Protein 5WCO (pdb70)

B-factor: mean 65.18, std 18.97, range [30.91, 139.12]

Structure (mmCIF, N/CA/C/O backbone):
data_5WCO
#
_entry.id   5WCO
#
_cell.length_a   38.799
_cell.length_b   95.886
_cell.length_c   85.410
_cell.angle_alpha   90.000
_cell.angle_beta   93.030
_cell.angle_gamma   90.000
#
_symmetry.space_group_name_H-M   'P 1 21 1'
#
loop_
_entity.id
_entity.type
_entity.pdbx_description
1 polymer NS2
2 water water
#
loop_
_atom_site.group_PDB
_atom_site.id
_atom_site.type_symbol
_atom_site.label_atom_id
_atom_site.label_alt_id
_atom_site.label_comp_id
_atom_site.label_asym_id
_atom_site.label_entity_id
_atom_site.label_seq_id
_atom_site.pdbx_PDB_ins_code
_atom_site.Cartn_x
_atom_site.Cartn_y
_atom_site.Cartn_z
_atom_site.occupancy
_atom_site.B_iso_or_equiv
_atom_site.auth_seq_id
_atom_site.auth_comp_id
_atom_site.auth_asym_id
_atom_site.auth_atom_id
_atom_site.pdbx_PDB_model_num
ATOM 1 N N . MET A 1 21 ? 10.914 29.061 -19.740 1.00 72.42 1 MET A N 1
ATOM 2 C CA . MET A 1 21 ? 10.375 30.141 -20.573 1.00 72.86 1 MET A CA 1
ATOM 3 C C . MET A 1 21 ? 8.947 30.515 -20.186 1.00 74.33 1 MET A C 1
ATOM 4 O O . MET A 1 21 ? 8.187 29.684 -19.651 1.00 78.22 1 MET A O 1
ATOM 9 N N . ASN A 1 22 ? 8.595 31.764 -20.505 1.00 70.05 2 ASN A N 1
ATOM 10 C CA . ASN A 1 22 ? 7.391 32.456 -20.010 1.00 60.72 2 ASN A CA 1
ATOM 11 C C . ASN A 1 22 ? 7.113 32.685 -18.521 1.00 53.58 2 ASN A C 1
ATOM 12 O O . ASN A 1 22 ? 6.034 32.369 -18.018 1.00 60.89 2 ASN A O 1
ATOM 17 N N . GLU A 1 23 ? 8.090 33.262 -17.831 1.00 48.04 3 GLU A N 1
ATOM 18 C CA . GLU A 1 23 ? 8.020 33.382 -16.385 1.00 50.97 3 GLU A CA 1
ATOM 19 C C . GLU A 1 23 ? 6.682 33.668 -15.690 1.00 50.93 3 GLU A C 1
ATOM 20 O O . GLU A 1 23 ? 6.381 33.028 -14.695 1.00 46.81 3 GLU A O 1
ATOM 26 N N . SER A 1 24 ? 5.883 34.593 -16.224 1.00 46.82 4 SER A N 1
ATOM 27 C CA . SER A 1 24 ? 4.534 34.814 -15.722 1.00 45.48 4 SER A CA 1
ATOM 28 C C . SER A 1 24 ? 3.696 33.538 -15.639 1.00 50.22 4 SER A C 1
ATOM 29 O O . SER A 1 24 ? 3.138 33.227 -14.576 1.00 46.69 4 SER A O 1
ATOM 32 N N . GLN A 1 25 ? 3.587 32.792 -16.733 1.00 48.85 5 GLN A N 1
ATOM 33 C CA . GLN A 1 25 ? 2.786 31.584 -16.615 1.00 47.89 5 GLN A CA 1
ATOM 34 C C . GLN A 1 25 ? 3.471 30.629 -15.664 1.00 47.99 5 GLN A C 1
ATOM 35 O O . GLN A 1 25 ? 2.799 29.951 -14.898 1.00 54.46 5 GLN A O 1
ATOM 41 N N . TRP A 1 26 ? 4.799 30.608 -15.655 1.00 47.10 6 TRP A N 1
ATOM 42 C CA . TRP A 1 26 ? 5.475 29.667 -14.775 1.00 46.49 6 TRP A CA 1
ATOM 43 C C . TRP A 1 26 ? 5.085 29.958 -13.319 1.00 43.80 6 TRP A C 1
ATOM 44 O O . TRP A 1 26 ? 4.659 29.067 -12.570 1.00 42.24 6 TRP A O 1
ATOM 55 N N . ILE A 1 27 ? 5.241 31.228 -12.959 1.00 45.02 7 ILE A N 1
ATOM 56 C CA . ILE A 1 27 ? 4.903 31.773 -11.652 1.00 45.49 7 ILE A CA 1
ATOM 57 C C . ILE A 1 27 ? 3.475 31.440 -11.239 1.00 45.38 7 ILE A C 1
ATOM 58 O O . ILE A 1 27 ? 3.232 30.992 -10.108 1.00 41.97 7 ILE A O 1
ATOM 63 N N . GLN A 1 28 ? 2.546 31.628 -12.173 1.00 41.77 8 GLN A N 1
ATOM 64 C CA . GLN A 1 28 ? 1.129 31.428 -11.902 1.00 44.58 8 GLN A CA 1
ATOM 65 C C . GLN A 1 28 ? 0.749 29.949 -11.754 1.00 48.20 8 GLN A C 1
ATOM 66 O O . GLN A 1 28 ? -0.095 29.584 -10.913 1.00 42.47 8 GLN A O 1
ATOM 72 N N . LYS A 1 29 ? 1.412 29.103 -12.538 1.00 47.01 9 LYS A N 1
ATOM 73 C CA . LYS A 1 29 ? 1.195 27.655 -12.496 1.00 46.36 9 LYS A CA 1
ATOM 74 C C . LYS A 1 29 ? 1.736 27.065 -11.196 1.00 48.69 9 LYS A C 1
ATOM 75 O O . LYS A 1 29 ? 1.170 26.125 -10.650 1.00 53.04 9 LYS A O 1
ATOM 81 N N . HIS A 1 30 ? 2.819 27.638 -10.683 1.00 48.92 10 HIS A N 1
ATOM 82 C CA . HIS A 1 30 ? 3.547 27.020 -9.572 1.00 47.71 10 HIS A CA 1
ATOM 83 C C . HIS A 1 30 ? 3.383 27.716 -8.227 1.00 47.00 10 HIS A C 1
ATOM 84 O O . HIS A 1 30 ? 3.596 27.111 -7.173 1.00 47.11 10 HIS A O 1
ATOM 91 N N . LEU A 1 31 ? 3.008 28.990 -8.254 1.00 50.36 11 LEU A N 1
ATOM 92 C CA . LEU A 1 31 ? 2.773 29.716 -7.005 1.00 47.86 11 LEU A CA 1
ATOM 93 C C . LEU A 1 31 ? 1.317 30.164 -6.971 1.00 49.51 11 LEU A C 1
ATOM 94 O O . LEU A 1 31 ? 0.987 31.283 -7.408 1.00 50.04 11 LEU A O 1
ATOM 99 N N . PRO A 1 32 ? 0.437 29.266 -6.476 1.00 44.07 12 PRO A N 1
ATOM 100 C CA . PRO A 1 32 ? -1.031 29.425 -6.495 1.00 46.63 12 PRO A CA 1
ATOM 101 C C . PRO A 1 32 ? -1.494 30.816 -6.099 1.00 43.80 12 PRO A C 1
ATOM 102 O O . PRO A 1 32 ? -2.207 31.410 -6.884 1.00 47.92 12 PRO A O 1
ATOM 106 N N . CYS A 1 33 ? -1.072 31.367 -4.967 1.00 47.27 13 CYS A N 1
ATOM 107 C CA . CYS A 1 33 ? -1.483 32.748 -4.645 1.00 50.65 13 CYS A CA 1
ATOM 108 C C . CYS A 1 33 ? -1.314 33.762 -5.790 1.00 51.60 13 CYS A C 1
ATOM 109 O O . CYS A 1 33 ? -2.018 34.762 -5.831 1.00 59.84 13 CYS A O 1
ATOM 112 N N . MET A 1 34 ? -0.423 33.493 -6.739 1.00 50.25 14 MET A N 1
ATOM 113 C CA . MET A 1 34 ? -0.160 34.457 -7.818 1.00 50.26 14 MET A CA 1
ATOM 114 C C . MET A 1 34 ? -1.146 34.434 -8.995 1.00 42.65 14 MET A C 1
ATOM 115 O O . MET A 1 34 ? -1.146 35.327 -9.844 1.00 38.99 14 MET A O 1
ATOM 120 N N . ARG A 1 35 ? -1.998 33.418 -9.035 1.00 46.70 15 ARG A N 1
ATOM 121 C CA . ARG A 1 35 ? -3.003 33.304 -10.095 1.00 46.21 15 ARG A CA 1
ATOM 122 C C . ARG A 1 35 ? -4.039 34.450 -10.057 1.00 46.76 15 ARG A C 1
ATOM 123 O O . ARG A 1 35 ? -4.700 34.728 -11.055 1.00 46.36 15 ARG A O 1
ATOM 131 N N . GLU A 1 36 ? -4.148 35.113 -8.904 1.00 51.70 16 GLU A N 1
ATOM 132 C CA . GLU A 1 36 ? -5.116 36.192 -8.675 1.00 56.48 16 GLU A CA 1
ATOM 133 C C . GLU A 1 36 ? -4.596 37.512 -9.205 1.00 57.36 16 GLU A C 1
ATOM 134 O O . GLU A 1 36 ? -5.268 38.547 -9.131 1.00 58.78 16 GLU A O 1
ATOM 140 N N . ALA A 1 37 ? -3.389 37.462 -9.747 1.00 53.44 17 ALA A N 1
ATOM 141 C CA . ALA A 1 37 ? -2.736 38.655 -10.244 1.00 54.53 17 ALA A CA 1
ATOM 142 C C . ALA A 1 37 ? -2.974 38.770 -11.720 1.00 51.65 17 ALA A C 1
ATOM 143 O O . ALA A 1 37 ? -3.130 37.760 -12.411 1.00 50.48 17 ALA A O 1
ATOM 145 N N . ASN A 1 38 ? -2.989 40.009 -12.198 1.00 55.67 18 ASN A N 1
ATOM 146 C CA . ASN A 1 38 ? -2.892 40.282 -13.621 1.00 54.72 18 ASN A CA 1
ATOM 147 C C . ASN A 1 38 ? -1.540 39.735 -14.147 1.00 57.24 18 ASN A C 1
ATOM 148 O O . ASN A 1 38 ? -0.479 40.013 -13.573 1.00 57.53 18 ASN A O 1
ATOM 153 N N . PRO A 1 39 ? -1.564 38.963 -15.242 1.00 56.07 19 PRO A N 1
ATOM 154 C CA . PRO A 1 39 ? -0.390 38.191 -15.673 1.00 56.30 19 PRO A CA 1
ATOM 155 C C . PRO A 1 39 ? 0.841 39.019 -16.063 1.00 55.94 19 PRO A C 1
ATOM 156 O O . PRO A 1 39 ? 1.892 38.435 -16.327 1.00 56.54 19 PRO A O 1
ATOM 160 N N . LYS A 1 40 ? 0.730 40.339 -16.120 1.00 56.39 20 LYS A N 1
ATOM 161 C CA . LYS A 1 40 ? 1.888 41.131 -16.535 1.00 58.95 20 LYS A CA 1
ATOM 162 C C . LYS A 1 40 ? 2.922 41.215 -15.419 1.00 58.52 20 LYS A C 1
ATOM 163 O O . LYS A 1 40 ? 2.560 41.233 -14.221 1.00 53.41 20 LYS A O 1
ATOM 169 N N . PRO A 1 41 ? 4.215 41.241 -15.813 1.00 57.83 21 PRO A N 1
ATOM 170 C CA . PRO A 1 41 ? 5.383 41.222 -14.917 1.00 51.29 21 PRO A CA 1
ATOM 171 C C . PRO A 1 41 ? 5.307 42.199 -13.743 1.00 52.54 21 PRO A C 1
ATOM 172 O O . PRO A 1 41 ? 5.438 41.747 -12.587 1.00 52.75 21 PRO A O 1
ATOM 176 N N . ARG A 1 42 ? 5.083 43.486 -14.017 1.00 54.53 22 ARG A N 1
ATOM 177 C CA . ARG A 1 42 ? 4.959 44.488 -12.944 1.00 55.40 22 ARG A CA 1
ATOM 178 C C . ARG A 1 42 ? 3.714 44.269 -12.092 1.00 55.20 22 ARG A C 1
ATOM 179 O O . ARG A 1 42 ? 3.723 44.530 -10.879 1.00 57.87 22 ARG A O 1
ATOM 187 N N . GLU A 1 43 ? 2.636 43.802 -12.716 1.00 55.99 23 GLU A N 1
ATOM 188 C CA . GLU A 1 43 ? 1.387 43.602 -11.972 1.00 58.56 23 GLU A CA 1
ATOM 189 C C . GLU A 1 43 ? 1.546 42.495 -10.945 1.00 56.23 23 GLU A C 1
ATOM 190 O O . GLU A 1 43 ? 1.123 42.644 -9.789 1.00 54.20 23 GLU A O 1
ATOM 196 N N . LEU A 1 44 ? 2.187 41.404 -11.367 1.00 51.81 24 LEU A N 1
ATOM 197 C CA . LEU A 1 44 ? 2.578 40.350 -10.439 1.00 46.94 24 LEU A CA 1
ATOM 198 C C . LEU A 1 44 ? 3.373 40.914 -9.268 1.00 47.56 24 LEU A C 1
ATOM 199 O O . LEU A 1 44 ? 3.123 40.544 -8.129 1.00 45.60 24 LEU A O 1
ATOM 204 N N . ILE A 1 45 ? 4.329 41.804 -9.543 1.00 49.40 25 ILE A N 1
ATOM 205 C CA . ILE A 1 45 ? 5.137 42.375 -8.460 1.00 50.18 25 ILE A CA 1
ATOM 206 C C . ILE A 1 45 ? 4.291 43.256 -7.542 1.00 48.22 25 ILE A C 1
ATOM 207 O O . ILE A 1 45 ? 4.348 43.115 -6.316 1.00 47.28 25 ILE A O 1
ATOM 212 N N . ARG A 1 46 ? 3.508 44.165 -8.122 1.00 52.11 26 ARG A N 1
ATOM 213 C CA . ARG A 1 46 ? 2.618 44.996 -7.299 1.00 54.25 26 ARG A CA 1
ATOM 214 C C . ARG A 1 46 ? 1.637 44.148 -6.512 1.00 52.02 26 ARG A C 1
ATOM 215 O O . ARG A 1 46 ? 1.330 44.458 -5.357 1.00 53.99 26 ARG A O 1
ATOM 223 N N . HIS A 1 47 ? 1.171 43.060 -7.121 1.00 47.34 27 HIS A N 1
ATOM 224 C CA . HIS A 1 47 ? 0.250 42.182 -6.423 1.00 47.90 27 HIS A CA 1
ATOM 225 C C . HIS A 1 47 ? 0.860 41.499 -5.206 1.00 52.27 27 HIS A C 1
ATOM 226 O O . HIS A 1 47 ? 0.281 41.564 -4.129 1.00 53.59 27 HIS A O 1
ATOM 233 N N . ALA A 1 48 ? 2.009 40.839 -5.356 1.00 51.62 28 ALA A N 1
ATOM 234 C CA . ALA A 1 48 ? 2.593 40.118 -4.214 1.00 54.41 28 ALA A CA 1
ATOM 235 C C . ALA A 1 48 ? 3.032 41.051 -3.076 1.00 54.15 28 ALA A C 1
ATOM 236 O O . ALA A 1 48 ? 2.911 40.706 -1.890 1.00 54.16 28 ALA A O 1
ATOM 238 N N . LEU A 1 49 ? 3.543 42.225 -3.431 1.00 49.33 29 LEU A N 1
ATOM 239 C CA . LEU A 1 49 ? 3.918 43.200 -2.414 1.00 53.43 29 LEU A CA 1
ATOM 240 C C . LEU A 1 49 ? 2.674 43.615 -1.591 1.00 56.96 29 LEU A C 1
ATOM 241 O O . LEU A 1 49 ? 2.711 43.569 -0.361 1.00 56.99 29 LEU A O 1
ATOM 246 N N . LYS A 1 50 ? 1.587 43.999 -2.272 1.00 52.73 30 LYS A N 1
ATOM 247 C CA . LYS A 1 50 ? 0.292 44.289 -1.628 1.00 52.65 30 LYS A CA 1
ATOM 248 C C . LYS A 1 50 ? -0.166 43.185 -0.651 1.00 53.30 30 LYS A C 1
ATOM 249 O O . LYS A 1 50 ? -0.587 43.464 0.482 1.00 53.44 30 LYS A O 1
ATOM 255 N N . LYS A 1 51 ? -0.067 41.938 -1.105 1.00 53.22 31 LYS A N 1
ATOM 256 C CA . LYS A 1 51 ? -0.437 40.750 -0.329 1.00 54.32 31 LYS A CA 1
ATOM 257 C C . LYS A 1 51 ? 0.582 40.508 0.813 1.00 60.64 31 LYS A C 1
ATOM 258 O O . LYS A 1 51 ? 0.370 39.665 1.692 1.00 67.35 31 LYS A O 1
ATOM 264 N N . LYS A 1 52 ? 1.673 41.275 0.817 1.00 61.41 32 LYS A N 1
ATOM 265 C CA . LYS A 1 52 ? 2.666 41.208 1.896 1.00 59.65 32 LYS A CA 1
ATOM 266 C C . LYS A 1 52 ? 3.224 39.797 2.106 1.00 57.84 32 LYS A C 1
ATOM 267 O O . LYS A 1 52 ? 3.332 39.330 3.247 1.00 51.65 32 LYS A O 1
ATOM 273 N N . LYS A 1 53 ? 3.597 39.127 1.014 1.00 64.64 33 LYS A N 1
ATOM 274 C CA . LYS A 1 53 ? 4.256 37.823 1.126 1.00 60.97 33 LYS A CA 1
ATOM 275 C C . LYS A 1 53 ? 5.695 38.027 1.616 1.00 57.88 33 LYS A C 1
ATOM 276 O O . LYS A 1 53 ? 6.213 39.157 1.553 1.00 55.99 33 LYS A O 1
ATOM 282 N N . ARG A 1 54 ? 6.333 36.968 2.119 1.00 54.36 34 ARG A N 1
ATOM 283 C CA . ARG A 1 54 ? 7.724 37.091 2.566 1.00 52.95 34 ARG A CA 1
ATOM 284 C C . ARG A 1 54 ? 8.566 37.737 1.475 1.00 56.01 34 ARG A C 1
ATOM 285 O O . ARG A 1 54 ? 8.461 37.368 0.296 1.00 51.58 34 ARG A O 1
ATOM 293 N N . PRO A 1 55 ? 9.318 38.787 1.864 1.00 59.99 35 PRO A N 1
ATOM 294 C CA . PRO A 1 55 ? 10.185 39.600 1.016 1.00 55.71 35 PRO A CA 1
ATOM 295 C C . PRO A 1 55 ? 11.025 38.767 0.039 1.00 50.88 35 PRO A C 1
ATOM 296 O O . PRO A 1 55 ? 11.069 39.122 -1.152 1.00 49.88 35 PRO A O 1
ATOM 300 N N . GLU A 1 56 ? 11.667 37.707 0.531 1.00 41.75 36 GLU A N 1
ATOM 301 C CA . GLU A 1 56 ? 12.439 36.802 -0.318 1.00 50.69 36 GLU A CA 1
ATOM 302 C C . GLU A 1 56 ? 11.691 36.397 -1.592 1.00 53.14 36 GLU A C 1
ATOM 303 O O . GLU A 1 56 ? 12.249 36.511 -2.698 1.00 42.98 36 GLU A O 1
ATOM 309 N N . VAL A 1 57 ? 10.440 35.936 -1.432 1.00 46.13 37 VAL A N 1
ATOM 310 C CA . VAL A 1 57 ? 9.669 35.403 -2.563 1.00 44.38 37 VAL A CA 1
ATOM 311 C C . VAL A 1 57 ? 9.402 36.462 -3.640 1.00 46.93 37 VAL A C 1
ATOM 312 O O . VAL A 1 57 ? 9.596 36.206 -4.844 1.00 52.54 37 VAL A O 1
ATOM 316 N N . VAL A 1 58 ? 8.990 37.651 -3.224 1.00 46.28 38 VAL A N 1
ATOM 317 C CA . VAL A 1 58 ? 8.637 38.706 -4.173 1.00 46.06 38 VAL A CA 1
ATOM 318 C C . VAL A 1 58 ? 9.890 39.145 -4.935 1.00 47.79 38 VAL A C 1
ATOM 319 O O . VAL A 1 58 ? 9.866 39.346 -6.152 1.00 44.83 38 VAL A O 1
ATOM 323 N N . TYR A 1 59 ? 11.003 39.255 -4.226 1.00 48.73 39 TYR A N 1
ATOM 324 C CA . TYR A 1 59 ? 12.257 39.589 -4.891 1.00 46.16 39 TYR A CA 1
ATOM 325 C C . TYR A 1 59 ? 12.716 38.480 -5.858 1.00 43.81 39 TYR A C 1
ATOM 326 O O . TYR A 1 59 ? 13.221 38.786 -6.949 1.00 39.01 39 TYR A O 1
ATOM 335 N N . ALA A 1 60 ? 12.529 37.211 -5.467 1.00 44.78 40 ALA A N 1
ATOM 336 C CA . ALA A 1 60 ? 12.872 36.065 -6.316 1.00 36.72 40 ALA A CA 1
ATOM 337 C C . ALA A 1 60 ? 12.071 36.087 -7.609 1.00 43.25 40 ALA A C 1
ATOM 338 O O . ALA A 1 60 ? 12.620 35.861 -8.688 1.00 47.96 40 ALA A O 1
ATOM 340 N N . MET A 1 61 ? 10.784 36.396 -7.512 1.00 49.00 41 MET A N 1
ATOM 341 C CA . MET A 1 61 ? 9.965 36.565 -8.710 1.00 40.66 41 MET A CA 1
ATOM 342 C C . MET A 1 61 ? 10.498 37.701 -9.568 1.00 41.59 41 MET A C 1
ATOM 343 O O . MET A 1 61 ? 10.451 37.630 -10.790 1.00 41.48 41 MET A O 1
ATOM 348 N N . GLY A 1 62 ? 11.003 38.761 -8.930 1.00 44.84 42 GLY A N 1
ATOM 349 C CA . GLY A 1 62 ? 11.606 39.864 -9.673 1.00 45.16 42 GLY A CA 1
ATOM 350 C C . GLY A 1 62 ? 12.802 39.415 -10.520 1.00 45.13 42 GLY A C 1
ATOM 351 O O . GLY A 1 62 ? 12.902 39.730 -11.705 1.00 46.91 42 GLY A O 1
ATOM 352 N N . VAL A 1 63 ? 13.704 38.668 -9.897 1.00 43.26 43 VAL A N 1
ATOM 353 C CA . VAL A 1 63 ? 14.886 38.129 -10.552 1.00 45.63 43 VAL A CA 1
ATOM 354 C C . VAL A 1 63 ? 14.492 37.162 -11.671 1.00 47.64 43 VAL A C 1
ATOM 355 O O . VAL A 1 63 ? 15.045 37.183 -12.774 1.00 43.62 43 VAL A O 1
ATOM 359 N N . LEU A 1 64 ? 13.517 36.317 -11.384 1.00 43.35 44 LEU A N 1
ATOM 360 C CA . LEU A 1 64 ? 13.113 35.329 -12.359 1.00 42.98 44 LEU A CA 1
ATOM 361 C C . LEU A 1 64 ? 12.504 36.034 -13.579 1.00 48.28 44 LEU A C 1
ATOM 362 O O . LEU A 1 64 ? 12.719 35.629 -14.722 1.00 49.98 44 LEU A O 1
ATOM 367 N N . LEU A 1 65 ? 11.775 37.122 -13.338 1.00 47.63 45 LEU A N 1
ATOM 368 C CA . LEU A 1 65 ? 11.229 37.928 -14.429 1.00 44.92 45 LEU A CA 1
ATOM 369 C C . LEU A 1 65 ? 12.301 38.648 -15.265 1.00 54.72 45 LEU A C 1
ATOM 370 O O . LEU A 1 65 ? 12.346 38.479 -16.488 1.00 55.03 45 LEU A O 1
ATOM 375 N N . THR A 1 66 ? 13.155 39.444 -14.610 1.00 53.09 46 THR A N 1
ATOM 376 C CA . THR A 1 66 ? 14.306 40.082 -15.271 1.00 51.39 46 THR A CA 1
ATOM 377 C C . THR A 1 66 ? 15.100 39.103 -16.159 1.00 51.60 46 THR A C 1
ATOM 378 O O . THR A 1 66 ? 15.189 39.281 -17.375 1.00 52.11 46 THR A O 1
ATOM 382 N N . LEU A 1 67 ? 15.658 38.060 -15.549 1.00 48.50 47 LEU A N 1
ATOM 383 C CA . LEU A 1 67 ? 16.388 37.037 -16.291 1.00 47.35 47 LEU A CA 1
ATOM 384 C C . LEU A 1 67 ? 15.590 36.447 -17.456 1.00 52.15 47 LEU A C 1
ATOM 385 O O . LEU A 1 67 ? 16.166 35.785 -18.316 1.00 48.55 47 LEU A O 1
ATOM 390 N N . GLY A 1 68 ? 14.271 36.660 -17.471 1.00 47.40 48 GLY A N 1
ATOM 391 C CA . GLY A 1 68 ? 13.441 36.216 -18.576 1.00 42.22 48 GLY A CA 1
ATOM 392 C C . GLY A 1 68 ? 13.215 37.251 -19.672 1.00 52.12 48 GLY A C 1
ATOM 393 O O . GLY A 1 68 ? 12.593 36.949 -20.700 1.00 60.47 48 GLY A O 1
ATOM 394 N N . GLY A 1 69 ? 13.700 38.473 -19.474 1.00 44.70 49 GLY A N 1
ATOM 395 C CA . GLY A 1 69 ? 13.556 39.478 -20.503 1.00 50.42 49 GLY A CA 1
ATOM 396 C C . GLY A 1 69 ? 12.861 40.770 -20.119 1.00 63.14 49 GLY A C 1
ATOM 397 O O . GLY A 1 69 ? 12.603 41.609 -20.988 1.00 75.41 49 GLY A O 1
ATOM 398 N N . GLU A 1 70 ? 12.550 40.947 -18.838 1.00 55.66 50 GLU A N 1
ATOM 399 C CA . GLU A 1 70 ? 11.987 42.208 -18.373 1.00 58.87 50 GLU A CA 1
ATOM 400 C C . GLU A 1 70 ? 13.094 43.111 -17.841 1.00 64.18 50 GLU A C 1
ATOM 401 O O . GLU A 1 70 ? 13.990 42.638 -17.132 1.00 60.93 50 GLU A O 1
ATOM 407 N N . SER A 1 71 ? 13.010 44.408 -18.144 1.00 61.45 51 SER A N 1
ATOM 408 C CA . SER A 1 71 ? 14.184 45.273 -18.058 1.00 68.67 51 SER A CA 1
ATOM 409 C C . SER A 1 71 ? 14.265 46.350 -16.963 1.00 73.85 51 SER A C 1
ATOM 410 O O . SER A 1 71 ? 15.341 46.916 -16.745 1.00 85.82 51 SER A O 1
ATOM 413 N N . GLY A 1 72 ? 13.173 46.654 -16.276 1.00 61.34 52 GLY A N 1
ATOM 414 C CA . GLY A 1 72 ? 13.249 47.716 -15.289 1.00 61.65 52 GLY A CA 1
ATOM 415 C C . GLY A 1 72 ? 12.412 47.488 -14.049 1.00 71.30 52 GLY A C 1
ATOM 416 O O . GLY A 1 72 ? 11.830 48.428 -13.504 1.00 73.03 52 GLY A O 1
ATOM 417 N N . LEU A 1 73 ? 12.358 46.244 -13.584 1.00 63.55 53 LEU A N 1
ATOM 418 C CA . LEU A 1 73 ? 11.529 45.912 -12.433 1.00 58.18 53 LEU A CA 1
ATOM 419 C C . LEU A 1 73 ? 12.100 46.462 -11.117 1.00 63.14 53 LEU A C 1
ATOM 420 O O . LEU A 1 73 ? 11.458 46.383 -10.059 1.00 60.23 53 LEU A O 1
ATOM 425 N N . THR A 1 74 ? 13.300 47.029 -11.187 1.00 58.41 54 THR A N 1
ATOM 426 C CA . THR A 1 74 ? 13.992 47.496 -9.991 1.00 59.09 54 THR A CA 1
ATOM 427 C C . THR A 1 74 ? 13.206 48.555 -9.216 1.00 58.11 54 THR A C 1
ATOM 428 O O . THR A 1 74 ? 13.082 48.453 -7.993 1.00 58.25 54 THR A O 1
ATOM 432 N N . VAL A 1 75 ? 12.665 49.552 -9.928 1.00 65.21 55 VAL A N 1
ATOM 433 C CA . VAL A 1 75 ? 11.884 50.651 -9.306 1.00 65.51 55 VAL A CA 1
ATOM 434 C C . VAL A 1 75 ? 10.620 50.170 -8.599 1.00 57.80 55 VAL A C 1
ATOM 435 O O . VAL A 1 75 ? 10.085 50.867 -7.740 1.00 59.38 55 VAL A O 1
ATOM 439 N N . GLU A 1 76 ? 10.132 48.992 -8.978 1.00 59.15 56 GLU A N 1
ATOM 440 C CA . GLU A 1 76 ? 9.003 48.383 -8.279 1.00 60.85 56 GLU A CA 1
ATOM 441 C C . GLU A 1 76 ? 9.370 47.985 -6.844 1.00 53.50 56 GLU A C 1
ATOM 442 O O . GLU A 1 76 ? 8.514 47.892 -5.974 1.00 61.11 56 GLU A O 1
ATOM 448 N N . PHE A 1 77 ? 10.643 47.757 -6.579 1.00 52.56 57 PHE A N 1
ATOM 449 C CA . PHE A 1 77 ? 10.993 47.209 -5.278 1.00 56.38 57 PHE A CA 1
ATOM 450 C C . PHE A 1 77 ? 11.495 48.246 -4.290 1.00 61.92 57 PHE A C 1
ATOM 451 O O . PHE A 1 77 ? 12.246 49.164 -4.658 1.00 63.44 57 PHE A O 1
ATOM 459 N N . PRO A 1 78 ? 11.070 48.103 -3.024 1.00 63.62 58 PRO A N 1
ATOM 460 C CA . PRO A 1 78 ? 11.668 48.873 -1.926 1.00 62.03 58 PRO A CA 1
ATOM 461 C C . PRO A 1 78 ? 13.164 48.549 -1.813 1.00 64.49 58 PRO A C 1
ATOM 462 O O . PRO A 1 78 ? 13.542 47.380 -1.773 1.00 61.71 58 PRO A O 1
ATOM 466 N N . VAL A 1 79 ? 14.001 49.579 -1.802 1.00 68.80 59 VAL A N 1
ATOM 467 C CA . VAL A 1 79 ? 15.430 49.398 -1.631 1.00 70.51 59 VAL A CA 1
ATOM 468 C C . VAL A 1 79 ? 15.631 48.822 -0.237 1.00 69.82 59 VAL A C 1
ATOM 469 O O . VAL A 1 79 ? 15.097 49.377 0.730 1.00 72.16 59 VAL A O 1
ATOM 473 N N . PRO A 1 80 ? 16.372 47.692 -0.130 1.00 69.11 60 PRO A N 1
ATOM 474 C CA . PRO A 1 80 ? 16.611 47.060 1.178 1.00 65.70 60 PRO A CA 1
ATOM 475 C C . PRO A 1 80 ? 17.749 47.744 1.955 1.00 64.62 60 PRO A C 1
ATOM 476 O O . PRO A 1 80 ? 18.395 48.669 1.443 1.00 70.02 60 PRO A O 1
ATOM 480 N N . GLU A 1 81 ? 17.996 47.282 3.175 1.00 64.55 61 GLU A N 1
ATOM 481 C CA . GLU A 1 81 ? 19.030 47.865 4.035 1.00 74.38 61 GLU A CA 1
ATOM 482 C C . GLU A 1 81 ? 20.422 47.273 3.742 1.00 75.89 61 GLU A C 1
ATOM 483 O O . GLU A 1 81 ? 20.536 46.100 3.375 1.00 66.39 61 GLU A O 1
ATOM 489 N N . GLY A 1 82 ? 21.473 48.083 3.899 1.00 75.18 62 GLY A N 1
ATOM 490 C CA . GLY A 1 82 ? 22.833 47.576 3.807 1.00 73.77 62 GLY A CA 1
ATOM 491 C C . GLY A 1 82 ? 23.607 47.878 2.534 1.00 78.40 62 GLY A C 1
ATOM 492 O O . GLY A 1 82 ? 23.089 48.503 1.600 1.00 77.47 62 GLY A O 1
ATOM 493 N N . LYS A 1 83 ? 24.865 47.436 2.506 1.00 78.51 63 LYS A N 1
ATOM 494 C CA . LYS A 1 83 ? 25.726 47.614 1.337 1.00 82.54 63 LYS A CA 1
ATOM 495 C C . LYS A 1 83 ? 25.093 46.990 0.088 1.00 78.52 63 LYS A C 1
ATOM 496 O O . LYS A 1 83 ? 24.503 45.916 0.150 1.00 79.04 63 LYS A O 1
ATOM 502 N N . THR A 1 84 ? 25.211 47.680 -1.039 1.00 82.36 64 THR A N 1
ATOM 503 C CA . THR A 1 84 ? 24.707 47.188 -2.319 1.00 77.10 64 THR A CA 1
ATOM 504 C C . THR A 1 84 ? 25.795 46.397 -3.063 1.00 75.01 64 THR A C 1
ATOM 505 O O . THR A 1 84 ? 26.385 46.916 -4.014 1.00 78.39 64 THR A O 1
ATOM 509 N N . VAL A 1 85 ? 26.062 45.155 -2.635 1.00 73.83 65 VAL A N 1
ATOM 510 C CA . VAL A 1 85 ? 27.108 44.301 -3.272 1.00 83.92 65 VAL A CA 1
ATOM 511 C C . VAL A 1 85 ? 26.700 43.645 -4.612 1.00 71.62 65 VAL A C 1
ATOM 512 O O . VAL A 1 85 ? 25.529 43.415 -4.870 1.00 74.77 65 VAL A O 1
ATOM 516 N N . LYS A 1 86 ? 27.660 43.338 -5.471 1.00 74.80 66 LYS A N 1
ATOM 517 C CA . LYS A 1 86 ? 27.302 42.809 -6.787 1.00 74.76 66 LYS A CA 1
ATOM 518 C C . LYS A 1 86 ? 27.401 41.277 -6.892 1.00 66.98 66 LYS A C 1
ATOM 519 O O . LYS A 1 86 ? 28.213 40.644 -6.218 1.00 62.88 66 LYS A O 1
ATOM 525 N N . VAL A 1 87 ? 26.542 40.700 -7.731 1.00 66.23 67 VAL A N 1
ATOM 526 C CA . VAL A 1 87 ? 26.221 39.273 -7.689 1.00 61.66 67 VAL A CA 1
ATOM 527 C C . VAL A 1 87 ? 26.489 38.614 -9.043 1.00 60.73 67 VAL A C 1
ATOM 528 O O . VAL A 1 87 ? 25.691 38.724 -9.981 1.00 67.64 67 VAL A O 1
ATOM 532 N N . LYS A 1 88 ? 27.621 37.933 -9.146 1.00 57.20 68 LYS A N 1
ATOM 533 C CA . LYS A 1 88 ? 28.108 37.487 -10.449 1.00 61.17 68 LYS A CA 1
ATOM 534 C C . LYS A 1 88 ? 28.052 35.980 -10.569 1.00 54.93 68 LYS A C 1
ATOM 535 O O . LYS A 1 88 ? 27.777 35.433 -11.641 1.00 54.36 68 LYS A O 1
ATOM 541 N N . THR A 1 89 ? 28.317 35.315 -9.456 1.00 49.86 69 THR A N 1
ATOM 542 C CA . THR A 1 89 ? 28.306 33.863 -9.427 1.00 50.25 69 THR A CA 1
ATOM 543 C C . THR A 1 89 ? 27.150 33.248 -8.613 1.00 55.29 69 THR A C 1
ATOM 544 O O . THR A 1 89 ? 26.715 33.773 -7.561 1.00 45.82 69 THR A O 1
ATOM 548 N N . LEU A 1 90 ? 26.688 32.106 -9.110 1.00 52.06 70 LEU A N 1
ATOM 549 C CA . LEU A 1 90 ? 25.784 31.267 -8.367 1.00 47.41 70 LEU A CA 1
ATOM 550 C C . LEU A 1 90 ? 26.214 31.149 -6.903 1.00 47.19 70 LEU A C 1
ATOM 551 O O . LEU A 1 90 ? 25.359 31.070 -6.021 1.00 47.36 70 LEU A O 1
ATOM 556 N N . ASN A 1 91 ? 27.524 31.189 -6.645 1.00 49.26 71 ASN A N 1
ATOM 557 C CA . ASN A 1 91 ? 28.065 31.178 -5.273 1.00 50.21 71 ASN A CA 1
ATOM 558 C C . ASN A 1 91 ? 27.590 32.346 -4.426 1.00 48.56 71 ASN A C 1
ATOM 559 O O . ASN A 1 91 ? 26.953 32.136 -3.393 1.00 49.91 71 ASN A O 1
ATOM 564 N N . GLN A 1 92 ? 27.890 33.564 -4.875 1.00 49.01 72 GLN A N 1
ATOM 565 C CA . GLN A 1 92 ? 27.508 34.783 -4.169 1.00 46.83 72 GLN A CA 1
ATOM 566 C C . GLN A 1 92 ? 26.010 34.774 -3.897 1.00 49.98 72 GLN A C 1
ATOM 567 O O . GLN A 1 92 ? 25.564 34.993 -2.765 1.00 50.14 72 GLN A O 1
ATOM 573 N N . LEU A 1 93 ? 25.254 34.480 -4.950 1.00 47.08 73 LEU A N 1
ATOM 574 C CA . LEU A 1 93 ? 23.812 34.371 -4.885 1.00 47.32 73 LEU A CA 1
ATOM 575 C C . LEU A 1 93 ? 23.329 33.425 -3.790 1.00 47.69 73 LEU A C 1
ATOM 576 O O . LEU A 1 93 ? 22.491 33.811 -2.989 1.00 51.57 73 LEU A O 1
ATOM 581 N N . VAL A 1 94 ? 23.852 32.206 -3.750 1.00 45.18 74 VAL A N 1
ATOM 582 C CA . VAL A 1 94 ? 23.403 31.226 -2.771 1.00 41.94 74 VAL A CA 1
ATOM 583 C C . VAL A 1 94 ? 23.797 31.605 -1.333 1.00 47.41 74 VAL A C 1
ATOM 584 O O . VAL A 1 94 ? 23.046 31.344 -0.403 1.00 46.39 74 VAL A O 1
ATOM 588 N N . ASN A 1 95 ? 24.964 32.223 -1.145 1.00 47.72 75 ASN A N 1
ATOM 589 C CA . ASN A 1 95 ? 25.374 32.618 0.199 1.00 46.32 75 ASN A CA 1
ATOM 590 C C . ASN A 1 95 ? 24.667 33.892 0.635 1.00 49.38 75 ASN A C 1
ATOM 591 O O . ASN A 1 95 ? 24.335 34.049 1.801 1.00 56.88 75 ASN A O 1
ATOM 596 N N . GLY A 1 96 ? 24.431 34.799 -0.308 1.00 45.85 76 GLY A N 1
ATOM 597 C CA . GLY A 1 96 ? 23.726 36.018 -0.008 1.00 41.59 76 GLY A CA 1
ATOM 598 C C . GLY A 1 96 ? 22.296 35.741 0.426 1.00 50.86 76 GLY A C 1
ATOM 599 O O . GLY A 1 96 ? 21.727 36.484 1.212 1.00 55.88 76 GLY A O 1
ATOM 600 N N . MET A 1 97 ? 21.725 34.650 -0.069 1.00 46.53 77 MET A N 1
ATOM 601 C CA . MET A 1 97 ? 20.382 34.236 0.295 1.00 49.45 77 MET A CA 1
ATOM 602 C C . MET A 1 97 ? 20.297 33.561 1.679 1.00 52.02 77 MET A C 1
ATOM 603 O O . MET A 1 97 ? 19.230 33.117 2.084 1.00 47.35 77 MET A O 1
ATOM 608 N N . ILE A 1 98 ? 21.404 33.494 2.418 1.00 47.59 78 ILE A N 1
ATOM 609 C CA . ILE A 1 98 ? 21.314 32.993 3.789 1.00 50.21 78 ILE A CA 1
ATOM 610 C C . ILE A 1 98 ? 20.655 33.993 4.772 1.00 52.61 78 ILE A C 1
ATOM 611 O O . ILE A 1 98 ? 19.668 33.664 5.465 1.00 47.46 78 ILE A O 1
ATOM 616 N N . SER A 1 99 ? 21.199 35.203 4.824 1.00 48.32 79 SER A N 1
ATOM 617 C CA . SER A 1 99 ? 20.755 36.211 5.781 1.00 49.08 79 SER A CA 1
ATOM 618 C C . SER A 1 99 ? 20.460 37.533 5.106 1.00 52.65 79 SER A C 1
ATOM 619 O O . SER A 1 99 ? 19.968 38.467 5.747 1.00 55.87 79 SER A O 1
ATOM 622 N N . ARG A 1 100 ? 20.777 37.618 3.817 1.00 53.07 80 ARG A N 1
ATOM 623 C CA . ARG A 1 100 ? 20.613 38.862 3.078 1.00 52.49 80 ARG A CA 1
ATOM 624 C C . ARG A 1 100 ? 19.898 38.639 1.747 1.00 47.26 80 ARG A C 1
ATOM 625 O O . ARG A 1 100 ? 20.203 39.305 0.762 1.00 46.79 80 ARG A O 1
ATOM 633 N N . ALA A 1 101 ? 18.953 37.706 1.717 1.00 42.71 81 ALA A N 1
ATOM 634 C CA . ALA A 1 101 ? 18.318 37.335 0.463 1.00 43.86 81 ALA A CA 1
ATOM 635 C C . ALA A 1 101 ? 17.797 38.520 -0.371 1.00 46.66 81 ALA A C 1
ATOM 636 O O . ALA A 1 101 ? 18.131 38.653 -1.561 1.00 50.98 81 ALA A O 1
ATOM 638 N N . THR A 1 102 ? 17.014 39.390 0.257 1.00 46.10 82 THR A N 1
ATOM 639 C CA . THR A 1 102 ? 16.402 40.505 -0.457 1.00 47.77 82 THR A CA 1
ATOM 640 C C . THR A 1 102 ? 17.441 41.378 -1.118 1.00 45.20 82 THR A C 1
ATOM 641 O O . THR A 1 102 ? 17.308 41.712 -2.292 1.00 45.91 82 THR A O 1
ATOM 645 N N . MET A 1 103 ? 18.468 41.770 -0.366 1.00 43.76 83 MET A N 1
ATOM 646 C CA . MET A 1 103 ? 19.500 42.615 -0.954 1.00 49.85 83 MET A CA 1
ATOM 647 C C . MET A 1 103 ? 20.231 41.915 -2.108 1.00 49.77 83 MET A C 1
ATOM 648 O O . MET A 1 103 ? 20.453 42.508 -3.172 1.00 46.00 83 MET A O 1
ATOM 653 N N . THR A 1 104 ? 20.590 40.651 -1.921 1.00 42.81 84 THR A N 1
ATOM 654 C CA . THR A 1 104 ? 21.285 39.975 -3.002 1.00 48.81 84 THR A CA 1
ATOM 655 C C . THR A 1 104 ? 20.387 39.833 -4.240 1.00 51.18 84 THR A C 1
ATOM 656 O O . THR A 1 104 ? 20.864 39.988 -5.376 1.00 46.75 84 THR A O 1
ATOM 660 N N . LEU A 1 105 ? 19.096 39.560 -4.020 1.00 44.16 85 LEU A N 1
ATOM 661 C CA . LEU A 1 105 ? 18.177 39.343 -5.143 1.00 49.70 85 LEU A CA 1
ATOM 662 C C . LEU A 1 105 ? 17.959 40.649 -5.873 1.00 48.28 85 LEU A C 1
ATOM 663 O O . LEU A 1 105 ? 17.938 40.709 -7.112 1.00 50.71 85 LEU A O 1
ATOM 668 N N . TYR A 1 106 ? 17.819 41.706 -5.089 1.00 47.72 86 TYR A N 1
ATOM 669 C CA . TYR A 1 106 ? 17.643 43.036 -5.633 1.00 47.06 86 TYR A CA 1
ATOM 670 C C . TYR A 1 106 ? 18.868 43.416 -6.445 1.00 53.47 86 TYR A C 1
ATOM 671 O O . TYR A 1 106 ? 18.760 44.064 -7.489 1.00 54.93 86 TYR A O 1
ATOM 680 N N . CYS A 1 107 ? 20.044 43.026 -5.960 1.00 49.93 87 CYS A N 1
ATOM 681 C CA . CYS A 1 107 ? 21.266 43.338 -6.692 1.00 49.84 87 CYS A CA 1
ATOM 682 C C . CYS A 1 107 ? 21.391 42.564 -7.996 1.00 51.14 87 CYS A C 1
ATOM 683 O O . CYS A 1 107 ? 21.861 43.122 -8.999 1.00 54.91 87 CYS A O 1
ATOM 686 N N . VAL A 1 108 ? 20.922 41.313 -8.004 1.00 47.33 88 VAL A N 1
ATOM 687 C CA . VAL A 1 108 ? 20.791 40.577 -9.259 1.00 46.41 88 VAL A CA 1
ATOM 688 C C . VAL A 1 108 ? 19.942 41.335 -10.282 1.00 50.05 88 VAL A C 1
ATOM 689 O O . VAL A 1 108 ? 20.388 41.575 -11.385 1.00 49.61 88 VAL A O 1
ATOM 693 N N . MET A 1 109 ? 18.725 41.725 -9.917 1.00 54.06 89 MET A N 1
ATOM 694 C CA . MET A 1 109 ? 17.867 42.501 -10.826 1.00 53.94 89 MET A CA 1
ATOM 695 C C . MET A 1 109 ? 18.520 43.751 -11.386 1.00 53.84 89 MET A C 1
ATOM 696 O O . MET A 1 109 ? 18.422 44.043 -12.574 1.00 54.28 89 MET A O 1
ATOM 701 N N . LYS A 1 110 ? 19.166 44.483 -10.493 1.00 55.17 90 LYS A N 1
ATOM 702 C CA . LYS A 1 110 ? 19.713 45.799 -10.767 1.00 57.44 90 LYS A CA 1
ATOM 703 C C . LYS A 1 110 ? 20.909 45.729 -11.731 1.00 60.92 90 LYS A C 1
ATOM 704 O O . LYS A 1 110 ? 21.076 46.598 -12.587 1.00 54.31 90 LYS A O 1
ATOM 710 N N . ASP A 1 111 ? 21.717 44.679 -11.594 1.00 60.53 91 ASP A N 1
ATOM 711 C CA . ASP A 1 111 ? 22.862 44.434 -12.475 1.00 62.90 91 ASP A CA 1
ATOM 712 C C . ASP A 1 111 ? 22.963 42.939 -12.871 1.00 62.11 91 ASP A C 1
ATOM 713 O O . ASP A 1 111 ? 23.856 42.207 -12.409 1.00 60.58 91 ASP A O 1
ATOM 718 N N . PRO A 1 112 ? 22.048 42.491 -13.748 1.00 58.60 92 PRO A N 1
ATOM 719 C CA . PRO A 1 112 ? 21.817 41.070 -14.080 1.00 57.77 92 PRO A CA 1
ATOM 720 C C . PRO A 1 112 ? 22.996 40.394 -14.756 1.00 58.88 92 PRO A C 1
ATOM 721 O O . PRO A 1 112 ? 23.718 41.043 -15.511 1.00 59.36 92 PRO A O 1
ATOM 725 N N . PRO A 1 113 ? 23.167 39.088 -14.509 1.00 61.05 93 PRO A N 1
ATOM 726 C CA . PRO A 1 113 ? 24.253 38.333 -15.139 1.00 60.71 93 PRO A CA 1
ATOM 727 C C . PRO A 1 113 ? 23.837 37.938 -16.552 1.00 60.07 93 PRO A C 1
ATOM 728 O O . PRO A 1 113 ? 22.716 38.249 -16.972 1.00 61.18 93 PRO A O 1
ATOM 732 N N . SER A 1 114 ? 24.722 37.252 -17.268 1.00 60.55 94 SER A N 1
ATOM 733 C CA . SER A 1 114 ? 24.463 36.887 -18.653 1.00 58.01 94 SER A CA 1
ATOM 734 C C . SER A 1 114 ? 24.937 35.475 -18.932 1.00 57.78 94 SER A C 1
ATOM 735 O O . SER A 1 114 ? 25.618 34.862 -18.107 1.00 59.68 94 SER A O 1
ATOM 738 N N . GLY A 1 115 ? 24.555 34.959 -20.097 1.00 62.19 95 GLY A N 1
ATOM 739 C CA . GLY A 1 115 ? 25.036 33.674 -20.569 1.00 53.23 95 GLY A CA 1
ATOM 740 C C . GLY A 1 115 ? 24.734 32.520 -19.641 1.00 57.37 95 GLY A C 1
ATOM 741 O O . GLY A 1 115 ? 23.636 32.416 -19.102 1.00 64.41 95 GLY A O 1
ATOM 742 N N . SER A 1 116 ? 25.714 31.646 -19.452 1.00 58.69 96 SER A N 1
ATOM 743 C CA . SER A 1 116 ? 25.500 30.426 -18.693 1.00 58.20 96 SER A CA 1
ATOM 744 C C . SER A 1 116 ? 25.215 30.680 -17.197 1.00 59.00 96 SER A C 1
ATOM 745 O O . SER A 1 116 ? 24.524 29.889 -16.534 1.00 53.26 96 SER A O 1
ATOM 748 N N . MET A 1 117 ? 25.768 31.768 -16.667 1.00 55.88 97 MET A N 1
ATOM 749 C CA . MET A 1 117 ? 25.605 32.064 -15.260 1.00 53.86 97 MET A CA 1
ATOM 750 C C . MET A 1 117 ? 24.159 32.488 -15.012 1.00 57.12 97 MET A C 1
ATOM 751 O O . MET A 1 117 ? 23.550 32.098 -14.016 1.00 48.48 97 MET A O 1
ATOM 756 N N . ALA A 1 118 ? 23.624 33.271 -15.946 1.00 54.44 98 ALA A N 1
ATOM 757 C CA . ALA A 1 118 ? 22.231 33.687 -15.920 1.00 54.49 98 ALA A CA 1
ATOM 758 C C . ALA A 1 118 ? 21.309 32.473 -15.883 1.00 56.12 98 ALA A C 1
ATOM 759 O O . ALA A 1 118 ? 20.353 32.434 -15.100 1.00 56.28 98 ALA A O 1
ATOM 761 N N . THR A 1 119 ? 21.621 31.482 -16.712 1.00 53.10 99 THR A N 1
ATOM 762 C CA . THR A 1 119 ? 20.901 30.204 -16.742 1.00 55.65 99 THR A CA 1
ATOM 763 C C . THR A 1 119 ? 20.953 29.436 -15.402 1.00 53.78 99 THR A C 1
ATOM 764 O O . THR A 1 119 ? 19.958 28.866 -14.972 1.00 57.52 99 THR A O 1
ATOM 768 N N . LEU A 1 120 ? 22.112 29.428 -14.750 1.00 53.89 100 LEU A N 1
ATOM 769 C CA . LEU A 1 120 ? 22.305 28.701 -13.491 1.00 54.71 100 LEU A CA 1
ATOM 770 C C . LEU A 1 120 ? 21.556 29.389 -12.352 1.00 52.44 100 LEU A C 1
ATOM 771 O O . LEU A 1 120 ? 21.035 28.738 -11.430 1.00 47.97 100 LEU A O 1
ATOM 776 N N . MET A 1 121 ? 21.536 30.715 -12.423 1.00 48.09 101 MET A N 1
ATOM 777 C CA . MET A 1 121 ? 20.885 31.528 -11.428 1.00 50.78 101 MET A CA 1
ATOM 778 C C . MET A 1 121 ? 19.390 31.383 -11.626 1.00 50.07 101 MET A C 1
ATOM 779 O O . MET A 1 121 ? 18.647 31.255 -10.664 1.00 51.48 101 MET A O 1
ATOM 784 N N . ARG A 1 122 ? 18.969 31.364 -12.884 1.00 51.18 102 ARG A N 1
ATOM 785 C CA . ARG A 1 122 ? 17.569 31.197 -13.239 1.00 52.16 102 ARG A CA 1
ATOM 786 C C . ARG A 1 122 ? 17.017 29.879 -12.653 1.00 53.89 102 ARG A C 1
ATOM 787 O O . ARG A 1 122 ? 16.052 29.872 -11.862 1.00 47.82 102 ARG A O 1
ATOM 795 N N . ASP A 1 123 ? 17.654 28.773 -13.025 1.00 54.15 103 ASP A N 1
ATOM 796 C CA . ASP A 1 123 ? 17.270 27.466 -12.512 1.00 52.72 103 ASP A CA 1
ATOM 797 C C . ASP A 1 123 ? 17.371 27.395 -10.991 1.00 48.92 103 ASP A C 1
ATOM 798 O O . ASP A 1 123 ? 16.587 26.709 -10.353 1.00 46.66 103 ASP A O 1
ATOM 803 N N . HIS A 1 124 ? 18.324 28.108 -10.403 1.00 46.70 104 HIS A N 1
ATOM 804 C CA . HIS A 1 124 ? 18.387 28.133 -8.943 1.00 47.49 104 HIS A CA 1
ATOM 805 C C . HIS A 1 124 ? 17.144 28.771 -8.323 1.00 49.29 104 HIS A C 1
ATOM 806 O O . HIS A 1 124 ? 16.504 28.181 -7.446 1.00 46.82 104 HIS A O 1
ATOM 813 N N . ILE A 1 125 ? 16.822 29.980 -8.786 1.00 46.79 105 ILE A N 1
ATOM 814 C CA . ILE A 1 125 ? 15.710 30.762 -8.244 1.00 54.21 105 ILE A CA 1
ATOM 815 C C . ILE A 1 125 ? 14.378 30.050 -8.467 1.00 49.16 105 ILE A C 1
ATOM 816 O O . ILE A 1 125 ? 13.558 29.943 -7.555 1.00 46.68 105 ILE A O 1
ATOM 821 N N . ARG A 1 126 ? 14.190 29.557 -9.692 1.00 50.75 106 ARG A N 1
ATOM 822 C CA . ARG A 1 126 ? 12.997 28.793 -10.065 1.00 48.81 106 ARG A CA 1
ATOM 823 C C . ARG A 1 126 ? 12.835 27.599 -9.143 1.00 49.43 106 ARG A C 1
ATOM 824 O O . ARG A 1 126 ? 11.774 27.399 -8.545 1.00 49.16 106 ARG A O 1
ATOM 832 N N . ASN A 1 127 ? 13.912 26.837 -8.993 1.00 45.00 107 ASN A N 1
ATOM 833 C CA . ASN A 1 127 ? 13.905 25.687 -8.107 1.00 49.97 107 ASN A CA 1
ATOM 834 C C . ASN A 1 127 ? 13.644 26.096 -6.655 1.00 54.44 107 ASN A C 1
ATOM 835 O O . ASN A 1 127 ? 12.929 25.407 -5.906 1.00 53.40 107 ASN A O 1
ATOM 840 N N . TRP A 1 128 ? 14.194 27.242 -6.266 1.00 49.74 108 TRP A N 1
ATOM 841 C CA . TRP A 1 128 ? 14.002 27.743 -4.913 1.00 48.87 108 TRP A CA 1
ATOM 842 C C . TRP A 1 128 ? 12.532 28.104 -4.680 1.00 56.24 108 TRP A C 1
ATOM 843 O O . TRP A 1 128 ? 11.932 27.720 -3.668 1.00 48.79 108 TRP A O 1
ATOM 854 N N . LEU A 1 129 ? 11.967 28.847 -5.634 1.00 53.59 109 LEU A N 1
ATOM 855 C CA . LEU A 1 129 ? 10.553 29.204 -5.609 1.00 56.78 109 LEU A CA 1
ATOM 856 C C . LEU A 1 129 ? 9.661 27.964 -5.490 1.00 57.28 109 LEU A C 1
ATOM 857 O O . LEU A 1 129 ? 8.745 27.926 -4.671 1.00 61.50 109 LEU A O 1
ATOM 862 N N . LYS A 1 130 ? 9.967 26.943 -6.289 1.00 58.98 110 LYS A N 1
ATOM 863 C CA . LYS A 1 130 ? 9.125 25.753 -6.406 1.00 57.98 110 LYS A CA 1
ATOM 864 C C . LYS A 1 130 ? 9.193 24.806 -5.208 1.00 64.40 110 LYS A C 1
ATOM 865 O O . LYS A 1 130 ? 8.219 24.114 -4.919 1.00 68.38 110 LYS A O 1
ATOM 871 N N . GLU A 1 131 ? 10.318 24.769 -4.497 1.00 67.86 111 GLU A N 1
ATOM 872 C CA . GLU A 1 131 ? 10.483 23.721 -3.485 1.00 69.09 111 GLU A CA 1
ATOM 873 C C . GLU A 1 131 ? 11.036 24.105 -2.107 1.00 66.26 111 GLU A C 1
ATOM 874 O O . GLU A 1 131 ? 11.327 23.227 -1.305 1.00 77.20 111 GLU A O 1
ATOM 880 N N . GLU A 1 132 ? 11.147 25.400 -1.820 1.00 65.94 112 GLU A N 1
ATOM 881 C CA . GLU A 1 132 ? 11.742 25.861 -0.561 1.00 64.26 112 GLU A CA 1
ATOM 882 C C . GLU A 1 132 ? 11.195 27.200 -0.057 1.00 67.48 112 GLU A C 1
ATOM 883 O O . GLU A 1 132 ? 11.492 27.612 1.066 1.00 71.67 112 GLU A O 1
ATOM 889 N N . SER A 1 133 ? 10.403 27.882 -0.877 1.00 65.62 113 SER A N 1
ATOM 890 C CA . SER A 1 133 ? 9.915 29.212 -0.516 1.00 67.68 113 SER A CA 1
ATOM 891 C C . SER A 1 133 ? 8.616 29.124 0.283 1.00 72.62 113 SER A C 1
ATOM 892 O O . SER A 1 133 ? 8.177 30.115 0.880 1.00 70.75 113 SER A O 1
ATOM 895 N N . GLY A 1 134 ? 7.997 27.943 0.273 1.00 70.29 114 GLY A N 1
ATOM 896 C CA . GLY A 1 134 ? 6.739 27.722 0.971 1.00 70.10 114 GLY A CA 1
ATOM 897 C C . GLY A 1 134 ? 5.570 28.397 0.279 1.00 74.04 114 GLY A C 1
ATOM 898 O O . GLY A 1 134 ? 4.433 28.394 0.770 1.00 77.19 114 GLY A O 1
ATOM 899 N N . CYS A 1 135 ? 5.848 28.975 -0.881 1.00 72.19 115 CYS A N 1
ATOM 900 C CA . CYS A 1 135 ? 4.831 29.712 -1.609 1.00 69.80 115 CYS A CA 1
ATOM 901 C C . CYS A 1 135 ? 4.125 28.854 -2.663 1.00 72.38 115 CYS A C 1
ATOM 902 O O . CYS A 1 135 ? 3.162 29.304 -3.290 1.00 68.51 115 CYS A O 1
ATOM 905 N N . GLN A 1 136 ? 4.601 27.615 -2.824 1.00 72.27 116 GLN A N 1
ATOM 906 C CA . GLN A 1 136 ? 4.103 26.664 -3.826 1.00 68.73 116 GLN A CA 1
ATOM 907 C C . GLN A 1 136 ? 2.939 25.801 -3.341 1.00 77.38 116 GLN A C 1
ATOM 908 O O . GLN A 1 136 ? 2.218 25.210 -4.154 1.00 76.13 116 GLN A O 1
ATOM 914 N N . ASP A 1 137 ? 2.775 25.686 -2.025 1.00 82.97 117 ASP A N 1
ATOM 915 C CA . ASP A 1 137 ? 1.686 24.879 -1.482 1.00 85.95 117 ASP A CA 1
ATOM 916 C C . ASP A 1 137 ? 0.388 25.696 -1.514 1.00 81.31 117 ASP A C 1
ATOM 917 O O . ASP A 1 137 ? 0.401 26.902 -1.266 1.00 74.21 117 ASP A O 1
ATOM 922 N N . ALA A 1 138 ? -0.719 25.039 -1.851 1.00 81.44 118 ALA A N 1
ATOM 923 C CA . ALA A 1 138 ? -2.020 25.701 -1.936 1.00 80.91 118 ALA A CA 1
ATOM 924 C C . ALA A 1 138 ? -2.418 26.371 -0.608 1.00 89.67 118 ALA A C 1
ATOM 925 O O . ALA A 1 138 ? -1.762 26.165 0.426 1.00 84.13 118 ALA A O 1
ATOM 927 N N . ASP A 1 139 ? -3.491 27.167 -0.643 1.00 90.75 119 ASP A N 1
ATOM 928 C CA . ASP A 1 139 ? -3.994 27.845 0.558 1.00 87.66 119 ASP A CA 1
ATOM 929 C C . ASP A 1 139 ? -4.348 26.888 1.711 1.00 89.61 119 ASP A C 1
ATOM 930 O O . ASP A 1 139 ? -5.346 26.166 1.652 1.00 92.44 119 ASP A O 1
ATOM 935 N N . GLY A 1 140 ? -3.516 26.872 2.752 1.00 82.23 120 GLY A N 1
ATOM 936 C CA . GLY A 1 140 ? -3.865 26.182 3.980 1.00 81.06 120 GLY A CA 1
ATOM 937 C C . GLY A 1 140 ? -4.818 27.085 4.745 1.00 82.59 120 GLY A C 1
ATOM 938 O O . GLY A 1 140 ? -5.258 28.122 4.207 1.00 86.36 120 GLY A O 1
ATOM 939 N N . GLY A 1 141 ? -5.148 26.728 5.984 1.00 60.29 121 GLY A N 1
ATOM 940 C CA . GLY A 1 141 ? -5.968 27.625 6.787 1.00 61.59 121 GLY A CA 1
ATOM 941 C C . GLY A 1 141 ? -7.448 27.307 6.717 1.00 61.81 121 GLY A C 1
ATOM 942 O O . GLY A 1 141 ? -7.848 26.392 6.012 1.00 65.37 121 GLY A O 1
ATOM 943 N N . GLU A 1 142 ? -8.275 28.051 7.442 1.00 66.18 122 GLU A N 1
ATOM 944 C CA . GLU A 1 142 ? -9.699 27.703 7.526 1.00 62.42 122 GLU A CA 1
ATOM 945 C C . GLU A 1 142 ? -10.459 27.704 6.191 1.00 64.57 122 GLU A C 1
ATOM 946 O O . GLU A 1 142 ? -11.301 26.831 5.967 1.00 68.02 122 GLU A O 1
ATOM 952 N N . GLU A 1 143 ? -10.159 28.661 5.312 1.00 64.69 123 GLU A N 1
ATOM 953 C CA . GLU A 1 143 ? -10.782 28.718 3.981 1.00 67.56 123 GLU A CA 1
ATOM 954 C C . GLU A 1 143 ? -10.709 27.388 3.224 1.00 67.03 123 GLU A C 1
ATOM 955 O O . GLU A 1 143 ? -11.615 27.060 2.445 1.00 67.80 123 GLU A O 1
ATOM 961 N N . LYS A 1 144 ? -9.646 26.624 3.478 1.00 62.77 124 LYS A N 1
ATOM 962 C CA . LYS A 1 144 ? -9.453 25.320 2.846 1.00 67.57 124 LYS A CA 1
ATOM 963 C C . LYS A 1 144 ? -10.567 24.344 3.182 1.00 63.88 124 LYS A C 1
ATOM 964 O O . LYS A 1 144 ? -11.197 23.787 2.283 1.00 66.95 124 LYS A O 1
ATOM 970 N N . TRP A 1 145 ? -10.808 24.148 4.474 1.00 64.90 125 TRP A N 1
ATOM 971 C CA . TRP A 1 145 ? -11.789 23.171 4.938 1.00 66.51 125 TRP A CA 1
ATOM 972 C C . TRP A 1 145 ? -13.224 23.559 4.629 1.00 64.97 125 TRP A C 1
ATOM 973 O O . TRP A 1 145 ? -14.057 22.689 4.414 1.00 61.20 125 TRP A O 1
ATOM 984 N N . ALA A 1 146 ? -13.517 24.858 4.601 1.00 69.64 126 ALA A N 1
ATOM 985 C CA . ALA A 1 146 ? -14.863 25.298 4.236 1.00 67.25 126 ALA A CA 1
ATOM 986 C C . ALA A 1 146 ? -15.076 25.092 2.752 1.00 67.75 126 ALA A C 1
ATOM 987 O O . ALA A 1 146 ? -16.199 24.871 2.308 1.00 69.14 126 ALA A O 1
ATOM 989 N N . MET A 1 147 ? -13.988 25.156 1.990 1.00 68.36 127 MET A N 1
ATOM 990 C CA . MET A 1 147 ? -14.070 25.042 0.539 1.00 66.20 127 MET A CA 1
ATOM 991 C C . MET A 1 147 ? -14.343 23.607 0.124 1.00 71.35 127 MET A C 1
ATOM 992 O O . MET A 1 147 ? -15.187 23.333 -0.744 1.00 70.87 127 MET A O 1
ATOM 997 N N . VAL A 1 148 ? -13.618 22.694 0.760 1.00 71.66 128 VAL A N 1
ATOM 998 C CA . VAL A 1 148 ? -13.759 21.271 0.503 1.00 68.14 128 VAL A CA 1
ATOM 999 C C . VAL A 1 148 ? -15.083 20.768 1.082 1.00 71.64 128 VAL A C 1
ATOM 1000 O O . VAL A 1 148 ? -15.673 19.805 0.582 1.00 75.31 128 VAL A O 1
ATOM 1004 N N . TYR A 1 149 ? -15.559 21.454 2.117 1.00 65.34 129 TYR A N 1
ATOM 1005 C CA . TYR A 1 149 ? -16.888 21.217 2.670 1.00 72.27 129 TYR A CA 1
ATOM 1006 C C . TYR A 1 149 ? -18.039 21.562 1.711 1.00 76.00 129 TYR A C 1
ATOM 1007 O O . TYR A 1 149 ? -19.011 20.812 1.602 1.00 81.19 129 TYR A O 1
ATOM 1016 N N . GLY A 1 150 ? -17.941 22.698 1.031 1.00 71.49 130 GLY A N 1
ATOM 1017 C CA . GLY A 1 150 ? -18.952 23.095 0.066 1.00 69.72 130 GLY A CA 1
ATOM 1018 C C . GLY A 1 150 ? -18.914 22.275 -1.219 1.00 77.87 130 GLY A C 1
ATOM 1019 O O . GLY A 1 150 ? -19.428 22.696 -2.258 1.00 84.19 130 GLY A O 1
ATOM 1020 N N . MET A 1 151 ? -18.312 21.094 -1.151 1.00 77.47 131 MET A N 1
ATOM 1021 C CA . MET A 1 151 ? -18.193 20.234 -2.313 1.00 81.74 131 MET A CA 1
ATOM 1022 C C . MET A 1 151 ? -18.986 18.940 -2.138 1.00 89.23 131 MET A C 1
ATOM 1023 O O . MET A 1 151 ? -18.839 18.017 -2.930 1.00 89.00 131 MET A O 1
ATOM 1028 N N . ILE A 1 152 ? -19.821 18.862 -1.104 1.00 92.42 132 ILE A N 1
ATOM 1029 C CA . ILE A 1 152 ? -20.469 17.590 -0.773 1.00 95.89 132 ILE A CA 1
ATOM 1030 C C . ILE A 1 152 ? -22.025 17.609 -0.705 1.00 103.83 132 ILE A C 1
ATOM 1031 O O . ILE A 1 152 ? -22.660 16.553 -0.673 1.00 109.05 132 ILE A O 1
ATOM 1036 N N . SER A 1 153 ? -22.656 18.780 -0.704 1.00 99.71 133 SER A N 1
ATOM 1037 C CA . SER A 1 153 ? -24.125 18.804 -0.855 1.00 100.83 133 SER A CA 1
ATOM 1038 C C . SER A 1 153 ? -24.555 19.020 -2.304 1.00 104.14 133 SER A C 1
ATOM 1039 O O . SER A 1 153 ? -25.580 18.476 -2.722 1.00 106.20 133 SER A O 1
ATOM 1042 N N . PRO A 1 154 ? -23.797 19.844 -3.065 1.00 107.91 134 PRO A N 1
ATOM 1043 C CA . PRO A 1 154 ? -23.904 19.749 -4.525 1.00 110.14 134 PRO A CA 1
ATOM 1044 C C . PRO A 1 154 ? -23.833 18.288 -4.979 1.00 116.21 134 PRO A C 1
ATOM 1045 O O . PRO A 1 154 ? -24.673 17.862 -5.789 1.00 117.08 134 PRO A O 1
ATOM 1049 N N . ASP A 1 155 ? -22.853 17.542 -4.459 1.00 111.05 135 ASP A N 1
ATOM 1050 C CA . ASP A 1 155 ? -22.841 16.086 -4.589 1.00 111.63 135 ASP A CA 1
ATOM 1051 C C . ASP A 1 155 ? -24.018 15.543 -3.791 1.00 112.11 135 ASP A C 1
ATOM 1052 O O . ASP A 1 155 ? -24.160 15.850 -2.608 1.00 109.79 135 ASP A O 1
ATOM 1057 N N . MET A 1 156 ? -24.856 14.803 -4.490 1.00 115.77 136 MET A N 1
ATOM 1058 C CA . MET A 1 156 ? -25.985 14.193 -3.878 1.00 116.76 136 MET A CA 1
ATOM 1059 C C . MET A 1 156 ? -25.328 13.460 -2.727 1.00 118.23 136 MET A C 1
ATOM 1060 O O . MET A 1 156 ? -24.612 12.485 -2.913 1.00 118.77 136 MET A O 1
ATOM 1065 N N . ALA A 1 157 ? -25.502 13.978 -1.532 1.00 118.07 137 ALA A N 1
ATOM 1066 C CA . ALA A 1 157 ? -24.920 13.345 -0.375 1.00 114.27 137 ALA A CA 1
ATOM 1067 C C . ALA A 1 157 ? -26.053 12.663 0.363 1.00 118.32 137 ALA A C 1
ATOM 1068 O O . ALA A 1 157 ? -25.902 12.242 1.503 1.00 110.12 137 ALA A O 1
ATOM 1070 N N . GLU A 1 158 ? -27.188 12.521 -0.312 1.00 120.52 138 GLU A N 1
ATOM 1071 C CA . GLU A 1 158 ? -28.340 11.948 0.335 1.00 119.97 138 GLU A CA 1
ATOM 1072 C C . GLU A 1 158 ? -28.162 10.454 0.024 1.00 118.67 138 GLU A C 1
ATOM 1073 O O . GLU A 1 158 ? -28.584 9.609 0.809 1.00 116.97 138 GLU A O 1
ATOM 1079 N N . GLU A 1 159 ? -27.510 10.153 -1.105 1.00 114.65 139 GLU A N 1
ATOM 1080 C CA . GLU A 1 159 ? -27.181 8.819 -1.575 1.00 119.33 139 GLU A CA 1
ATOM 1081 C C . GLU A 1 159 ? -26.722 7.901 -0.462 1.00 122.54 139 GLU A C 1
ATOM 1082 O O . GLU A 1 159 ? -25.837 8.278 0.342 1.00 121.71 139 GLU A O 1
ATOM 1088 N N . LYS A 1 160 ? -27.354 6.717 -0.449 1.00 124.74 140 LYS A N 1
ATOM 1089 C CA . LYS A 1 160 ? -27.121 5.608 0.478 1.00 122.02 140 LYS A CA 1
ATOM 1090 C C . LYS A 1 160 ? -25.654 5.691 0.292 1.00 120.65 140 LYS A C 1
ATOM 1091 O O . LYS A 1 160 ? -25.115 5.376 -0.774 1.00 121.73 140 LYS A O 1
ATOM 1097 N N . THR A 1 161 ? -25.002 6.174 1.349 1.00 119.66 141 THR A N 1
ATOM 1098 C CA . THR A 1 161 ? -23.573 6.442 1.162 1.00 118.25 141 THR A CA 1
ATOM 1099 C C . THR A 1 161 ? -22.875 6.909 2.439 1.00 111.14 141 THR A C 1
ATOM 1100 O O . THR A 1 161 ? -23.494 7.464 3.347 1.00 104.04 141 THR A O 1
ATOM 1104 N N . MET A 1 162 ? -21.561 6.683 2.465 1.00 109.56 142 MET A N 1
ATOM 1105 C CA . MET A 1 162 ? -20.681 7.133 3.539 1.00 101.88 142 MET A CA 1
ATOM 1106 C C . MET A 1 162 ? -19.959 8.426 3.151 1.00 98.92 142 MET A C 1
ATOM 1107 O O . MET A 1 162 ? -19.213 9.006 3.946 1.00 91.65 142 MET A O 1
ATOM 1112 N N . LEU A 1 163 ? -20.180 8.859 1.913 1.00 97.75 143 LEU A N 1
ATOM 1113 C CA . LEU A 1 163 ? -19.676 10.134 1.415 1.00 87.28 143 LEU A CA 1
ATOM 1114 C C . LEU A 1 163 ? -20.352 11.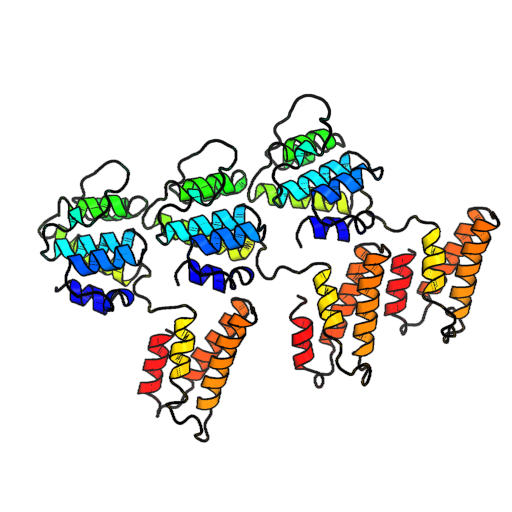271 2.172 1.00 87.46 143 LEU A C 1
ATOM 1115 O O . LEU A 1 163 ? -19.815 12.369 2.292 1.00 84.85 143 LEU A O 1
ATOM 1120 N N . LYS A 1 164 ? -21.545 10.997 2.682 1.00 89.30 144 LYS A N 1
ATOM 1121 C CA . LYS A 1 164 ? -22.237 11.937 3.548 1.00 84.95 144 LYS A CA 1
ATOM 1122 C C . LYS A 1 164 ? -21.523 12.041 4.903 1.00 81.69 144 LYS A C 1
ATOM 1123 O O . LYS A 1 164 ? -21.568 13.079 5.564 1.00 81.24 144 LYS A O 1
ATOM 1129 N N . GLU A 1 165 ? -20.847 10.973 5.311 1.00 78.50 145 GLU A N 1
ATOM 1130 C CA . GLU A 1 165 ? -20.104 10.996 6.570 1.00 77.97 145 GLU A CA 1
ATOM 1131 C C . GLU A 1 165 ? -18.812 11.843 6.454 1.00 75.90 145 GLU A C 1
ATOM 1132 O O . GLU A 1 165 ? -18.327 12.389 7.452 1.00 71.12 145 GLU A O 1
ATOM 1138 N N . LEU A 1 166 ? -18.281 11.970 5.237 1.00 73.76 146 LEU A N 1
ATOM 1139 C CA . LEU A 1 166 ? -17.197 12.920 4.957 1.00 69.45 146 LEU A CA 1
ATOM 1140 C C . LEU A 1 166 ? -17.623 14.343 5.291 1.00 67.68 146 LEU A C 1
ATOM 1141 O O . LEU A 1 166 ? -16.969 15.022 6.080 1.00 69.09 146 LEU A O 1
ATOM 1146 N N . LYS A 1 167 ? -18.723 14.785 4.686 1.00 71.01 147 LYS A N 1
ATOM 1147 C CA . LYS A 1 167 ? -19.317 16.085 5.001 1.00 71.96 147 LYS A CA 1
ATOM 1148 C C . LYS A 1 167 ? -19.542 16.299 6.510 1.00 64.51 147 LYS A C 1
ATOM 1149 O O . LYS A 1 167 ? -19.286 17.387 7.013 1.00 61.94 147 LYS A O 1
ATOM 1155 N N . THR A 1 168 ? -19.985 15.264 7.230 1.00 66.79 148 THR A N 1
ATOM 1156 C CA . THR A 1 168 ? -20.149 15.347 8.696 1.00 68.67 148 THR A CA 1
ATOM 1157 C C . THR A 1 168 ? -18.811 15.456 9.443 1.00 65.04 148 THR A C 1
ATOM 1158 O O . THR A 1 168 ? -18.725 16.095 10.503 1.00 62.54 148 THR A O 1
ATOM 1162 N N . MET A 1 169 ? -17.776 14.817 8.897 1.00 66.21 149 MET A N 1
ATOM 1163 C CA . MET A 1 169 ? -16.411 14.992 9.394 1.00 60.48 149 MET A CA 1
ATOM 1164 C C . MET A 1 169 ? -15.948 16.418 9.157 1.00 59.74 149 MET A C 1
ATOM 1165 O O . MET A 1 169 ? -15.596 17.139 10.092 1.00 58.25 149 MET A O 1
ATOM 1170 N N . LEU A 1 170 ? -15.965 16.814 7.890 1.00 59.26 150 LEU A N 1
ATOM 1171 C CA . LEU A 1 170 ? -15.655 18.179 7.502 1.00 59.56 150 LEU A CA 1
ATOM 1172 C C . LEU A 1 170 ? -16.455 19.206 8.308 1.00 61.47 150 LEU A C 1
ATOM 1173 O O . LEU A 1 170 ? -15.915 20.215 8.739 1.00 62.50 150 LEU A O 1
ATOM 1178 N N . HIS A 1 171 ? -17.732 18.948 8.552 1.00 64.10 151 HIS A N 1
ATOM 1179 C CA . HIS A 1 171 ? -18.502 19.893 9.352 1.00 60.79 151 HIS A CA 1
ATOM 1180 C C . HIS A 1 171 ? -17.960 19.970 10.788 1.00 61.10 151 HIS A C 1
ATOM 1181 O O . HIS A 1 171 ? -17.900 21.059 11.373 1.00 62.01 151 HIS A O 1
ATOM 1188 N N . SER A 1 172 ? -17.578 18.825 11.357 1.00 59.02 152 SER A N 1
ATOM 1189 C CA . SER A 1 172 ? -17.079 18.786 12.739 1.00 61.71 152 SER A CA 1
ATOM 1190 C C . SER A 1 172 ? -15.711 19.481 12.854 1.00 62.08 152 SER A C 1
ATOM 1191 O O . SER A 1 172 ? -15.412 20.138 13.857 1.00 55.78 152 SER A O 1
ATOM 1193 N N . ARG A 1 173 ? -14.902 19.336 11.804 1.00 60.91 153 ARG A N 1
ATOM 1194 C CA . ARG A 1 173 ? -13.613 20.014 11.682 1.00 56.81 153 ARG A CA 1
ATOM 1195 C C . ARG A 1 173 ? -13.761 21.538 11.737 1.00 62.35 153 ARG A C 1
ATOM 1196 O O . ARG A 1 173 ? -13.031 22.216 12.471 1.00 59.20 153 ARG A O 1
ATOM 1204 N N . MET A 1 174 ? -14.711 22.078 10.973 1.00 57.22 154 MET A N 1
ATOM 1205 C CA . MET A 1 174 ? -14.928 23.517 10.976 1.00 54.70 154 MET A CA 1
ATOM 1206 C C . MET A 1 174 ? -15.503 23.906 12.322 1.00 58.15 154 MET A C 1
ATOM 1207 O O . MET A 1 174 ? -15.151 24.933 12.903 1.00 61.70 154 MET A O 1
ATOM 1212 N N . GLN A 1 175 ? -16.383 23.056 12.824 1.00 56.54 155 GLN A N 1
ATOM 1213 C CA . GLN A 1 175 ? -17.009 23.284 14.114 1.00 59.95 155 GLN A CA 1
ATOM 1214 C C . GLN A 1 175 ? -15.962 23.278 15.240 1.00 60.18 155 GLN A C 1
ATOM 1215 O O . GLN A 1 175 ? -15.971 24.158 16.117 1.00 58.71 155 GLN A O 1
ATOM 1221 N N . MET A 1 176 ? -15.050 22.300 15.202 1.00 58.24 156 MET A N 1
ATOM 1222 C CA . MET A 1 176 ? -14.065 22.117 16.275 1.00 54.76 156 MET A CA 1
ATOM 1223 C C . MET A 1 176 ? -13.159 23.325 16.455 1.00 51.70 156 MET A C 1
ATOM 1224 O O . MET A 1 176 ? -12.818 23.698 17.575 1.00 50.67 156 MET A O 1
ATOM 1229 N N . TYR A 1 177 ? -12.783 23.932 15.336 1.00 53.24 157 TYR A N 1
ATOM 1230 C CA . TYR A 1 177 ? -11.929 25.102 15.318 1.00 49.91 157 TYR A CA 1
ATOM 1231 C C . TYR A 1 177 ? -12.586 26.271 16.059 1.00 58.28 157 TYR A C 1
ATOM 1232 O O . TYR A 1 177 ? -11.956 26.917 16.915 1.00 56.11 157 TYR A O 1
ATOM 1241 N N . ALA A 1 178 ? -13.853 26.539 15.733 1.00 58.70 158 ALA A N 1
ATOM 1242 C CA . ALA A 1 178 ? -14.633 27.571 16.423 1.00 52.55 158 ALA A CA 1
ATOM 1243 C C . ALA A 1 178 ? -14.805 27.294 17.915 1.00 53.61 158 ALA A C 1
ATOM 1244 O O . ALA A 1 178 ? -14.794 28.222 18.725 1.00 59.91 158 ALA A O 1
ATOM 1246 N N . LEU A 1 179 ? -14.983 26.025 18.277 1.00 53.19 159 LEU A N 1
ATOM 1247 C CA . LEU A 1 179 ? -15.291 25.661 19.667 1.00 54.49 159 LEU A CA 1
ATOM 1248 C C . LEU A 1 179 ? -14.030 25.541 20.514 1.00 59.35 159 LEU A C 1
ATOM 1249 O O . LEU A 1 179 ? -14.109 25.211 21.705 1.00 59.11 159 LEU A O 1
ATOM 1254 N N . GLY A 1 180 ? -12.870 25.777 19.887 1.00 54.33 160 GLY A N 1
ATOM 1255 C CA . GLY A 1 180 ? -11.630 25.983 20.617 1.00 50.07 160 GLY A CA 1
ATOM 1256 C C . GLY A 1 180 ? -10.662 24.812 20.729 1.00 51.37 160 GLY A C 1
ATOM 1257 O O . GLY A 1 180 ? -9.654 24.927 21.425 1.00 50.67 160 GLY A O 1
ATOM 1258 N N . ALA A 1 181 ? -10.954 23.703 20.050 1.00 49.59 161 ALA A N 1
ATOM 1259 C CA . ALA A 1 181 ? -10.102 22.508 20.085 1.00 47.49 161 ALA A CA 1
ATOM 1260 C C . ALA A 1 181 ? -8.648 22.788 19.707 1.00 55.51 161 ALA A C 1
ATOM 1261 O O . ALA A 1 181 ? -8.350 23.624 18.840 1.00 52.42 161 ALA A O 1
ATOM 1263 N N . SER A 1 182 ? -7.749 22.060 20.356 1.00 50.93 162 SER A N 1
ATOM 1264 C CA . SER A 1 182 ? -6.342 22.194 20.091 1.00 46.72 162 SER A CA 1
ATOM 1265 C C . SER A 1 182 ? -5.989 21.791 18.668 1.00 49.31 162 SER A C 1
ATOM 1266 O O . SER A 1 182 ? -6.686 21.017 18.009 1.00 51.45 162 SER A O 1
ATOM 1269 N N . SER A 1 183 ? -4.894 22.367 18.211 1.00 48.85 163 SER A N 1
ATOM 1270 C CA . SER A 1 183 ? -4.238 22.032 16.969 1.00 47.86 163 SER A CA 1
ATOM 1271 C C . SER A 1 183 ? -3.998 20.510 16.840 1.00 53.18 163 SER A C 1
ATOM 1272 O O . SER A 1 183 ? -4.201 19.934 15.765 1.00 51.81 163 SER A O 1
ATOM 1275 N N . LYS A 1 184 ? -3.577 19.859 17.929 1.00 50.18 164 LYS A N 1
ATOM 1276 C CA . LYS A 1 184 ? -3.385 18.406 17.907 1.00 53.12 164 LYS A CA 1
ATOM 1277 C C . LYS A 1 184 ? -4.709 17.681 17.598 1.00 55.82 164 LYS A C 1
ATOM 1278 O O . LYS A 1 184 ? -4.772 16.851 16.680 1.00 54.75 164 LYS A O 1
ATOM 1284 N N . ALA A 1 185 ? -5.760 18.006 18.353 1.00 51.38 165 ALA A N 1
ATOM 1285 C CA . ALA A 1 185 ? -7.082 17.447 18.104 1.00 51.34 165 ALA A CA 1
ATOM 1286 C C . ALA A 1 185 ? -7.538 17.711 16.658 1.00 54.32 165 ALA A C 1
ATOM 1287 O O . ALA A 1 185 ? -7.919 16.772 15.943 1.00 52.39 165 ALA A O 1
ATOM 1289 N N . LEU A 1 186 ? -7.482 18.978 16.233 1.00 55.03 166 LEU A N 1
ATOM 1290 C CA . LEU A 1 186 ? -7.767 19.346 14.835 1.00 55.70 166 LEU A CA 1
ATOM 1291 C C . LEU A 1 186 ? -6.990 18.467 13.856 1.00 54.98 166 LEU A C 1
ATOM 1292 O O . LEU A 1 186 ? -7.559 17.956 12.888 1.00 57.57 166 LEU A O 1
ATOM 1297 N N . GLU A 1 187 ? -5.695 18.282 14.118 1.00 54.77 167 GLU A N 1
ATOM 1298 C CA . GLU A 1 187 ? -4.838 17.496 13.234 1.00 52.90 167 GLU A CA 1
ATOM 1299 C C . GLU A 1 187 ? -5.215 16.019 13.112 1.00 55.57 167 GLU A C 1
ATOM 1300 O O . GLU A 1 187 ? -5.214 15.482 12.000 1.00 53.82 167 GLU A O 1
ATOM 1306 N N . ASN A 1 188 ? -5.547 15.371 14.230 1.00 52.61 168 ASN A N 1
ATOM 1307 C CA . ASN A 1 188 ? -6.102 14.015 14.186 1.00 55.85 168 ASN A CA 1
ATOM 1308 C C . ASN A 1 188 ? -7.236 13.920 13.151 1.00 58.99 168 ASN A C 1
ATOM 1309 O O . ASN A 1 188 ? -7.152 13.147 12.173 1.00 52.60 168 ASN A O 1
ATOM 1314 N N . LEU A 1 189 ? -8.269 14.737 13.361 1.00 52.82 169 LEU A N 1
ATOM 1315 C CA . LEU A 1 189 ? -9.409 14.800 12.455 1.00 51.46 169 LEU A CA 1
ATOM 1316 C C . LEU A 1 189 ? -8.992 14.973 10.989 1.00 56.06 169 LEU A C 1
ATOM 1317 O O . LEU A 1 189 ? -9.515 14.260 10.109 1.00 56.28 169 LEU A O 1
ATOM 1322 N N . GLU A 1 190 ? -8.043 15.883 10.727 1.00 56.09 170 GLU A N 1
ATOM 1323 C CA . GLU A 1 190 ? -7.497 16.084 9.370 1.00 51.98 170 GLU A CA 1
ATOM 1324 C C . GLU A 1 190 ? -6.827 14.835 8.803 1.00 52.54 170 GLU A C 1
ATOM 1325 O O . GLU A 1 190 ? -6.967 14.526 7.614 1.00 53.98 170 GLU A O 1
ATOM 1331 N N . LYS A 1 191 ? -6.091 14.117 9.641 1.00 52.83 171 LYS A N 1
ATOM 1332 C CA . LYS A 1 191 ? -5.538 12.831 9.224 1.00 50.59 171 LYS A CA 1
ATOM 1333 C C . LYS A 1 191 ? -6.669 11.830 8.861 1.00 53.15 171 LYS A C 1
ATOM 1334 O O . LYS A 1 191 ? -6.687 11.261 7.762 1.00 50.39 171 LYS A O 1
ATOM 1340 N N . ALA A 1 192 ? -7.616 11.643 9.782 1.00 51.21 172 ALA A N 1
ATOM 1341 C CA . ALA A 1 192 ? -8.815 10.849 9.519 1.00 51.10 172 ALA A CA 1
ATOM 1342 C C . ALA A 1 192 ? -9.524 11.212 8.200 1.00 57.38 172 ALA A C 1
ATOM 1343 O O . ALA A 1 192 ? -9.867 10.316 7.417 1.00 54.11 172 ALA A O 1
ATOM 1345 N N . ILE A 1 193 ? -9.739 12.511 7.955 1.00 53.18 173 ILE A N 1
ATOM 1346 C CA . ILE A 1 193 ? -10.419 12.957 6.731 1.00 51.49 173 ILE A CA 1
ATOM 1347 C C . ILE A 1 193 ? -9.657 12.504 5.486 1.00 57.55 173 ILE A C 1
ATOM 1348 O O . ILE A 1 193 ? -10.236 11.924 4.551 1.00 60.44 173 ILE A O 1
ATOM 1353 N N . VAL A 1 194 ? -8.355 12.778 5.466 1.00 55.30 174 VAL A N 1
ATOM 1354 C CA . VAL A 1 194 ? -7.518 12.361 4.346 1.00 59.07 174 VAL A CA 1
ATOM 1355 C C . VAL A 1 194 ? -7.540 10.824 4.232 1.00 61.74 174 VAL A C 1
ATOM 1356 O O . VAL A 1 194 ? -7.476 10.249 3.133 1.00 60.98 174 VAL A O 1
ATOM 1360 N N . ALA A 1 195 ? -7.649 10.163 5.379 1.00 53.41 175 ALA A N 1
ATOM 1361 C CA . ALA A 1 195 ? -7.728 8.719 5.379 1.00 55.45 175 ALA A CA 1
ATOM 1362 C C . ALA A 1 195 ? -9.017 8.307 4.669 1.00 57.03 175 ALA A C 1
ATOM 1363 O O . ALA A 1 195 ? -9.000 7.499 3.745 1.00 62.64 175 ALA A O 1
ATOM 1365 N N . ALA A 1 196 ? -10.130 8.894 5.088 1.00 57.66 176 ALA A N 1
ATOM 1366 C CA . ALA A 1 196 ? -11.441 8.497 4.583 1.00 63.37 176 ALA A CA 1
ATOM 1367 C C . ALA A 1 196 ? -11.584 8.747 3.085 1.00 67.16 176 ALA A C 1
ATOM 1368 O O . ALA A 1 196 ? -12.253 7.973 2.393 1.00 70.60 176 ALA A O 1
ATOM 1370 N N . VAL A 1 197 ? -10.939 9.806 2.587 1.00 64.80 177 VAL A N 1
ATOM 1371 C CA . VAL A 1 197 ? -10.964 10.121 1.155 1.00 65.86 177 VAL A CA 1
ATOM 1372 C C . VAL A 1 197 ? -10.220 9.066 0.326 1.00 74.28 177 VAL A C 1
ATOM 1373 O O . VAL A 1 197 ? -10.687 8.648 -0.759 1.00 73.70 177 VAL A O 1
ATOM 1377 N N . HIS A 1 198 ? -9.064 8.637 0.829 1.00 70.23 178 HIS A N 1
ATOM 1378 C CA . HIS A 1 198 ? -8.325 7.556 0.176 1.00 72.30 178 HIS A CA 1
ATOM 1379 C C . HIS A 1 198 ? -9.153 6.276 0.136 1.00 67.23 178 HIS A C 1
ATOM 1380 O O . HIS A 1 198 ? -9.169 5.576 -0.870 1.00 74.85 178 HIS A O 1
ATOM 1387 N N . ARG A 1 199 ? -9.855 5.990 1.227 1.00 64.16 179 ARG A N 1
ATOM 1388 C CA . ARG A 1 199 ? -10.644 4.765 1.336 1.00 73.10 179 ARG A CA 1
ATOM 1389 C C . ARG A 1 199 ? -12.035 4.869 0.644 1.00 73.48 179 ARG A C 1
ATOM 1390 O O . ARG A 1 199 ? -12.962 4.101 0.918 1.00 71.03 179 ARG A O 1
ATOM 1398 N N . LEU A 1 200 ? -12.156 5.822 -0.272 1.00 73.93 180 LEU A N 1
ATOM 1399 C CA . LEU A 1 200 ? -13.341 5.945 -1.110 1.00 71.16 180 LEU A CA 1
ATOM 1400 C C . LEU A 1 200 ? -13.184 5.022 -2.322 1.00 70.09 180 LEU A C 1
ATOM 1401 O O . LEU A 1 200 ? -12.067 4.798 -2.792 1.00 74.41 180 LEU A O 1
ATOM 1406 N N . PRO A 1 201 ? -14.300 4.468 -2.823 1.00 70.64 181 PRO A N 1
ATOM 1407 C CA . PRO A 1 201 ? -14.246 3.448 -3.883 1.00 73.42 181 PRO A CA 1
ATOM 1408 C C . PRO A 1 201 ? -13.648 3.924 -5.218 1.00 80.67 181 PRO A C 1
ATOM 1409 O O . PRO A 1 201 ? -13.560 5.133 -5.478 1.00 79.02 181 PRO A O 1
ATOM 1413 N N . ALA A 1 202 ? -13.253 2.961 -6.054 1.00 79.92 182 ALA A N 1
ATOM 1414 C CA . ALA A 1 202 ? -12.598 3.242 -7.338 1.00 79.74 182 ALA A CA 1
ATOM 1415 C C . ALA A 1 202 ? -13.498 3.917 -8.373 1.00 79.97 182 ALA A C 1
ATOM 1416 O O . ALA A 1 202 ? -13.012 4.385 -9.405 1.00 80.36 182 ALA A O 1
ATOM 1418 N N . SER A 1 203 ? -14.804 3.957 -8.110 1.00 79.11 183 SER A N 1
ATOM 1419 C CA . SER A 1 203 ? -15.722 4.709 -8.968 1.00 79.18 183 SER A CA 1
ATOM 1420 C C . SER A 1 203 ? -15.669 6.214 -8.651 1.00 87.70 183 SER A C 1
ATOM 1421 O O . SER A 1 203 ? -16.334 7.019 -9.317 1.00 93.79 183 SER A O 1
ATOM 1424 N N . CYS A 1 204 ? -14.884 6.577 -7.628 1.00 84.61 184 CYS A N 1
ATOM 1425 C CA . CYS A 1 204 ? -14.636 7.973 -7.261 1.00 79.72 184 CYS A CA 1
ATOM 1426 C C . CYS A 1 204 ? -13.204 8.383 -7.630 1.00 81.82 184 CYS A C 1
ATOM 1427 O O . CYS A 1 204 ? -12.634 9.300 -7.032 1.00 78.72 184 CYS A O 1
ATOM 1430 N N . SER A 1 205 ? -12.637 7.689 -8.616 1.00 80.40 185 SER A N 1
ATOM 1431 C CA . SER A 1 205 ? -11.273 7.936 -9.098 1.00 82.10 185 SER A CA 1
ATOM 1432 C C . SER A 1 205 ? -10.879 9.407 -9.308 1.00 82.24 185 SER A C 1
ATOM 1433 O O . SER A 1 205 ? -9.896 9.875 -8.721 1.00 82.24 185 SER A O 1
ATOM 1436 N N . THR A 1 206 ? -11.623 10.128 -10.148 1.00 82.12 186 THR A N 1
ATOM 1437 C CA . THR A 1 206 ? -11.313 11.543 -10.386 1.00 83.57 186 THR A CA 1
ATOM 1438 C C . THR A 1 206 ? -11.550 12.357 -9.113 1.00 78.21 186 THR A C 1
ATOM 1439 O O . THR A 1 206 ? -10.685 13.135 -8.695 1.00 74.20 186 THR A O 1
ATOM 1443 N N . GLU A 1 207 ? -12.725 12.162 -8.510 1.00 72.82 187 GLU A N 1
ATOM 1444 C CA . GLU A 1 207 ? -13.116 12.851 -7.279 1.00 73.38 187 GLU A CA 1
ATOM 1445 C C . GLU A 1 207 ? -12.077 12.687 -6.166 1.00 77.82 187 GLU A C 1
ATOM 1446 O O . GLU A 1 207 ? -11.886 13.589 -5.353 1.00 71.08 187 GLU A O 1
ATOM 1452 N N . LYS A 1 208 ? -11.414 11.531 -6.131 1.00 80.22 188 LYS A N 1
ATOM 1453 C CA . LYS A 1 208 ? -10.372 11.283 -5.137 1.00 76.46 188 LYS A CA 1
ATOM 1454 C C . LYS A 1 208 ? -9.188 12.225 -5.315 1.00 71.45 188 LYS A C 1
ATOM 1455 O O . LYS A 1 208 ? -8.904 13.026 -4.428 1.00 70.09 188 LYS A O 1
ATOM 1461 N N . MET A 1 209 ? -8.525 12.140 -6.469 1.00 76.55 189 MET A N 1
ATOM 1462 C CA . MET A 1 209 ? -7.316 12.926 -6.750 1.00 71.52 189 MET A CA 1
ATOM 1463 C C . MET A 1 209 ? -7.542 14.452 -6.844 1.00 72.04 189 MET A C 1
ATOM 1464 O O . MET A 1 209 ? -6.574 15.231 -6.807 1.00 73.03 189 MET A O 1
ATOM 1469 N N . VAL A 1 210 ? -8.807 14.871 -6.958 1.00 69.78 190 VAL A N 1
ATOM 1470 C CA . VAL A 1 210 ? -9.182 16.280 -6.807 1.00 62.63 190 VAL A CA 1
ATOM 1471 C C . VAL A 1 210 ? -9.148 16.666 -5.328 1.00 68.75 190 VAL A C 1
ATOM 1472 O O . VAL A 1 210 ? -8.484 17.629 -4.931 1.00 70.22 190 VAL A O 1
ATOM 1476 N N . LEU A 1 211 ? -9.864 15.905 -4.511 1.00 69.62 191 LEU A N 1
ATOM 1477 C CA . LEU A 1 211 ? -9.895 16.139 -3.070 1.00 76.21 191 LEU A CA 1
ATOM 1478 C C . LEU A 1 211 ? -8.505 16.065 -2.458 1.00 70.04 191 LEU A C 1
ATOM 1479 O O . LEU A 1 211 ? -8.140 16.895 -1.623 1.00 70.17 191 LEU A O 1
ATOM 1484 N N . LEU A 1 212 ? -7.750 15.056 -2.882 1.00 69.28 192 LEU A N 1
ATOM 1485 C CA . LEU A 1 212 ? -6.369 14.864 -2.447 1.00 75.09 192 LEU A CA 1
ATOM 1486 C C . LEU A 1 212 ? -5.431 15.936 -3.011 1.00 70.84 192 LEU A C 1
ATOM 1487 O O . LEU A 1 212 ? -4.319 16.106 -2.532 1.00 77.40 192 LEU A O 1
ATOM 1492 N N . GLY A 1 213 ? -5.884 16.663 -4.024 1.00 69.46 193 GLY A N 1
ATOM 1493 C CA . GLY A 1 213 ? -5.120 17.780 -4.543 1.00 71.22 193 GLY A CA 1
ATOM 1494 C C . GLY A 1 213 ? -5.261 19.060 -3.720 1.00 73.56 193 GLY A C 1
ATOM 1495 O O . GLY A 1 213 ? -4.385 19.945 -3.783 1.00 71.59 193 GLY A O 1
ATOM 1496 N N . TYR A 1 214 ? -6.360 19.161 -2.961 1.00 69.34 194 TYR A N 1
ATOM 1497 C CA . TYR A 1 214 ? -6.652 20.335 -2.129 1.00 68.54 194 TYR A CA 1
ATOM 1498 C C . TYR A 1 214 ? -6.208 20.177 -0.683 1.00 75.61 194 TYR A C 1
ATOM 1499 O O . TYR A 1 214 ? -6.140 21.154 0.061 1.00 79.32 194 TYR A O 1
ATOM 1508 N N . LEU A 1 215 ? -5.933 18.945 -0.275 1.00 81.64 195 LEU A N 1
ATOM 1509 C CA . LEU A 1 215 ? -5.545 18.668 1.107 1.00 83.45 195 LEU A CA 1
ATOM 1510 C C . LEU A 1 215 ? -4.118 18.121 1.205 1.00 89.10 195 LEU A C 1
ATOM 1511 O O . LEU A 1 215 ? -3.612 17.910 2.310 1.00 93.68 195 LEU A O 1
ATOM 1516 N N . LYS A 1 216 ? -3.479 17.913 0.049 1.00 87.65 196 LYS A N 1
ATOM 1517 C CA . LYS A 1 216 ? -2.199 17.198 -0.048 1.00 89.57 196 LYS A CA 1
ATOM 1518 C C . LYS A 1 216 ? -2.280 15.805 0.579 1.00 91.25 196 LYS A C 1
ATOM 1519 O O . LYS A 1 216 ? -2.740 14.849 -0.052 1.00 92.45 196 LYS A O 1
ATOM 1525 N N . MET B 1 21 ? 0.467 27.877 4.925 1.00 75.46 1 MET B N 1
ATOM 1526 C CA . MET B 1 21 ? 0.344 28.144 6.356 1.00 66.95 1 MET B CA 1
ATOM 1527 C C . MET B 1 21 ? 1.038 29.445 6.737 1.00 56.02 1 MET B C 1
ATOM 1528 O O . MET B 1 21 ? 2.167 29.424 7.246 1.00 63.12 1 MET B O 1
ATOM 1533 N N . ASN B 1 22 ? 0.380 30.581 6.498 1.00 49.30 2 ASN B N 1
ATOM 1534 C CA . ASN B 1 22 ? 0.967 31.866 6.914 1.00 50.83 2 ASN B CA 1
ATOM 1535 C C . ASN B 1 22 ? 1.006 32.043 8.452 1.00 47.20 2 ASN B C 1
ATOM 1536 O O . ASN B 1 22 ? 0.377 31.273 9.193 1.00 51.46 2 ASN B O 1
ATOM 1541 N N . GLU B 1 23 ? 1.742 33.034 8.940 1.00 43.38 3 GLU B N 1
ATOM 1542 C CA . GLU B 1 23 ? 2.018 33.101 10.373 1.00 41.73 3 GLU B CA 1
ATOM 1543 C C . GLU B 1 23 ? 0.803 33.452 11.224 1.00 43.50 3 GLU B C 1
ATOM 1544 O O . GLU B 1 23 ? 0.645 32.940 12.339 1.00 39.19 3 GLU B O 1
ATOM 1550 N N . SER B 1 24 ? -0.054 34.310 10.672 1.00 49.12 4 SER B N 1
ATOM 1551 C CA . SER B 1 24 ? -1.362 34.633 11.245 1.00 40.39 4 SER B CA 1
ATOM 1552 C C . SER B 1 24 ? -2.213 33.390 11.432 1.00 41.95 4 SER B C 1
ATOM 1553 O O . SER B 1 24 ? -2.785 33.163 12.518 1.00 47.34 4 SER B O 1
ATOM 1556 N N . GLN B 1 25 ? -2.302 32.580 10.379 1.00 41.33 5 GLN B N 1
ATOM 1557 C CA . GLN B 1 25 ? -3.132 31.380 10.427 1.00 40.92 5 GLN B CA 1
ATOM 1558 C C . GLN B 1 25 ? -2.513 30.393 11.387 1.00 42.56 5 GLN B C 1
ATOM 1559 O O . GLN B 1 25 ? -3.211 29.803 12.206 1.00 46.26 5 GLN B O 1
ATOM 1565 N N . TRP B 1 26 ? -1.201 30.222 11.281 1.00 37.77 6 TRP B N 1
ATOM 1566 C CA . TRP B 1 26 ? -0.471 29.322 12.172 1.00 45.80 6 TRP B CA 1
ATOM 1567 C C . TRP B 1 26 ? -0.766 29.630 13.634 1.00 43.96 6 TRP B C 1
ATOM 1568 O O . TRP B 1 26 ? -1.041 28.727 14.446 1.00 42.14 6 TRP B O 1
ATOM 1579 N N . ILE B 1 27 ? -0.691 30.917 13.959 1.00 41.74 7 ILE B N 1
ATOM 1580 C CA . ILE B 1 27 ? -0.858 31.379 15.332 1.00 44.89 7 ILE B CA 1
ATOM 1581 C C . ILE B 1 27 ? -2.252 31.041 15.849 1.00 47.77 7 ILE B C 1
ATOM 1582 O O . ILE B 1 27 ? -2.412 30.429 16.919 1.00 46.60 7 ILE B O 1
ATOM 1587 N N . GLN B 1 28 ? -3.255 31.436 15.069 1.00 48.59 8 GLN B N 1
ATOM 1588 C CA . GLN B 1 28 ? -4.656 31.251 15.438 1.00 48.21 8 GLN B CA 1
ATOM 1589 C C . GLN B 1 28 ? -5.027 29.765 15.534 1.00 48.77 8 GLN B C 1
ATOM 1590 O O . GLN B 1 28 ? -5.862 29.371 16.362 1.00 47.44 8 GLN B O 1
ATOM 1596 N N . LYS B 1 29 ? -4.396 28.940 14.694 1.00 46.41 9 LYS B N 1
ATOM 1597 C CA . LYS B 1 29 ? -4.560 27.491 14.815 1.00 49.69 9 LYS B CA 1
ATOM 1598 C C . LYS B 1 29 ? -3.856 26.896 16.057 1.00 50.74 9 LYS B C 1
ATOM 1599 O O . LYS B 1 29 ? -4.462 26.117 16.794 1.00 50.89 9 LYS B O 1
ATOM 1605 N N . HIS B 1 30 ? -2.600 27.278 16.299 1.00 47.99 10 HIS B N 1
ATOM 1606 C CA . HIS B 1 30 ? -1.800 26.667 17.385 1.00 52.01 10 HIS B CA 1
ATOM 1607 C C . HIS B 1 30 ? -1.952 27.328 18.755 1.00 52.49 10 HIS B C 1
ATOM 1608 O O . HIS B 1 30 ? -1.684 26.711 19.774 1.00 53.12 10 HIS B O 1
ATOM 1615 N N . LEU B 1 31 ? -2.383 28.583 18.769 1.00 49.53 11 LEU B N 1
ATOM 1616 C CA . LEU B 1 31 ? -2.622 29.304 20.006 1.00 52.72 11 LEU B CA 1
ATOM 1617 C C . LEU B 1 31 ? -4.130 29.657 20.102 1.00 58.62 11 LEU B C 1
ATOM 1618 O O . LEU B 1 31 ? -4.527 30.799 19.827 1.00 55.92 11 LEU B O 1
ATOM 1623 N N . PRO B 1 32 ? -4.978 28.673 20.474 1.00 55.20 12 PRO B N 1
ATOM 1624 C CA . PRO B 1 32 ? -6.444 28.827 20.473 1.00 57.44 12 PRO B CA 1
ATOM 1625 C C . PRO B 1 32 ? -6.998 30.120 21.123 1.00 51.71 12 PRO B C 1
ATOM 1626 O O . PRO B 1 32 ? -8.012 30.630 20.690 1.00 49.84 12 PRO B O 1
ATOM 1630 N N . CYS B 1 33 ? -6.315 30.660 22.119 1.00 54.93 13 CYS B N 1
ATOM 1631 C CA . CYS B 1 33 ? -6.708 31.939 22.718 1.00 58.20 13 CYS B CA 1
ATOM 1632 C C . CYS B 1 33 ? -6.669 33.108 21.722 1.00 60.78 13 CYS B C 1
ATOM 1633 O O . CYS B 1 33 ? -7.361 34.109 21.890 1.00 64.98 13 CYS B O 1
ATOM 1636 N N . MET B 1 34 ? -5.851 32.965 20.688 1.00 51.65 14 MET B N 1
ATOM 1637 C CA . MET B 1 34 ? -5.716 33.966 19.660 1.00 48.23 14 MET B CA 1
ATOM 1638 C C . MET B 1 34 ? -6.744 33.767 18.578 1.00 51.77 14 MET B C 1
ATOM 1639 O O . MET B 1 34 ? -6.817 34.551 17.619 1.00 47.04 14 MET B O 1
ATOM 1644 N N . ARG B 1 35 ? -7.527 32.705 18.709 1.00 49.82 15 ARG B N 1
ATOM 1645 C CA . ARG B 1 35 ? -8.444 32.369 17.638 1.00 47.96 15 ARG B CA 1
ATOM 1646 C C . ARG B 1 35 ? -9.582 33.372 17.445 1.00 44.24 15 ARG B C 1
ATOM 1647 O O . ARG B 1 35 ? -10.135 33.456 16.365 1.00 44.15 15 ARG B O 1
ATOM 1655 N N . GLU B 1 36 ? -9.901 34.161 18.464 1.00 46.52 16 GLU B N 1
ATOM 1656 C CA . GLU B 1 36 ? -11.011 35.113 18.346 1.00 54.68 16 GLU B CA 1
ATOM 1657 C C . GLU B 1 36 ? -10.605 36.507 17.834 1.00 57.97 16 GLU B C 1
ATOM 1658 O O . GLU B 1 36 ? -11.472 37.386 17.638 1.00 49.23 16 GLU B O 1
ATOM 1664 N N . ALA B 1 37 ? -9.303 36.716 17.623 1.00 49.77 17 ALA B N 1
ATOM 1665 C CA . ALA B 1 37 ? -8.830 38.013 17.152 1.00 41.62 17 ALA B CA 1
ATOM 1666 C C . ALA B 1 37 ? -8.995 38.148 15.636 1.00 46.88 17 ALA B C 1
ATOM 1667 O O . ALA B 1 37 ? -9.015 37.143 14.910 1.00 49.82 17 ALA B O 1
ATOM 1669 N N . ASN B 1 38 ? -9.145 39.386 15.162 1.00 47.59 18 ASN B N 1
ATOM 1670 C CA . ASN B 1 38 ? -8.967 39.691 13.741 1.00 45.79 18 ASN B CA 1
ATOM 1671 C C . ASN B 1 38 ? -7.574 39.199 13.328 1.00 53.63 18 ASN B C 1
ATOM 1672 O O . ASN B 1 38 ? -6.603 39.370 14.081 1.00 53.81 18 ASN B O 1
ATOM 1677 N N . PRO B 1 39 ? -7.466 38.574 12.144 1.00 51.52 19 PRO B N 1
ATOM 1678 C CA . PRO B 1 39 ? -6.213 37.897 11.765 1.00 51.44 19 PRO B CA 1
ATOM 1679 C C . PRO B 1 39 ? -5.106 38.823 11.257 1.00 52.87 19 PRO B C 1
ATOM 1680 O O . PRO B 1 39 ? -3.985 38.349 11.006 1.00 51.53 19 PRO B O 1
ATOM 1684 N N . LYS B 1 40 ? -5.417 40.110 11.094 1.00 54.01 20 LYS B N 1
ATOM 1685 C CA . LYS B 1 40 ? -4.389 41.116 10.794 1.00 46.97 20 LYS B CA 1
ATOM 1686 C C . LYS B 1 40 ? -3.295 41.090 11.859 1.00 48.54 20 LYS B C 1
ATOM 1687 O O . LYS B 1 40 ? -3.575 41.195 13.070 1.00 50.27 20 LYS B O 1
ATOM 1693 N N . PRO B 1 41 ? -2.042 40.935 11.406 1.00 53.60 21 PRO B N 1
ATOM 1694 C CA . PRO B 1 41 ? -0.875 40.828 12.293 1.00 49.31 21 PRO B CA 1
ATOM 1695 C C . PRO B 1 41 ? -0.932 41.848 13.437 1.00 44.89 21 PRO B C 1
ATOM 1696 O O . PRO B 1 41 ? -0.765 41.463 14.590 1.00 47.72 21 PRO B O 1
ATOM 1700 N N . ARG B 1 42 ? -1.195 43.111 13.114 1.00 43.86 22 ARG B N 1
ATOM 1701 C CA . ARG B 1 42 ? -1.359 44.170 14.107 1.00 45.88 22 ARG B CA 1
ATOM 1702 C C . ARG B 1 42 ? -2.440 43.827 15.113 1.00 51.06 22 ARG B C 1
ATOM 1703 O O . ARG B 1 42 ? -2.272 44.034 16.322 1.00 49.37 22 ARG B O 1
ATOM 1711 N N . GLU B 1 43 ? -3.563 43.319 14.604 1.00 50.57 23 GLU B N 1
ATOM 1712 C CA . GLU B 1 43 ? -4.691 42.987 15.462 1.00 50.46 23 GLU B CA 1
ATOM 1713 C C . GLU B 1 43 ? -4.309 41.914 16.442 1.00 52.28 23 GLU B C 1
ATOM 1714 O O . GLU B 1 43 ? -4.596 42.033 17.643 1.00 47.40 23 GLU B O 1
ATOM 1720 N N . LEU B 1 44 ? -3.644 40.875 15.922 1.00 52.56 24 LEU B N 1
ATOM 1721 C CA . LEU B 1 44 ? -3.174 39.759 16.753 1.00 50.31 24 LEU B CA 1
ATOM 1722 C C . LEU B 1 44 ? -2.330 40.253 17.912 1.00 47.55 24 LEU B C 1
ATOM 1723 O O . LEU B 1 44 ? -2.613 39.910 19.064 1.00 45.39 24 LEU B O 1
ATOM 1728 N N . ILE B 1 45 ? -1.321 41.070 17.588 1.00 43.45 25 ILE B N 1
ATOM 1729 C CA . ILE B 1 45 ? -0.446 41.681 18.581 1.00 45.84 25 ILE B CA 1
ATOM 1730 C C . ILE B 1 45 ? -1.283 42.343 19.653 1.00 44.35 25 ILE B C 1
ATOM 1731 O O . ILE B 1 45 ? -1.238 41.929 20.808 1.00 45.00 25 ILE B O 1
ATOM 1736 N N . ARG B 1 46 ? -2.071 43.340 19.251 1.00 47.95 26 ARG B N 1
ATOM 1737 C CA . ARG B 1 46 ? -2.980 44.055 20.151 1.00 46.54 26 ARG B CA 1
ATOM 1738 C C . ARG B 1 46 ? -3.917 43.165 21.002 1.00 50.12 26 ARG B C 1
ATOM 1739 O O . ARG B 1 46 ? -4.027 43.366 22.223 1.00 46.93 26 ARG B O 1
ATOM 1747 N N . HIS B 1 47 ? -4.578 42.193 20.371 1.00 42.76 27 HIS B N 1
ATOM 1748 C CA . HIS B 1 47 ? -5.368 41.228 21.122 1.00 40.74 27 HIS B CA 1
ATOM 1749 C C . HIS B 1 47 ? -4.510 40.588 22.199 1.00 48.89 27 HIS B C 1
ATOM 1750 O O . HIS B 1 47 ? -4.875 40.598 23.369 1.00 54.01 27 HIS B O 1
ATOM 1757 N N . ALA B 1 48 ? -3.349 40.066 21.807 1.00 51.50 28 ALA B N 1
ATOM 1758 C CA . ALA B 1 48 ? -2.456 39.384 22.738 1.00 46.56 28 ALA B CA 1
ATOM 1759 C C . ALA B 1 48 ? -1.975 40.311 23.855 1.00 48.63 28 ALA B C 1
ATOM 1760 O O . ALA B 1 48 ? -1.818 39.892 25.007 1.00 49.81 28 ALA B O 1
ATOM 1762 N N . LEU B 1 49 ? -1.742 41.574 23.521 1.00 48.32 29 LEU B N 1
ATOM 1763 C CA . LEU B 1 49 ? -1.301 42.524 24.532 1.00 52.23 29 LEU B CA 1
ATOM 1764 C C . LEU B 1 49 ? -2.480 42.834 25.472 1.00 56.46 29 LEU B C 1
ATOM 1765 O O . LEU B 1 49 ? -2.319 42.925 26.699 1.00 53.41 29 LEU B O 1
ATOM 1770 N N . LYS B 1 50 ? -3.674 42.950 24.897 1.00 52.51 30 LYS B N 1
ATOM 1771 C CA . LYS B 1 50 ? -4.878 43.166 25.696 1.00 57.60 30 LYS B CA 1
ATOM 1772 C C . LYS B 1 50 ? -5.073 42.041 26.722 1.00 59.56 30 LYS B C 1
ATOM 1773 O O . LYS B 1 50 ? -5.302 42.299 27.909 1.00 61.17 30 LYS B O 1
ATOM 1779 N N . LYS B 1 51 ? -4.933 40.796 26.273 1.00 56.76 31 LYS B N 1
ATOM 1780 C CA . LYS B 1 51 ? -5.096 39.646 27.159 1.00 52.24 31 LYS B CA 1
ATOM 1781 C C . LYS B 1 51 ? -3.921 39.378 28.118 1.00 51.91 31 LYS B C 1
ATOM 1782 O O . LYS B 1 51 ? -3.901 38.361 28.821 1.00 53.18 31 LYS B O 1
ATOM 1788 N N . LYS B 1 52 ? -2.944 40.281 28.155 1.00 54.77 32 LYS B N 1
ATOM 1789 C CA . LYS B 1 52 ? -1.821 40.154 29.096 1.00 57.44 32 LYS B CA 1
ATOM 1790 C C . LYS B 1 52 ? -1.072 38.806 29.018 1.00 51.57 32 LYS B C 1
ATOM 1791 O O . LYS B 1 52 ? -0.664 38.234 30.038 1.00 46.50 32 LYS B O 1
ATOM 1797 N N . LYS B 1 53 ? -0.885 38.297 27.808 1.00 51.85 33 LYS B N 1
ATOM 1798 C CA . LYS B 1 53 ? -0.013 37.148 27.639 1.00 53.46 33 LYS B CA 1
ATOM 1799 C C . LYS B 1 53 ? 1.403 37.614 27.975 1.00 50.67 33 LYS B C 1
ATOM 1800 O O . LYS B 1 53 ? 1.693 38.825 27.852 1.00 47.89 33 LYS B O 1
ATOM 1806 N N . ARG B 1 54 ? 2.271 36.688 28.401 1.00 44.89 34 ARG B N 1
ATOM 1807 C CA . ARG B 1 54 ? 3.667 37.046 28.702 1.00 52.03 34 ARG B CA 1
ATOM 1808 C C . ARG B 1 54 ? 4.333 37.814 27.538 1.00 47.90 34 ARG B C 1
ATOM 1809 O O . ARG B 1 54 ? 4.069 37.535 26.363 1.00 42.21 34 ARG B O 1
ATOM 1817 N N . PRO B 1 55 ? 5.180 38.796 27.866 1.00 49.63 35 PRO B N 1
ATOM 1818 C CA . PRO B 1 55 ? 5.944 39.522 26.844 1.00 49.76 35 PRO B CA 1
ATOM 1819 C C . PRO B 1 55 ? 6.659 38.616 25.822 1.00 42.83 35 PRO B C 1
ATOM 1820 O O . PRO B 1 55 ? 6.524 38.856 24.617 1.00 41.42 35 PRO B O 1
ATOM 1824 N N . GLU B 1 56 ? 7.363 37.587 26.281 1.00 39.54 36 GLU B N 1
ATOM 1825 C CA . GLU B 1 56 ? 8.100 36.719 25.359 1.00 47.94 36 GLU B CA 1
ATOM 1826 C C . GLU B 1 56 ? 7.214 36.049 24.314 1.00 45.06 36 GLU B C 1
ATOM 1827 O O . GLU B 1 56 ? 7.631 35.903 23.174 1.00 42.56 36 GLU B O 1
ATOM 1833 N N . VAL B 1 57 ? 6.002 35.661 24.705 1.00 46.81 37 VAL B N 1
ATOM 1834 C CA . VAL B 1 57 ? 5.013 35.103 23.779 1.00 44.49 37 VAL B CA 1
ATOM 1835 C C . VAL B 1 57 ? 4.630 36.123 22.690 1.00 40.67 37 VAL B C 1
ATOM 1836 O O . VAL B 1 57 ? 4.607 35.797 21.495 1.00 46.13 37 VAL B O 1
ATOM 1840 N N . VAL B 1 58 ? 4.321 37.352 23.091 1.00 37.35 38 VAL B N 1
ATOM 1841 C CA . VAL B 1 58 ? 3.859 38.370 22.126 1.00 45.10 38 VAL B CA 1
ATOM 1842 C C . VAL B 1 58 ? 4.970 38.779 21.146 1.00 40.38 38 VAL B C 1
ATOM 1843 O O . VAL B 1 58 ? 4.748 38.830 19.936 1.00 37.28 38 VAL B O 1
ATOM 1847 N N . TYR B 1 59 ? 6.147 39.103 21.683 1.00 37.25 39 TYR B N 1
ATOM 1848 C CA . TYR B 1 59 ? 7.310 39.409 20.850 1.00 40.34 39 TYR B CA 1
ATOM 1849 C C . TYR B 1 59 ? 7.600 38.231 19.904 1.00 40.46 39 TYR B C 1
ATOM 1850 O O . TYR B 1 59 ? 7.830 38.450 18.698 1.00 35.85 39 TYR B O 1
ATOM 1859 N N . ALA B 1 60 ? 7.539 36.999 20.440 1.00 37.67 40 ALA B N 1
ATOM 1860 C CA . ALA B 1 60 ? 7.617 35.792 19.627 1.00 36.57 40 ALA B CA 1
ATOM 1861 C C . ALA B 1 60 ? 6.677 35.913 18.444 1.00 42.66 40 ALA B C 1
ATOM 1862 O O . ALA B 1 60 ? 7.109 35.855 17.282 1.00 44.93 40 ALA B O 1
ATOM 1864 N N . MET B 1 61 ? 5.399 36.115 18.733 1.00 39.34 41 MET B N 1
ATOM 1865 C CA . MET B 1 61 ? 4.417 36.274 17.666 1.00 40.94 41 MET B CA 1
ATOM 1866 C C . MET B 1 61 ? 4.784 37.403 16.709 1.00 38.02 41 MET B C 1
ATOM 1867 O O . MET B 1 61 ? 4.675 37.237 15.484 1.00 38.01 41 MET B O 1
ATOM 1872 N N . GLY B 1 62 ? 5.235 38.532 17.259 1.00 34.84 42 GLY B N 1
ATOM 1873 C CA . GLY B 1 62 ? 5.616 39.678 16.436 1.00 39.07 42 GLY B CA 1
ATOM 1874 C C . GLY B 1 62 ? 6.774 39.329 15.496 1.00 43.01 42 GLY B C 1
ATOM 1875 O O . GLY B 1 62 ? 6.823 39.730 14.329 1.00 38.55 42 GLY B O 1
ATOM 1876 N N . VAL B 1 63 ? 7.713 38.546 16.001 1.00 39.06 43 VAL B N 1
ATOM 1877 C CA . VAL B 1 63 ? 8.798 38.093 15.163 1.00 38.43 43 VAL B CA 1
ATOM 1878 C C . VAL B 1 63 ? 8.324 37.215 14.004 1.00 41.32 43 VAL B C 1
ATOM 1879 O O . VAL B 1 63 ? 8.749 37.413 12.863 1.00 42.00 43 VAL B O 1
ATOM 1883 N N . LEU B 1 64 ? 7.457 36.240 14.281 1.00 41.28 44 LEU B N 1
ATOM 1884 C CA . LEU B 1 64 ? 6.960 35.377 13.210 1.00 37.91 44 LEU B CA 1
ATOM 1885 C C . LEU B 1 64 ? 6.258 36.213 12.154 1.00 40.17 44 LEU B C 1
ATOM 1886 O O . LEU B 1 64 ? 6.460 36.010 10.955 1.00 42.96 44 LEU B O 1
ATOM 1891 N N . LEU B 1 65 ? 5.431 37.156 12.598 1.00 38.20 45 LEU B N 1
ATOM 1892 C CA . LEU B 1 65 ? 4.683 38.001 11.675 1.00 36.48 45 LEU B CA 1
ATOM 18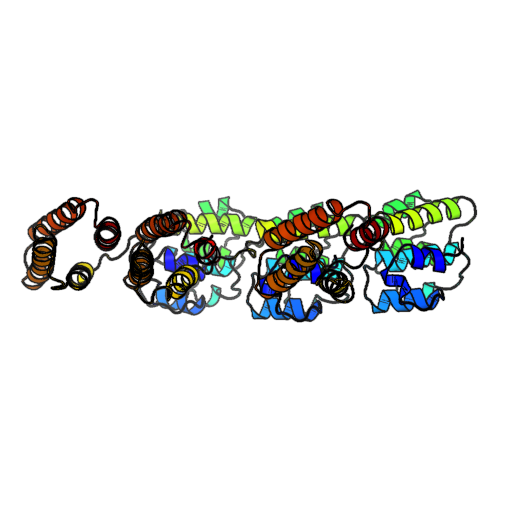93 C C . LEU B 1 65 ? 5.638 38.829 10.806 1.00 42.36 45 LEU B C 1
ATOM 1894 O O . LEU B 1 65 ? 5.400 39.021 9.609 1.00 41.02 45 LEU B O 1
ATOM 1899 N N . THR B 1 66 ? 6.742 39.284 11.399 1.00 40.39 46 THR B N 1
ATOM 1900 C CA . THR B 1 66 ? 7.798 39.956 10.640 1.00 41.98 46 THR B CA 1
ATOM 1901 C C . THR B 1 66 ? 8.459 39.010 9.601 1.00 43.40 46 THR B C 1
ATOM 1902 O O . THR B 1 66 ? 8.385 39.271 8.398 1.00 40.57 46 THR B O 1
ATOM 1906 N N . LEU B 1 67 ? 9.056 37.904 10.048 1.00 39.07 47 LEU B N 1
ATOM 1907 C CA . LEU B 1 67 ? 9.640 36.933 9.110 1.00 40.38 47 LEU B CA 1
ATOM 1908 C C . LEU B 1 67 ? 8.660 36.537 7.974 1.00 40.47 47 LEU B C 1
ATOM 1909 O O . LEU B 1 67 ? 9.051 36.389 6.825 1.00 48.19 47 LEU B O 1
ATOM 1914 N N . GLY B 1 68 ? 7.377 36.438 8.282 1.00 41.87 48 GLY B N 1
ATOM 1915 C CA . GLY B 1 68 ? 6.387 36.152 7.262 1.00 42.16 48 GLY B CA 1
ATOM 1916 C C . GLY B 1 68 ? 6.058 37.283 6.285 1.00 49.97 48 GLY B C 1
ATOM 1917 O O . GLY B 1 68 ? 5.333 37.052 5.308 1.00 57.84 48 GLY B O 1
ATOM 1918 N N . GLY B 1 69 ? 6.552 38.500 6.522 1.00 40.74 49 GLY B N 1
ATOM 1919 C CA . GLY B 1 69 ? 6.326 39.569 5.563 1.00 47.27 49 GLY B CA 1
ATOM 1920 C C . GLY B 1 69 ? 5.691 40.878 6.036 1.00 53.83 49 GLY B C 1
ATOM 1921 O O . GLY B 1 69 ? 5.408 41.769 5.233 1.00 55.37 49 GLY B O 1
ATOM 1922 N N . GLU B 1 70 ? 5.460 41.021 7.332 1.00 54.04 50 GLU B N 1
ATOM 1923 C CA . GLU B 1 70 ? 4.905 42.275 7.820 1.00 55.45 50 GLU B CA 1
ATOM 1924 C C . GLU B 1 70 ? 5.978 43.325 8.081 1.00 52.03 50 GLU B C 1
ATOM 1925 O O . GLU B 1 70 ? 7.043 43.012 8.603 1.00 54.92 50 GLU B O 1
ATOM 1931 N N . SER B 1 71 ? 5.666 44.574 7.755 1.00 54.27 51 SER B N 1
ATOM 1932 C CA . SER B 1 71 ? 6.669 45.634 7.678 1.00 60.56 51 SER B CA 1
ATOM 1933 C C . SER B 1 71 ? 7.180 46.200 9.010 1.00 67.90 51 SER B C 1
ATOM 1934 O O . SER B 1 71 ? 8.355 46.018 9.351 1.00 73.65 51 SER B O 1
ATOM 1937 N N . GLY B 1 72 ? 6.337 46.915 9.748 1.00 62.01 52 GLY B N 1
ATOM 1938 C CA . GLY B 1 72 ? 6.860 47.690 10.866 1.00 62.16 52 GLY B CA 1
ATOM 1939 C C . GLY B 1 72 ? 5.862 47.232 11.911 1.00 59.78 52 GLY B C 1
ATOM 1940 O O . GLY B 1 72 ? 4.703 47.648 11.890 1.00 74.54 52 GLY B O 1
ATOM 1941 N N . LEU B 1 73 ? 6.319 46.394 12.837 1.00 54.14 53 LEU B N 1
ATOM 1942 C CA . LEU B 1 73 ? 5.446 45.815 13.856 1.00 50.36 53 LEU B CA 1
ATOM 1943 C C . LEU B 1 73 ? 6.069 46.364 15.126 1.00 48.26 53 LEU B C 1
ATOM 1944 O O . LEU B 1 73 ? 5.408 46.400 16.155 1.00 49.48 53 LEU B O 1
ATOM 1949 N N . THR B 1 74 ? 7.328 46.779 15.083 1.00 45.35 54 THR B N 1
ATOM 1950 C CA . THR B 1 74 ? 7.938 47.273 16.314 1.00 48.58 54 THR B CA 1
ATOM 1951 C C . THR B 1 74 ? 7.108 48.358 17.016 1.00 45.78 54 THR B C 1
ATOM 1952 O O . THR B 1 74 ? 6.993 48.332 18.247 1.00 45.56 54 THR B O 1
ATOM 1956 N N . VAL B 1 75 ? 6.503 49.270 16.243 1.00 43.85 55 VAL B N 1
ATOM 1957 C CA . VAL B 1 75 ? 5.672 50.340 16.831 1.00 50.61 55 VAL B CA 1
ATOM 1958 C C . VAL B 1 75 ? 4.538 49.791 17.681 1.00 47.95 55 VAL B C 1
ATOM 1959 O O . VAL B 1 75 ? 4.005 50.499 18.536 1.00 56.44 55 VAL B O 1
ATOM 1963 N N . GLU B 1 76 ? 4.155 48.543 17.439 1.00 47.86 56 GLU B N 1
ATOM 1964 C CA . GLU B 1 76 ? 3.139 47.881 18.265 1.00 47.08 56 GLU B CA 1
ATOM 1965 C C . GLU B 1 76 ? 3.655 47.436 19.623 1.00 43.74 56 GLU B C 1
ATOM 1966 O O . GLU B 1 76 ? 2.883 47.035 20.472 1.00 47.28 56 GLU B O 1
ATOM 1972 N N . PHE B 1 77 ? 4.963 47.468 19.825 1.00 53.18 57 PHE B N 1
ATOM 1973 C CA . PHE B 1 77 ? 5.536 46.902 21.043 1.00 47.54 57 PHE B CA 1
ATOM 1974 C C . PHE B 1 77 ? 6.295 47.971 21.770 1.00 46.90 57 PHE B C 1
ATOM 1975 O O . PHE B 1 77 ? 6.925 48.835 21.133 1.00 47.14 57 PHE B O 1
ATOM 1983 N N . PRO B 1 78 ? 6.271 47.884 23.106 1.00 46.69 58 PRO B N 1
ATOM 1984 C CA . PRO B 1 78 ? 7.112 48.673 24.009 1.00 44.91 58 PRO B CA 1
ATOM 1985 C C . PRO B 1 78 ? 8.571 48.366 23.726 1.00 48.32 58 PRO B C 1
ATOM 1986 O O . PRO B 1 78 ? 8.886 47.358 23.087 1.00 50.51 58 PRO B O 1
ATOM 1990 N N . VAL B 1 79 ? 9.461 49.217 24.205 1.00 48.87 59 VAL B N 1
ATOM 1991 C CA . VAL B 1 79 ? 10.871 48.940 24.079 1.00 50.11 59 VAL B CA 1
ATOM 1992 C C . VAL B 1 79 ? 11.324 48.169 25.299 1.00 55.35 59 VAL B C 1
ATOM 1993 O O . VAL B 1 79 ? 11.178 48.652 26.427 1.00 51.51 59 VAL B O 1
ATOM 1997 N N . PRO B 1 80 ? 11.866 46.954 25.082 1.00 55.05 60 PRO B N 1
ATOM 1998 C CA . PRO B 1 80 ? 12.428 46.181 26.191 1.00 53.91 60 PRO B CA 1
ATOM 1999 C C . PRO B 1 80 ? 13.550 46.956 26.878 1.00 53.46 60 PRO B C 1
ATOM 2000 O O . PRO B 1 80 ? 14.068 47.921 26.301 1.00 54.95 60 PRO B O 1
ATOM 2004 N N . GLU B 1 81 ? 13.928 46.522 28.080 1.00 58.09 61 GLU B N 1
ATOM 2005 C CA . GLU B 1 81 ? 15.105 47.056 28.771 1.00 60.81 61 GLU B CA 1
ATOM 2006 C C . GLU B 1 81 ? 16.401 46.590 28.102 1.00 59.63 61 GLU B C 1
ATOM 2007 O O . GLU B 1 81 ? 16.419 45.536 27.469 1.00 60.19 61 GLU B O 1
ATOM 2013 N N . GLY B 1 82 ? 17.473 47.370 28.239 1.00 56.67 62 GLY B N 1
ATOM 2014 C CA . GLY B 1 82 ? 18.781 46.954 27.756 1.00 63.43 62 GLY B CA 1
ATOM 2015 C C . GLY B 1 82 ? 19.263 47.592 26.465 1.00 68.76 62 GLY B C 1
ATOM 2016 O O . GLY B 1 82 ? 18.622 48.505 25.929 1.00 69.44 62 GLY B O 1
ATOM 2017 N N . LYS B 1 83 ? 20.404 47.113 25.967 1.00 68.93 63 LYS B N 1
ATOM 2018 C CA . LYS B 1 83 ? 20.955 47.603 24.701 1.00 74.65 63 LYS B CA 1
ATOM 2019 C C . LYS B 1 83 ? 20.380 46.829 23.518 1.00 70.60 63 LYS B C 1
ATOM 2020 O O . LYS B 1 83 ? 20.074 45.637 23.632 1.00 65.48 63 LYS B O 1
ATOM 2026 N N . THR B 1 84 ? 20.238 47.513 22.385 1.00 68.35 64 THR B N 1
ATOM 2027 C CA . THR B 1 84 ? 19.773 46.871 21.165 1.00 63.86 64 THR B CA 1
ATOM 2028 C C . THR B 1 84 ? 20.953 46.289 20.409 1.00 62.81 64 THR B C 1
ATOM 2029 O O . THR B 1 84 ? 22.012 46.903 20.316 1.00 69.17 64 THR B O 1
ATOM 2033 N N . VAL B 1 85 ? 20.765 45.098 19.864 1.00 57.46 65 VAL B N 1
ATOM 2034 C CA . VAL B 1 85 ? 21.831 44.416 19.159 1.00 57.94 65 VAL B CA 1
ATOM 2035 C C . VAL B 1 85 ? 21.338 43.977 17.776 1.00 58.98 65 VAL B C 1
ATOM 2036 O O . VAL B 1 85 ? 20.184 44.202 17.398 1.00 55.83 65 VAL B O 1
ATOM 2040 N N . LYS B 1 86 ? 22.225 43.376 17.005 1.00 59.26 66 LYS B N 1
ATOM 2041 C CA . LYS B 1 86 ? 21.828 42.846 15.722 1.00 56.29 66 LYS B CA 1
ATOM 2042 C C . LYS B 1 86 ? 21.713 41.339 15.883 1.00 55.12 66 LYS B C 1
ATOM 2043 O O . LYS B 1 86 ? 22.621 40.689 16.407 1.00 54.35 66 LYS B O 1
ATOM 2049 N N . VAL B 1 87 ? 20.567 40.796 15.482 1.00 54.45 67 VAL B N 1
ATOM 2050 C CA . VAL B 1 87 ? 20.289 39.376 15.645 1.00 51.14 67 VAL B CA 1
ATOM 2051 C C . VAL B 1 87 ? 20.020 38.842 14.241 1.00 53.79 67 VAL B C 1
ATOM 2052 O O . VAL B 1 87 ? 18.891 38.874 13.746 1.00 47.99 67 VAL B O 1
ATOM 2056 N N . LYS B 1 88 ? 21.077 38.377 13.579 1.00 51.81 68 LYS B N 1
ATOM 2057 C CA . LYS B 1 88 ? 20.975 38.052 12.160 1.00 46.45 68 LYS B CA 1
ATOM 2058 C C . LYS B 1 88 ? 21.087 36.560 11.943 1.00 49.07 68 LYS B C 1
ATOM 2059 O O . LYS B 1 88 ? 21.029 36.080 10.805 1.00 52.38 68 LYS B O 1
ATOM 2065 N N . THR B 1 89 ? 21.229 35.830 13.047 1.00 44.87 69 THR B N 1
ATOM 2066 C CA . THR B 1 89 ? 21.632 34.435 12.976 1.00 48.97 69 THR B CA 1
ATOM 2067 C C . THR B 1 89 ? 20.990 33.535 14.050 1.00 49.01 69 THR B C 1
ATOM 2068 O O . THR B 1 89 ? 20.691 33.990 15.168 1.00 51.45 69 THR B O 1
ATOM 2072 N N . LEU B 1 90 ? 20.771 32.264 13.714 1.00 44.05 70 LEU B N 1
ATOM 2073 C CA . LEU B 1 90 ? 20.210 31.314 14.678 1.00 45.35 70 LEU B CA 1
ATOM 2074 C C . LEU B 1 90 ? 21.106 31.144 15.933 1.00 46.26 70 LEU B C 1
ATOM 2075 O O . LEU B 1 90 ? 20.597 30.937 17.040 1.00 46.59 70 LEU B O 1
ATOM 2080 N N . ASN B 1 91 ? 22.425 31.272 15.789 1.00 46.07 71 ASN B N 1
ATOM 2081 C CA . ASN B 1 91 ? 23.292 31.292 16.986 1.00 45.79 71 ASN B CA 1
ATOM 2082 C C . ASN B 1 91 ? 23.029 32.491 17.903 1.00 41.21 71 ASN B C 1
ATOM 2083 O O . ASN B 1 91 ? 23.092 32.375 19.126 1.00 42.72 71 ASN B O 1
ATOM 2088 N N . GLN B 1 92 ? 22.748 33.640 17.305 1.00 41.01 72 GLN B N 1
ATOM 2089 C CA . GLN B 1 92 ? 22.515 34.863 18.052 1.00 44.11 72 GLN B CA 1
ATOM 2090 C C . GLN B 1 92 ? 21.111 34.878 18.693 1.00 45.36 72 GLN B C 1
ATOM 2091 O O . GLN B 1 92 ? 20.937 35.335 19.822 1.00 46.60 72 GLN B O 1
ATOM 2097 N N . LEU B 1 93 ? 20.119 34.350 17.983 1.00 43.82 73 LEU B N 1
ATOM 2098 C CA . LEU B 1 93 ? 18.775 34.179 18.551 1.00 46.38 73 LEU B CA 1
ATOM 2099 C C . LEU B 1 93 ? 18.763 33.236 19.768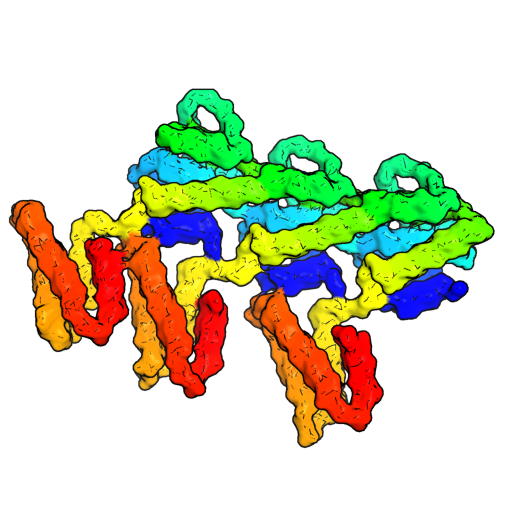 1.00 50.57 73 LEU B C 1
ATOM 2100 O O . LEU B 1 93 ? 18.192 3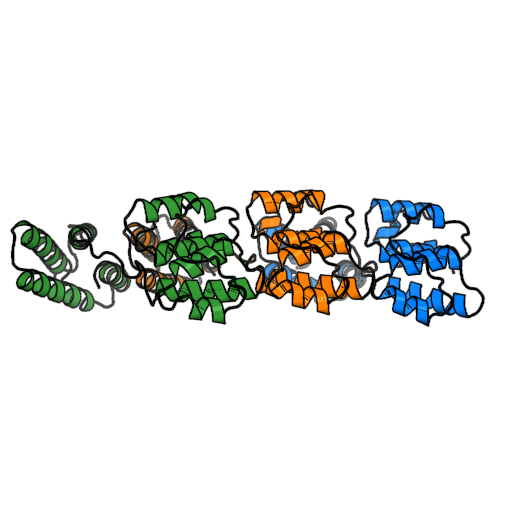3.577 20.826 1.00 49.39 73 LEU B O 1
ATOM 2105 N N . VAL B 1 94 ? 19.395 32.066 19.613 1.00 46.08 74 VAL B N 1
ATOM 2106 C CA . VAL B 1 94 ? 19.401 31.027 20.648 1.00 41.66 74 VAL B CA 1
ATOM 2107 C C . VAL B 1 94 ? 20.064 31.550 21.918 1.00 44.14 74 VAL B C 1
ATOM 2108 O O . VAL B 1 94 ? 19.601 31.281 23.026 1.00 43.02 74 VAL B O 1
ATOM 2112 N N . ASN B 1 95 ? 21.124 32.339 21.754 1.00 46.98 75 ASN B N 1
ATOM 2113 C CA . ASN B 1 95 ? 21.835 32.887 22.903 1.00 47.52 75 ASN B CA 1
ATOM 2114 C C . ASN B 1 95 ? 21.083 34.005 23.575 1.00 49.13 75 ASN B C 1
ATOM 2115 O O . ASN B 1 95 ? 20.972 34.024 24.814 1.00 46.36 75 ASN B O 1
ATOM 2120 N N . GLY B 1 96 ? 20.582 34.936 22.767 1.00 38.71 76 GLY B N 1
ATOM 2121 C CA . GLY B 1 96 ? 19.761 35.990 23.305 1.00 42.99 76 GLY B CA 1
ATOM 2122 C C . GLY B 1 96 ? 18.537 35.430 24.025 1.00 45.49 76 GLY B C 1
ATOM 2123 O O . GLY B 1 96 ? 18.029 36.038 24.966 1.00 39.18 76 GLY B O 1
ATOM 2124 N N . MET B 1 97 ? 18.070 34.256 23.610 1.00 42.16 77 MET B N 1
ATOM 2125 C CA . MET B 1 97 ? 16.838 33.744 24.203 1.00 46.94 77 MET B CA 1
ATOM 2126 C C . MET B 1 97 ? 16.971 33.135 25.590 1.00 43.93 77 MET B C 1
ATOM 2127 O O . MET B 1 97 ? 15.975 32.693 26.188 1.00 44.01 77 MET B O 1
ATOM 2132 N N . ILE B 1 98 ? 18.189 33.176 26.122 1.00 43.53 78 ILE B N 1
ATOM 2133 C CA . ILE B 1 98 ? 18.452 32.619 27.442 1.00 45.79 78 ILE B CA 1
ATOM 2134 C C . ILE B 1 98 ? 18.125 33.619 28.543 1.00 47.26 78 ILE B C 1
ATOM 2135 O O . ILE B 1 98 ? 17.421 33.269 29.510 1.00 44.36 78 ILE B O 1
ATOM 2140 N N . SER B 1 99 ? 18.624 34.851 28.377 1.00 42.80 79 SER B N 1
ATOM 2141 C CA . SER B 1 99 ? 18.515 35.898 29.407 1.00 44.60 79 SER B CA 1
ATOM 2142 C C . SER B 1 99 ? 17.995 37.244 28.924 1.00 44.98 79 SER B C 1
ATOM 2143 O O . SER B 1 99 ? 17.547 38.050 29.731 1.00 46.23 79 SER B O 1
ATOM 2146 N N . ARG B 1 100 ? 18.059 37.490 27.620 1.00 43.28 80 ARG B N 1
ATOM 2147 C CA . ARG B 1 100 ? 17.529 38.722 27.055 1.00 45.54 80 ARG B CA 1
ATOM 2148 C C . ARG B 1 100 ? 16.485 38.407 25.979 1.00 43.81 80 ARG B C 1
ATOM 2149 O O . ARG B 1 100 ? 16.495 39.009 24.882 1.00 42.17 80 ARG B O 1
ATOM 2157 N N . ALA B 1 101 ? 15.592 37.459 26.267 1.00 40.98 81 ALA B N 1
ATOM 2158 C CA . ALA B 1 101 ? 14.710 36.972 25.202 1.00 41.42 81 ALA B CA 1
ATOM 2159 C C . ALA B 1 101 ? 13.892 38.084 24.520 1.00 43.81 81 ALA B C 1
ATOM 2160 O O . ALA B 1 101 ? 13.922 38.211 23.286 1.00 46.15 81 ALA B O 1
ATOM 2162 N N . THR B 1 102 ? 13.218 38.923 25.298 1.00 42.39 82 THR B N 1
ATOM 2163 C CA . THR B 1 102 ? 12.371 39.941 24.678 1.00 39.24 82 THR B CA 1
ATOM 2164 C C . THR B 1 102 ? 13.148 40.988 23.902 1.00 40.61 82 THR B C 1
ATOM 2165 O O . THR B 1 102 ? 12.692 41.408 22.834 1.00 44.45 82 THR B O 1
ATOM 2169 N N . MET B 1 103 ? 14.295 41.443 24.416 1.00 39.26 83 MET B N 1
ATOM 2170 C CA . MET B 1 103 ? 15.091 42.405 23.627 1.00 45.15 83 MET B CA 1
ATOM 2171 C C . MET B 1 103 ? 15.554 41.768 22.325 1.00 39.72 83 MET B C 1
ATOM 2172 O O . MET B 1 103 ? 15.483 42.384 21.250 1.00 38.44 83 MET B O 1
ATOM 2177 N N . THR B 1 104 ? 15.995 40.515 22.433 1.00 41.68 84 THR B N 1
ATOM 2178 C CA . THR B 1 104 ? 16.452 39.754 21.273 1.00 40.15 84 THR B CA 1
ATOM 2179 C C . THR B 1 104 ? 15.350 39.628 20.245 1.00 40.49 84 THR B C 1
ATOM 2180 O O . THR B 1 104 ? 15.560 39.946 19.072 1.00 42.35 84 THR B O 1
ATOM 2184 N N . LEU B 1 105 ? 14.177 39.182 20.694 1.00 38.85 85 LEU B N 1
ATOM 2185 C CA . LEU B 1 105 ? 13.003 39.094 19.838 1.00 34.87 85 LEU B CA 1
ATOM 2186 C C . LEU B 1 105 ? 12.694 40.458 19.262 1.00 32.30 85 LEU B C 1
ATOM 2187 O O . LEU B 1 105 ? 12.399 40.576 18.093 1.00 35.97 85 LEU B O 1
ATOM 2192 N N . TYR B 1 106 ? 12.792 41.506 20.066 1.00 37.86 86 TYR B N 1
ATOM 2193 C CA . TYR B 1 106 ? 12.490 42.845 19.566 1.00 39.39 86 TYR B CA 1
ATOM 2194 C C . TYR B 1 106 ? 13.460 43.256 18.438 1.00 43.95 86 TYR B C 1
ATOM 2195 O O . TYR B 1 106 ? 13.046 43.779 17.392 1.00 38.28 86 TYR B O 1
ATOM 2204 N N . CYS B 1 107 ? 14.749 42.987 18.651 1.00 45.26 87 CYS B N 1
ATOM 2205 C CA . CYS B 1 107 ? 15.790 43.274 17.653 1.00 45.29 87 CYS B CA 1
ATOM 2206 C C . CYS B 1 107 ? 15.712 42.462 16.347 1.00 42.27 87 CYS B C 1
ATOM 2207 O O . CYS B 1 107 ? 16.105 42.949 15.282 1.00 44.45 87 CYS B O 1
ATOM 2210 N N . VAL B 1 108 ? 15.197 41.239 16.392 1.00 41.81 88 VAL B N 1
ATOM 2211 C CA . VAL B 1 108 ? 14.918 40.558 15.121 1.00 43.91 88 VAL B CA 1
ATOM 2212 C C . VAL B 1 108 ? 13.816 41.335 14.392 1.00 42.91 88 VAL B C 1
ATOM 2213 O O . VAL B 1 108 ? 13.925 41.608 13.201 1.00 44.73 88 VAL B O 1
ATOM 2217 N N . MET B 1 109 ? 12.764 41.705 15.120 1.00 38.51 89 MET B N 1
ATOM 2218 C CA . MET B 1 109 ? 11.691 42.531 14.554 1.00 43.70 89 MET B CA 1
ATOM 2219 C C . MET B 1 109 ? 12.194 43.834 13.923 1.00 44.77 89 MET B C 1
ATOM 2220 O O . MET B 1 109 ? 11.742 44.211 12.857 1.00 45.13 89 MET B O 1
ATOM 2225 N N . LYS B 1 110 ? 13.136 44.509 14.570 1.00 42.98 90 LYS B N 1
ATOM 2226 C CA . LYS B 1 110 ? 13.573 45.792 14.071 1.00 47.17 90 LYS B CA 1
ATOM 2227 C C . LYS B 1 110 ? 14.488 45.631 12.846 1.00 54.25 90 LYS B C 1
ATOM 2228 O O . LYS B 1 110 ? 14.473 46.466 11.937 1.00 60.45 90 LYS B O 1
ATOM 2234 N N . ASP B 1 111 ? 15.249 44.544 12.787 1.00 50.74 91 ASP B N 1
ATOM 2235 C CA . ASP B 1 111 ? 16.211 44.369 11.695 1.00 49.14 91 ASP B CA 1
ATOM 2236 C C . ASP B 1 111 ? 16.415 42.902 11.269 1.00 48.40 91 ASP B C 1
ATOM 2237 O O . ASP B 1 111 ? 17.478 42.302 11.522 1.00 45.98 91 ASP B O 1
ATOM 2242 N N . PRO B 1 112 ? 15.395 42.312 10.621 1.00 47.07 92 PRO B N 1
ATOM 2243 C CA . PRO B 1 112 ? 15.481 40.854 10.412 1.00 49.31 92 PRO B CA 1
ATOM 2244 C C . PRO B 1 112 ? 16.421 40.464 9.268 1.00 50.58 92 PRO B C 1
ATOM 2245 O O . PRO B 1 112 ? 16.642 41.266 8.365 1.00 52.75 92 PRO B O 1
ATOM 2249 N N . PRO B 1 113 ? 16.965 39.234 9.308 1.00 53.15 93 PRO B N 1
ATOM 2250 C CA . PRO B 1 113 ? 17.651 38.654 8.142 1.00 51.88 93 PRO B CA 1
ATOM 2251 C C . PRO B 1 113 ? 16.662 38.232 7.044 1.00 48.72 93 PRO B C 1
ATOM 2252 O O . PRO B 1 113 ? 15.465 38.109 7.325 1.00 47.40 93 PRO B O 1
ATOM 2256 N N . SER B 1 114 ? 17.143 38.005 5.823 1.00 48.17 94 SER B N 1
ATOM 2257 C CA . SER B 1 114 ? 16.295 37.427 4.779 1.00 48.22 94 SER B CA 1
ATOM 2258 C C . SER B 1 114 ? 16.903 36.152 4.233 1.00 54.19 94 SER B C 1
ATOM 2259 O O . SER B 1 114 ? 18.114 36.082 3.989 1.00 52.95 94 SER B O 1
ATOM 2262 N N . GLY B 1 115 ? 16.057 35.150 4.011 1.00 54.67 95 GLY B N 1
ATOM 2263 C CA . GLY B 1 115 ? 16.493 33.925 3.366 1.00 43.16 95 GLY B CA 1
ATOM 2264 C C . GLY B 1 115 ? 16.531 32.730 4.297 1.00 49.86 95 GLY B C 1
ATOM 2265 O O . GLY B 1 115 ? 15.803 32.655 5.287 1.00 48.15 95 GLY B O 1
ATOM 2266 N N . SER B 1 116 ? 17.404 31.788 3.969 1.00 54.29 96 SER B N 1
ATOM 2267 C CA . SER B 1 116 ? 17.590 30.565 4.738 1.00 51.23 96 SER B CA 1
ATOM 2268 C C . SER B 1 116 ? 17.622 30.752 6.276 1.00 50.83 96 SER B C 1
ATOM 2269 O O . SER B 1 116 ? 16.955 30.011 7.002 1.00 45.09 96 SER B O 1
ATOM 2272 N N . MET B 1 117 ? 18.409 31.716 6.768 1.00 45.58 97 MET B N 1
ATOM 2273 C CA . MET B 1 117 ? 18.488 31.958 8.217 1.00 51.35 97 MET B CA 1
ATOM 2274 C C . MET B 1 117 ? 17.158 32.404 8.848 1.00 48.75 97 MET B C 1
ATOM 2275 O O . MET B 1 117 ? 16.892 32.104 10.016 1.00 46.90 97 MET B O 1
ATOM 2280 N N . ALA B 1 118 ? 16.346 33.139 8.084 1.00 49.21 98 ALA B N 1
ATOM 2281 C CA . ALA B 1 118 ? 14.999 33.522 8.529 1.00 50.56 98 ALA B CA 1
ATOM 2282 C C . ALA B 1 118 ? 14.118 32.293 8.773 1.00 43.75 98 ALA B C 1
ATOM 2283 O O . ALA B 1 118 ? 13.512 32.164 9.826 1.00 46.38 98 ALA B O 1
ATOM 2285 N N . THR B 1 119 ? 14.058 31.396 7.798 1.00 44.10 99 THR B N 1
ATOM 2286 C CA . THR B 1 119 ? 13.373 30.113 7.971 1.00 47.40 99 THR B CA 1
ATOM 2287 C C . THR B 1 119 ? 13.750 29.382 9.270 1.00 44.22 99 THR B C 1
ATOM 2288 O O . THR B 1 119 ? 12.870 28.922 9.984 1.00 45.79 99 THR B O 1
ATOM 2292 N N . LEU B 1 120 ? 15.046 29.303 9.575 1.00 42.10 100 LEU B N 1
ATOM 2293 C CA . LEU B 1 120 ? 15.540 28.603 10.758 1.00 41.24 100 LEU B CA 1
ATOM 2294 C C . LEU B 1 120 ? 15.127 29.294 12.048 1.00 45.24 100 LEU B C 1
ATOM 2295 O O . LEU B 1 120 ? 14.935 28.635 13.077 1.00 45.66 100 LEU B O 1
ATOM 2300 N N . MET B 1 121 ? 15.028 30.620 12.017 1.00 44.72 101 MET B N 1
ATOM 2301 C CA . MET B 1 121 ? 14.527 31.343 13.180 1.00 42.56 101 MET B CA 1
ATOM 2302 C C . MET B 1 121 ? 13.031 31.106 13.307 1.00 39.40 101 MET B C 1
ATOM 2303 O O . MET B 1 121 ? 12.533 30.790 14.388 1.00 38.35 101 MET B O 1
ATOM 2308 N N . ARG B 1 122 ? 12.338 31.236 12.182 1.00 37.85 102 ARG B N 1
ATOM 2309 C CA . ARG B 1 122 ? 10.891 31.047 12.110 1.00 40.47 102 ARG B CA 1
ATOM 2310 C C . ARG B 1 122 ? 10.527 29.719 12.752 1.00 44.81 102 ARG B C 1
ATOM 2311 O O . ARG B 1 122 ? 9.721 29.652 13.706 1.00 45.07 102 ARG B O 1
ATOM 2319 N N . ASP B 1 123 ? 11.141 28.663 12.225 1.00 50.17 103 ASP B N 1
ATOM 2320 C CA . ASP B 1 123 ? 10.980 27.308 12.768 1.00 49.13 103 ASP B CA 1
ATOM 2321 C C . ASP B 1 123 ? 11.316 27.258 14.243 1.00 44.19 103 ASP B C 1
ATOM 2322 O O . ASP B 1 123 ? 10.532 26.734 15.031 1.00 44.40 103 ASP B O 1
ATOM 2327 N N . HIS B 1 124 ? 12.453 27.841 14.618 1.00 40.97 104 HIS B N 1
ATOM 2328 C CA . HIS B 1 124 ? 12.849 27.819 16.018 1.00 41.72 104 HIS B CA 1
ATOM 2329 C C . HIS B 1 124 ? 11.800 28.460 16.926 1.00 43.89 104 HIS B C 1
ATOM 2330 O O . HIS B 1 124 ? 11.378 27.846 17.900 1.00 42.12 104 HIS B O 1
ATOM 2337 N N . ILE B 1 125 ? 11.382 29.684 16.591 1.00 46.13 105 ILE B N 1
ATOM 2338 C CA . ILE B 1 125 ? 10.318 30.379 17.314 1.00 41.40 105 ILE B CA 1
ATOM 2339 C C . ILE B 1 125 ? 9.009 29.555 17.330 1.00 46.09 105 ILE B C 1
ATOM 2340 O O . ILE B 1 125 ? 8.404 29.367 18.395 1.00 45.14 105 ILE B O 1
ATOM 2345 N N . ARG B 1 126 ? 8.579 29.058 16.167 1.00 41.00 106 ARG B N 1
ATOM 2346 C CA . ARG B 1 126 ? 7.349 28.252 16.100 1.00 44.39 106 ARG B CA 1
ATOM 2347 C C . ARG B 1 126 ? 7.383 27.093 17.079 1.00 49.83 106 ARG B C 1
ATOM 2348 O O . ARG B 1 126 ? 6.412 26.843 17.822 1.00 44.28 106 ARG B O 1
ATOM 2356 N N . ASN B 1 127 ? 8.525 26.404 17.072 1.00 48.07 107 ASN B N 1
ATOM 2357 C CA . ASN B 1 127 ? 8.748 25.274 17.955 1.00 45.87 107 ASN B CA 1
ATOM 2358 C C . ASN B 1 127 ? 8.732 25.694 19.396 1.00 49.51 107 ASN B C 1
ATOM 2359 O O . ASN B 1 127 ? 8.234 24.965 20.246 1.00 56.92 107 ASN B O 1
ATOM 2364 N N . TRP B 1 128 ? 9.258 26.884 19.671 1.00 51.33 108 TRP B N 1
ATOM 2365 C CA . TRP B 1 128 ? 9.294 27.415 21.029 1.00 50.73 108 TRP B CA 1
ATOM 2366 C C . TRP B 1 128 ? 7.882 27.774 21.523 1.00 52.31 108 TRP B C 1
ATOM 2367 O O . TRP B 1 128 ? 7.549 27.556 22.684 1.00 53.87 108 TRP B O 1
ATOM 2378 N N . LEU B 1 129 ? 7.054 28.323 20.643 1.00 46.69 109 LEU B N 1
ATOM 2379 C CA . LEU B 1 129 ? 5.720 28.751 21.055 1.00 56.22 109 LEU B CA 1
ATOM 2380 C C . LEU B 1 129 ? 4.826 27.578 21.475 1.00 58.53 109 LEU B C 1
ATOM 2381 O O . LEU B 1 129 ? 4.149 27.664 22.496 1.00 58.55 109 LEU B O 1
ATOM 2386 N N . LYS B 1 130 ? 4.834 26.489 20.700 1.00 58.68 110 LYS B N 1
ATOM 2387 C CA . LYS B 1 130 ? 4.125 25.261 21.088 1.00 63.59 110 LYS B CA 1
ATOM 2388 C C . LYS B 1 130 ? 4.645 24.674 22.424 1.00 72.96 110 LYS B C 1
ATOM 2389 O O . LYS B 1 130 ? 3.862 24.333 23.325 1.00 68.35 110 LYS B O 1
ATOM 2395 N N . GLU B 1 131 ? 5.968 24.585 22.548 1.00 72.70 111 GLU B N 1
ATOM 2396 C CA . GLU B 1 131 ? 6.597 23.979 23.724 1.00 78.84 111 GLU B CA 1
ATOM 2397 C C . GLU B 1 131 ? 6.893 24.737 25.039 1.00 83.18 111 GLU B C 1
ATOM 2398 O O . GLU B 1 131 ? 6.291 24.444 26.078 1.00 86.56 111 GLU B O 1
ATOM 2404 N N . GLU B 1 132 ? 7.800 25.714 24.983 1.00 81.72 112 GLU B N 1
ATOM 2405 C CA . GLU B 1 132 ? 8.400 26.342 26.182 1.00 83.19 112 GLU B CA 1
ATOM 2406 C C . GLU B 1 132 ? 7.570 27.605 26.557 1.00 81.17 112 GLU B C 1
ATOM 2407 O O . GLU B 1 132 ? 7.835 28.256 27.567 1.00 86.74 112 GLU B O 1
ATOM 2413 N N . SER B 1 133 ? 6.552 27.939 25.770 1.00 75.07 113 SER B N 1
ATOM 2414 C CA . SER B 1 133 ? 5.768 29.141 26.043 1.00 73.02 113 SER B CA 1
ATOM 2415 C C . SER B 1 133 ? 4.693 28.872 27.097 1.00 83.08 113 SER B C 1
ATOM 2416 O O . SER B 1 133 ? 4.256 29.791 27.812 1.00 79.27 113 SER B O 1
ATOM 2419 N N . GLY B 1 134 ? 4.256 27.616 27.167 1.00 77.90 114 GLY B N 1
ATOM 2420 C CA . GLY B 1 134 ? 3.211 27.215 28.085 1.00 77.37 114 GLY B CA 1
ATOM 2421 C C . GLY B 1 134 ? 1.891 27.900 27.789 1.00 86.77 114 GLY B C 1
ATOM 2422 O O . GLY B 1 134 ? 1.006 27.952 28.642 1.00 87.70 114 GLY B O 1
ATOM 2423 N N . CYS B 1 135 ? 1.756 28.428 26.575 1.00 92.23 115 CYS B N 1
ATOM 2424 C CA . CYS B 1 135 ? 0.567 29.193 26.201 1.00 94.12 115 CYS B CA 1
ATOM 2425 C C . CYS B 1 135 ? -0.574 28.276 25.761 1.00 95.94 115 CYS B C 1
ATOM 2426 O O . CYS B 1 135 ? -1.742 28.685 25.772 1.00 99.29 115 CYS B O 1
ATOM 2429 N N . GLN B 1 136 ? -0.231 27.042 25.382 1.00 96.27 116 GLN B N 1
ATOM 2430 C CA . GLN B 1 136 ? -1.222 26.069 24.904 1.00 98.68 116 GLN B CA 1
ATOM 2431 C C . GLN B 1 136 ? -1.938 25.340 26.038 1.00 107.92 116 GLN B C 1
ATOM 2432 O O . GLN B 1 136 ? -1.402 25.204 27.144 1.00 104.83 116 GLN B O 1
ATOM 2438 N N . ASP B 1 137 ? -3.130 24.857 25.725 1.00 113.54 117 ASP B N 1
ATOM 2439 C CA . ASP B 1 137 ? -3.932 24.159 26.698 1.00 116.45 117 ASP B CA 1
ATOM 2440 C C . ASP B 1 137 ? -3.695 24.701 28.095 1.00 119.99 117 ASP B C 1
ATOM 2441 O O . ASP B 1 137 ? -3.413 23.934 29.010 1.00 122.83 117 ASP B O 1
ATOM 2446 N N . ALA B 1 138 ? -3.767 26.020 28.255 1.00 117.44 118 ALA B N 1
ATOM 2447 C CA . ALA B 1 138 ? -3.621 26.616 29.580 1.00 113.23 118 ALA B CA 1
ATOM 2448 C C . ALA B 1 138 ? -4.688 26.067 30.521 1.00 110.50 118 ALA B C 1
ATOM 2449 O O . ALA B 1 138 ? -5.855 25.923 30.147 1.00 106.49 118 ALA B O 1
ATOM 2451 N N . ASP B 1 139 ? -4.314 25.773 31.755 1.00 108.63 119 ASP B N 1
ATOM 2452 C CA . ASP B 1 139 ? -5.314 25.144 32.615 1.00 109.84 119 ASP B CA 1
ATOM 2453 C C . ASP B 1 139 ? -5.802 26.380 33.376 1.00 99.00 119 ASP B C 1
ATOM 2454 O O . ASP B 1 139 ? -5.000 27.182 33.862 1.00 95.80 119 ASP B O 1
ATOM 2459 N N . GLY B 1 140 ? -7.118 26.537 33.469 1.00 92.18 120 GLY B N 1
ATOM 2460 C CA . GLY B 1 140 ? -7.692 27.694 34.128 1.00 85.68 120 GLY B CA 1
ATOM 2461 C C . GLY B 1 140 ? -7.447 27.752 35.630 1.00 86.93 120 GLY B C 1
ATOM 2462 O O . GLY B 1 140 ? -8.020 28.613 36.309 1.00 81.04 120 GLY B O 1
ATOM 2463 N N . GLY B 1 141 ? -6.594 26.860 36.148 1.00 88.64 121 GLY B N 1
ATOM 2464 C CA . GLY B 1 141 ? -6.331 26.784 37.576 1.00 77.85 121 GLY B CA 1
ATOM 2465 C C . GLY B 1 141 ? -7.616 26.514 38.342 1.00 73.25 121 GLY B C 1
ATOM 2466 O O . GLY B 1 141 ? -8.229 25.461 38.181 1.00 75.20 121 GLY B O 1
ATOM 2467 N N . GLU B 1 142 ? -8.035 27.472 39.162 1.00 65.97 122 GLU B N 1
ATOM 2468 C CA . GLU B 1 142 ? -9.247 27.324 39.967 1.00 68.77 122 GLU B CA 1
ATOM 2469 C C . GLU B 1 142 ? -10.524 27.241 39.112 1.00 71.45 122 GLU B C 1
ATOM 2470 O O . GLU B 1 142 ? -11.407 26.413 39.366 1.00 66.77 122 GLU B O 1
ATOM 2476 N N . GLU B 1 143 ? -10.613 28.096 38.095 1.00 70.22 123 GLU B N 1
ATOM 2477 C CA . GLU B 1 143 ? -11.764 28.109 37.189 1.00 70.38 123 GLU B CA 1
ATOM 2478 C C . GLU B 1 143 ? -11.962 26.782 36.446 1.00 70.60 123 GLU B C 1
ATOM 2479 O O . GLU B 1 143 ? -13.067 26.478 35.978 1.00 66.46 123 GLU B O 1
ATOM 2485 N N . LYS B 1 144 ? -10.886 26.003 36.341 1.00 73.12 124 LYS B N 1
ATOM 2486 C CA . LYS B 1 144 ? -10.932 24.664 35.751 1.00 70.78 124 LYS B CA 1
ATOM 2487 C C . LYS B 1 144 ? -11.897 23.721 36.488 1.00 71.79 124 LYS B C 1
ATOM 2488 O O . LYS B 1 144 ? -12.735 23.072 35.863 1.00 71.14 124 LYS B O 1
ATOM 2494 N N . TRP B 1 145 ? -11.784 23.665 37.814 1.00 70.58 125 TRP B N 1
ATOM 2495 C CA . TRP B 1 145 ? -12.601 22.766 38.639 1.00 67.93 125 TRP B CA 1
ATOM 2496 C C . TRP B 1 145 ? -14.018 23.289 38.784 1.00 69.88 125 TRP B C 1
ATOM 2497 O O . TRP B 1 145 ? -14.939 22.527 39.090 1.00 70.54 125 TRP B O 1
ATOM 2508 N N . ALA B 1 146 ? -14.171 24.597 38.580 1.00 67.95 126 ALA B N 1
ATOM 2509 C CA . ALA B 1 146 ? -15.462 25.264 38.637 1.00 64.40 126 ALA B CA 1
ATOM 2510 C C . ALA B 1 146 ? -16.305 24.950 37.405 1.00 69.24 126 ALA B C 1
ATOM 2511 O O . ALA B 1 146 ? -17.533 24.841 37.494 1.00 69.80 126 ALA B O 1
ATOM 2513 N N . MET B 1 147 ? -15.644 24.799 36.259 1.00 67.51 127 MET B N 1
ATOM 2514 C CA . MET B 1 147 ? -16.340 24.463 35.017 1.00 69.13 127 MET B CA 1
ATOM 2515 C C . MET B 1 147 ? -16.783 23.011 34.973 1.00 72.13 127 MET B C 1
ATOM 2516 O O . MET B 1 147 ? -17.880 22.708 34.500 1.00 75.61 127 MET B O 1
ATOM 2521 N N . VAL B 1 148 ? -15.941 22.110 35.469 1.00 67.53 128 VAL B N 1
ATOM 2522 C CA . VAL B 1 148 ? -16.299 20.698 35.463 1.00 72.65 128 VAL B CA 1
ATOM 2523 C C . VAL B 1 148 ? -17.451 20.455 36.439 1.00 69.38 128 VAL B C 1
ATOM 2524 O O . VAL B 1 148 ? -18.393 19.728 36.119 1.00 72.56 128 VAL B O 1
ATOM 2528 N N . TYR B 1 149 ? -17.391 21.091 37.608 1.00 66.65 129 TYR B N 1
ATOM 2529 C CA . TYR B 1 149 ? -18.533 21.113 38.525 1.00 67.86 129 TYR B CA 1
ATOM 2530 C C . TYR B 1 149 ? -19.751 21.765 37.858 1.00 75.30 129 TYR B C 1
ATOM 2531 O O . TYR B 1 149 ? -20.846 21.199 37.857 1.00 75.56 129 TYR B O 1
ATOM 2540 N N . GLY B 1 150 ? -19.555 22.960 37.306 1.00 70.03 130 GLY B N 1
ATOM 2541 C CA . GLY B 1 150 ? -20.595 23.628 36.552 1.00 67.05 130 GLY B CA 1
ATOM 2542 C C . GLY B 1 150 ? -21.176 22.781 35.426 1.00 76.45 130 GLY B C 1
ATOM 2543 O O . GLY B 1 150 ? -22.364 22.881 35.115 1.00 82.15 130 GLY B O 1
ATOM 2544 N N . MET B 1 151 ? -20.359 21.938 34.803 1.00 75.46 131 MET B N 1
ATOM 2545 C CA . MET B 1 151 ? -20.859 21.167 33.671 1.00 74.00 131 MET B CA 1
ATOM 2546 C C . MET B 1 151 ? -21.758 20.014 34.092 1.00 80.36 131 MET B C 1
ATOM 2547 O O . MET B 1 151 ? -22.445 19.424 33.259 1.00 85.14 131 MET B O 1
ATOM 2552 N N . ILE B 1 152 ? -21.764 19.693 35.382 1.00 85.78 132 ILE B N 1
ATOM 2553 C CA . ILE B 1 152 ? -22.705 18.695 35.877 1.00 85.12 132 ILE B CA 1
ATOM 2554 C C . ILE B 1 152 ? -23.956 19.375 36.401 1.00 84.41 132 ILE B C 1
ATOM 2555 O O . ILE B 1 152 ? -24.101 19.650 37.590 1.00 81.12 132 ILE B O 1
ATOM 2560 N N . SER B 1 153 ? -24.810 19.716 35.451 1.00 92.13 133 SER B N 1
ATOM 2561 C CA . SER B 1 153 ? -26.245 19.797 35.656 1.00 100.01 133 SER B CA 1
ATOM 2562 C C . SER B 1 153 ? -26.927 18.481 35.251 1.00 108.64 133 SER B C 1
ATOM 2563 O O . SER B 1 153 ? -28.026 18.214 35.754 1.00 115.76 133 SER B O 1
ATOM 2566 N N . PRO B 1 154 ? -26.310 17.678 34.322 1.00 109.76 134 PRO B N 1
ATOM 2567 C CA . PRO B 1 154 ? -26.795 16.318 34.064 1.00 111.94 134 PRO B CA 1
ATOM 2568 C C . PRO B 1 154 ? -27.490 15.664 35.244 1.00 114.59 134 PRO B C 1
ATOM 2569 O O . PRO B 1 154 ? -27.104 15.832 36.405 1.00 114.23 134 PRO B O 1
ATOM 2573 N N . ASP B 1 155 ? -28.552 14.947 34.907 1.00 117.21 135 ASP B N 1
ATOM 2574 C CA . ASP B 1 155 ? -29.396 14.276 35.879 1.00 125.67 135 ASP B CA 1
ATOM 2575 C C . ASP B 1 155 ? -30.186 15.159 36.849 1.00 127.90 135 ASP B C 1
ATOM 2576 O O . ASP B 1 155 ? -31.121 14.667 37.484 1.00 132.94 135 ASP B O 1
ATOM 2581 N N . MET B 1 156 ? -29.849 16.449 36.940 1.00 121.20 136 MET B N 1
ATOM 2582 C CA . MET B 1 156 ? -30.383 17.291 38.011 1.00 127.29 136 MET B CA 1
ATOM 2583 C C . MET B 1 156 ? -30.552 16.423 39.264 1.00 130.03 136 MET B C 1
ATOM 2584 O O . MET B 1 156 ? -31.591 16.462 39.935 1.00 130.77 136 MET B O 1
ATOM 2589 N N . ALA B 1 157 ? -29.522 15.620 39.540 1.00 128.46 137 ALA B N 1
ATOM 2590 C CA . ALA B 1 157 ? -29.558 14.557 40.545 1.00 122.37 137 ALA B CA 1
ATOM 2591 C C . ALA B 1 157 ? -30.633 13.486 40.282 1.00 129.05 137 ALA B C 1
ATOM 2592 O O . ALA B 1 157 ? -31.349 13.085 41.202 1.00 130.98 137 ALA B O 1
ATOM 2594 N N . GLU B 1 158 ? -30.745 13.021 39.035 1.00 127.04 138 GLU B N 1
ATOM 2595 C CA . GLU B 1 158 ? -31.641 11.901 38.719 1.00 127.76 138 GLU B CA 1
ATOM 2596 C C . GLU B 1 158 ? -30.904 10.557 38.782 1.00 127.77 138 GLU B C 1
ATOM 2597 O O . GLU B 1 158 ? -31.443 9.579 39.304 1.00 131.45 138 GLU B O 1
ATOM 2603 N N . GLU B 1 159 ? -29.675 10.508 38.268 1.00 122.78 139 GLU B N 1
ATOM 2604 C CA . GLU B 1 159 ? -28.833 9.322 38.433 1.00 124.12 139 GLU B CA 1
ATOM 2605 C C . GLU B 1 159 ? -27.560 9.692 39.190 1.00 117.89 139 GLU B C 1
ATOM 2606 O O . GLU B 1 159 ? -26.984 10.756 38.963 1.00 115.77 139 GLU B O 1
ATOM 2612 N N . LYS B 1 160 ? -27.127 8.827 40.101 1.00 110.48 140 LYS B N 1
ATOM 2613 C CA . LYS B 1 160 ? -25.812 8.999 40.712 1.00 104.63 140 LYS B CA 1
ATOM 2614 C C . LYS B 1 160 ? -24.970 7.734 40.608 1.00 107.09 140 LYS B C 1
ATOM 2615 O O . LYS B 1 160 ? -24.631 7.118 41.620 1.00 108.06 140 LYS B O 1
ATOM 2621 N N . THR B 1 161 ? -24.656 7.337 39.376 1.00 109.14 141 THR B N 1
ATOM 2622 C CA . THR B 1 161 ? -23.538 6.430 39.140 1.00 108.19 141 THR B CA 1
ATOM 2623 C C . THR B 1 161 ? -22.316 7.339 39.141 1.00 103.73 141 THR B C 1
ATOM 2624 O O . THR B 1 161 ? -21.706 7.602 38.096 1.00 102.04 141 THR B O 1
ATOM 2628 N N . MET B 1 162 ? -22.005 7.834 40.338 1.00 104.18 142 MET B N 1
ATOM 2629 C CA . MET B 1 162 ? -20.998 8.865 40.583 1.00 99.71 142 MET B CA 1
ATOM 2630 C C . MET B 1 162 ? -21.378 10.238 40.042 1.00 95.08 142 MET B C 1
ATOM 2631 O O . MET B 1 162 ? -20.662 11.191 40.293 1.00 90.98 142 MET B O 1
ATOM 2636 N N . LEU B 1 163 ? -22.491 10.346 39.318 1.00 96.51 143 LEU B N 1
ATOM 2637 C CA . LEU B 1 163 ? -22.818 11.594 38.616 1.00 91.93 143 LEU B CA 1
ATOM 2638 C C . LEU B 1 163 ? -23.190 12.789 39.510 1.00 89.97 143 LEU B C 1
ATOM 2639 O O . LEU B 1 163 ? -22.864 13.931 39.180 1.00 90.33 143 LEU B O 1
ATOM 2644 N N . LYS B 1 164 ? -23.860 12.538 40.631 1.00 91.17 144 LYS B N 1
ATOM 2645 C CA . LYS B 1 164 ? -24.077 13.592 41.625 1.00 94.66 144 LYS B CA 1
ATOM 2646 C C . LYS B 1 164 ? -23.023 13.426 42.726 1.00 90.36 144 LYS B C 1
ATOM 2647 O O . LYS B 1 164 ? -22.786 14.325 43.545 1.00 86.88 144 LYS B O 1
ATOM 2653 N N . GLU B 1 165 ? -22.387 12.258 42.716 1.00 91.74 145 GLU B N 1
ATOM 2654 C CA . GLU B 1 165 ? -21.239 11.964 43.564 1.00 91.04 145 GLU B CA 1
ATOM 2655 C C . GLU B 1 165 ? -20.020 12.743 43.065 1.00 82.63 145 GLU B C 1
ATOM 2656 O O . GLU B 1 165 ? -19.295 13.340 43.864 1.00 80.84 145 GLU B O 1
ATOM 2662 N N . LEU B 1 166 ? -19.816 12.748 41.746 1.00 78.94 146 LEU B N 1
ATOM 2663 C CA . LEU B 1 166 ? -18.784 13.569 41.109 1.00 75.81 146 LEU B CA 1
ATOM 2664 C C . LEU B 1 166 ? -19.008 15.041 41.428 1.00 76.60 146 LEU B C 1
ATOM 2665 O O . LEU B 1 166 ? -18.050 15.779 41.677 1.00 71.00 146 LEU B O 1
ATOM 2670 N N . LYS B 1 167 ? -20.273 15.465 41.420 1.00 79.17 147 LYS B N 1
ATOM 2671 C CA . LYS B 1 167 ? -20.590 16.871 41.652 1.00 74.23 147 LYS B CA 1
ATOM 2672 C C . LYS B 1 167 ? -20.297 17.297 43.086 1.00 70.85 147 LYS B C 1
ATOM 2673 O O . LYS B 1 167 ? -19.793 18.402 43.322 1.00 70.63 147 LYS B O 1
ATOM 2679 N N . THR B 1 168 ? -20.603 16.422 44.039 1.00 71.10 148 THR B N 1
ATOM 2680 C CA . THR B 1 168 ? -20.256 16.687 45.433 1.00 73.86 148 THR B CA 1
ATOM 2681 C C . THR B 1 168 ? -18.743 16.648 45.641 1.00 67.44 148 THR B C 1
ATOM 2682 O O . THR B 1 168 ? -18.192 17.506 46.340 1.00 66.32 148 THR B O 1
ATOM 2686 N N . MET B 1 169 ? -18.082 15.656 45.042 1.00 69.54 149 MET B N 1
ATOM 2687 C CA . MET B 1 169 ? -16.621 15.588 45.060 1.00 66.54 149 MET B CA 1
ATOM 2688 C C . MET B 1 169 ? -16.066 16.928 44.571 1.00 64.52 149 MET B C 1
ATOM 2689 O O . MET B 1 169 ? -15.251 17.564 45.244 1.00 61.84 149 MET B O 1
ATOM 2694 N N . LEU B 1 170 ? -16.564 17.374 43.421 1.00 66.23 150 LEU B N 1
ATOM 2695 C CA . LEU B 1 170 ? -16.170 18.660 42.849 1.00 65.22 150 LEU B CA 1
ATOM 2696 C C . LEU B 1 170 ? -16.573 19.812 43.757 1.00 63.77 150 LEU B C 1
ATOM 2697 O O . LEU B 1 170 ? -15.777 20.727 44.011 1.00 60.56 150 LEU B O 1
ATOM 2702 N N . HIS B 1 171 ? -17.794 19.755 44.278 1.00 62.41 151 HIS B N 1
ATOM 2703 C CA . HIS B 1 171 ? -18.204 20.754 45.246 1.00 61.46 151 HIS B CA 1
ATOM 2704 C C . HIS B 1 171 ? -17.233 20.764 46.430 1.00 63.71 151 HIS B C 1
ATOM 2705 O O . HIS B 1 171 ? -16.767 21.834 46.851 1.00 61.91 151 HIS B O 1
ATOM 2712 N N . SER B 1 172 ? -16.903 19.574 46.936 1.00 63.27 152 SER B N 1
ATOM 2713 C CA . SER B 1 172 ? -15.924 19.444 48.015 1.00 60.55 152 SER B CA 1
ATOM 2714 C C . SER B 1 172 ? -14.615 20.156 47.660 1.00 64.35 152 SER B C 1
ATOM 2715 O O . SER B 1 172 ? -14.101 20.976 48.440 1.00 59.99 152 SER B O 1
ATOM 2717 N N . ARG B 1 173 ? -14.109 19.859 46.462 1.00 62.04 153 ARG B N 1
ATOM 2718 C CA . ARG B 1 173 ? -12.913 20.505 45.927 1.00 61.79 153 ARG B CA 1
ATOM 2719 C C . ARG B 1 173 ? -12.952 22.043 46.002 1.00 60.07 153 ARG B C 1
ATOM 2720 O O . ARG B 1 173 ? -12.115 22.655 46.679 1.00 56.69 153 ARG B O 1
ATOM 2728 N N . MET B 1 174 ? -13.929 22.655 45.333 1.00 57.39 154 MET B N 1
ATOM 2729 C CA . MET B 1 174 ? -14.043 24.116 45.307 1.00 57.49 154 MET B CA 1
ATOM 2730 C C . MET B 1 174 ? -14.130 24.742 46.690 1.00 54.26 154 MET B C 1
ATOM 2731 O O . MET B 1 174 ? -13.416 25.694 46.988 1.00 60.22 154 MET B O 1
ATOM 2736 N N . GLN B 1 175 ? -15.008 24.197 47.525 1.00 55.58 155 GLN B N 1
ATOM 2737 C CA . GLN B 1 175 ? -15.201 24.660 48.902 1.00 60.24 155 GLN B CA 1
ATOM 2738 C C . GLN B 1 175 ? -13.915 24.575 49.735 1.00 62.68 155 GLN B C 1
ATOM 2739 O O . GLN B 1 175 ? -13.590 25.515 50.489 1.00 57.91 155 GLN B O 1
ATOM 2745 N N . MET B 1 176 ? -13.206 23.444 49.597 1.00 60.46 156 MET B N 1
ATOM 2746 C CA . MET B 1 176 ? -11.924 23.205 50.263 1.00 59.24 156 MET B CA 1
ATOM 2747 C C . MET B 1 176 ? -10.902 24.304 49.987 1.00 59.80 156 MET B C 1
ATOM 2748 O O . MET B 1 176 ? -10.258 24.819 50.913 1.00 56.95 156 MET B O 1
ATOM 2753 N N . TYR B 1 177 ? -10.738 24.649 48.712 1.00 56.43 157 TYR B N 1
ATOM 2754 C CA . TYR B 1 177 ? -9.866 25.760 48.342 1.00 58.33 157 TYR B CA 1
ATOM 2755 C C . TYR B 1 177 ? -10.286 27.045 49.085 1.00 57.01 157 TYR B C 1
ATOM 2756 O O . TYR B 1 177 ? -9.445 27.725 49.669 1.00 57.19 157 TYR B O 1
ATOM 2765 N N . ALA B 1 178 ? -11.580 27.364 49.058 1.00 54.18 158 ALA B N 1
ATOM 2766 C CA . ALA B 1 178 ? -12.111 28.570 49.714 1.00 56.70 158 ALA B CA 1
ATOM 2767 C C . ALA B 1 178 ? -11.924 28.628 51.241 1.00 58.24 158 ALA B C 1
ATOM 2768 O O . ALA B 1 178 ? -11.657 29.696 51.798 1.00 58.17 158 ALA B O 1
ATOM 2770 N N . LEU B 1 179 ? -12.093 27.491 51.916 1.00 61.95 159 LEU B N 1
ATOM 2771 C CA . LEU B 1 179 ? -11.903 27.415 53.371 1.00 59.95 159 LEU B CA 1
ATOM 2772 C C . LEU B 1 179 ? -10.448 27.176 53.756 1.00 62.59 159 LEU B C 1
ATOM 2773 O O . LEU B 1 179 ? -10.126 26.939 54.926 1.00 67.82 159 LEU B O 1
ATOM 2778 N N . GLY B 1 180 ? -9.573 27.219 52.759 1.00 60.74 160 GLY B N 1
ATOM 2779 C CA . GLY B 1 180 ? -8.145 27.265 53.003 1.00 56.07 160 GLY B CA 1
ATOM 2780 C C . GLY B 1 180 ? -7.453 25.944 53.230 1.00 56.09 160 GLY B C 1
ATOM 2781 O O . GLY B 1 180 ? -6.472 25.910 53.952 1.00 61.16 160 GLY B O 1
ATOM 2782 N N . ALA B 1 181 ? -7.924 24.867 52.606 1.00 60.70 161 ALA B N 1
ATOM 2783 C CA . ALA B 1 181 ? -7.201 23.592 52.690 1.00 62.44 161 ALA B CA 1
ATOM 2784 C C . ALA B 1 181 ? -5.805 23.751 52.087 1.00 57.03 161 ALA B C 1
ATOM 2785 O O . ALA B 1 181 ? -5.555 24.703 51.361 1.00 59.60 161 ALA B O 1
ATOM 2787 N N . SER B 1 182 ? -4.893 22.838 52.402 1.00 55.61 162 SER B N 1
ATOM 2788 C CA . SER B 1 182 ? -3.547 22.903 51.839 1.00 60.89 162 SER B CA 1
ATOM 2789 C C . SER B 1 182 ? -3.565 22.447 50.390 1.00 59.89 162 SER B C 1
ATOM 2790 O O . SER B 1 182 ? -4.455 21.689 49.981 1.00 58.58 162 SER B O 1
ATOM 2793 N N . SER B 1 183 ? -2.587 22.920 49.617 1.00 61.54 163 SER B N 1
ATOM 2794 C CA . SER B 1 183 ? -2.433 22.504 48.224 1.00 64.50 163 SER B CA 1
ATOM 2795 C C . SER B 1 183 ? -2.353 20.976 48.048 1.00 64.05 163 SER B C 1
ATOM 2796 O O . SER B 1 183 ? -2.909 20.435 47.086 1.00 64.21 163 SER B O 1
ATOM 2799 N N . LYS B 1 184 ? -1.673 20.288 48.965 1.00 61.97 164 LYS B N 1
ATOM 2800 C CA . LYS B 1 184 ? -1.551 18.832 48.877 1.00 63.89 164 LYS B CA 1
ATOM 2801 C C . LYS B 1 184 ? -2.902 18.150 49.066 1.00 62.74 164 LYS B C 1
ATOM 2802 O O . LYS B 1 184 ? -3.246 17.215 48.335 1.00 59.67 164 LYS B O 1
ATOM 2808 N N . ALA B 1 185 ? -3.669 18.634 50.040 1.00 63.99 165 ALA B N 1
ATOM 2809 C CA . ALA B 1 185 ? -5.052 18.188 50.227 1.00 65.78 165 ALA B CA 1
ATOM 2810 C C . ALA B 1 185 ? -5.831 18.274 48.913 1.00 61.33 165 ALA B C 1
ATOM 2811 O O . ALA B 1 185 ? -6.446 17.294 48.473 1.00 57.01 165 ALA B O 1
ATOM 2813 N N . LEU B 1 186 ? -5.780 19.457 48.295 1.00 62.97 166 LEU B N 1
ATOM 2814 C CA . LEU B 1 186 ? -6.515 19.734 47.068 1.00 60.19 166 LEU B CA 1
ATOM 2815 C C . LEU B 1 186 ? -6.170 18.709 46.012 1.00 57.74 166 LEU B C 1
ATOM 2816 O O . LEU B 1 186 ? -7.059 18.043 45.477 1.00 58.10 166 LEU B O 1
ATOM 2821 N N . GLU B 1 187 ? -4.871 18.577 45.750 1.00 55.07 167 GLU B N 1
ATOM 2822 C CA . GLU B 1 187 ? -4.353 17.698 44.708 1.00 61.98 167 GLU B CA 1
ATOM 2823 C C . GLU B 1 187 ? -4.781 16.226 44.867 1.00 63.11 167 GLU B C 1
ATOM 2824 O O . GLU B 1 187 ? -5.076 15.548 43.872 1.00 62.44 167 GLU B O 1
ATOM 2830 N N . ASN B 1 188 ? -4.820 15.742 46.109 1.00 59.29 168 ASN B N 1
ATOM 2831 C CA . ASN B 1 188 ? -5.357 14.411 46.411 1.00 61.62 168 ASN B CA 1
ATOM 2832 C C . ASN B 1 188 ? -6.797 14.263 45.931 1.00 63.57 168 ASN B C 1
ATOM 2833 O O . ASN B 1 188 ? -7.134 13.319 45.190 1.00 58.12 168 ASN B O 1
ATOM 2838 N N . LEU B 1 189 ? -7.644 15.199 46.366 1.00 56.07 169 LEU B N 1
ATOM 2839 C CA . LEU B 1 189 ? -9.018 15.223 45.890 1.00 59.95 169 LEU B CA 1
ATOM 2840 C C . LEU B 1 189 ? -9.038 15.321 44.359 1.00 59.52 169 LEU B C 1
ATOM 2841 O O . LEU B 1 189 ? -9.754 14.563 43.693 1.00 57.62 169 LEU B O 1
ATOM 2846 N N . GLU B 1 190 ? -8.224 16.226 43.811 1.00 59.48 170 GLU B N 1
ATOM 2847 C CA . GLU B 1 190 ? -8.086 16.374 42.363 1.00 58.88 170 GLU B CA 1
ATOM 2848 C C . GLU B 1 190 ? -7.778 15.053 41.655 1.00 57.78 170 GLU B C 1
ATOM 2849 O O . GLU B 1 190 ? -8.344 14.781 40.605 1.00 55.72 170 GLU B O 1
ATOM 2855 N N . LYS B 1 191 ? -6.892 14.240 42.234 1.00 60.59 171 LYS B N 1
ATOM 2856 C CA . LYS B 1 191 ? -6.560 12.915 41.682 1.00 60.91 171 LYS B CA 1
ATOM 2857 C C . LYS B 1 191 ? -7.764 11.980 41.735 1.00 54.20 171 LYS B C 1
ATOM 2858 O O . LYS B 1 191 ? -8.033 11.240 40.796 1.00 55.16 171 LYS B O 1
ATOM 2864 N N . ALA B 1 192 ? -8.482 12.021 42.852 1.00 59.19 172 ALA B N 1
ATOM 2865 C CA . ALA B 1 192 ? -9.690 11.230 43.021 1.00 56.49 172 ALA B CA 1
ATOM 2866 C C . ALA B 1 192 ? -10.711 11.611 41.966 1.00 56.78 172 ALA B C 1
ATOM 2867 O O . ALA B 1 192 ? -11.242 10.752 41.253 1.00 57.90 172 ALA B O 1
ATOM 2869 N N . ILE B 1 193 ? -10.965 12.912 41.868 1.00 57.14 173 ILE B N 1
ATOM 2870 C CA . ILE B 1 193 ? -11.926 13.449 40.912 1.00 61.37 173 ILE B CA 1
ATOM 2871 C C . ILE B 1 193 ? -11.641 12.993 39.470 1.00 66.29 173 ILE B C 1
ATOM 2872 O O . ILE B 1 193 ? -12.527 12.440 38.807 1.00 67.70 173 ILE B O 1
ATOM 2877 N N . VAL B 1 194 ? -10.410 13.211 38.998 1.00 60.89 174 VAL B N 1
ATOM 2878 C CA . VAL B 1 194 ? -10.033 12.827 37.638 1.00 62.22 174 VAL B CA 1
ATOM 2879 C C . VAL B 1 194 ? -10.261 11.339 37.412 1.00 65.06 174 VAL B C 1
ATOM 2880 O O . VAL B 1 194 ? -10.723 10.912 36.349 1.00 66.93 174 VAL B O 1
ATOM 2884 N N . ALA B 1 195 ? -9.943 10.556 38.437 1.00 62.67 175 ALA B N 1
ATOM 2885 C CA . ALA B 1 195 ? -9.986 9.113 38.333 1.00 58.93 175 ALA B CA 1
ATOM 2886 C C . ALA B 1 195 ? -11.422 8.576 38.308 1.00 62.92 175 ALA B C 1
ATOM 2887 O O . ALA B 1 195 ? -11.705 7.582 37.639 1.00 63.94 175 ALA B O 1
ATOM 2889 N N . ALA B 1 196 ? -12.331 9.242 39.017 1.00 57.07 176 ALA B N 1
ATOM 2890 C CA . ALA B 1 196 ? -13.745 8.852 38.989 1.00 66.79 176 ALA B CA 1
ATOM 2891 C C . ALA B 1 196 ? -14.449 9.170 37.655 1.00 74.27 176 ALA B C 1
ATOM 2892 O O . ALA B 1 196 ? -15.487 8.583 37.338 1.00 79.94 176 ALA B O 1
ATOM 2894 N N . VAL B 1 197 ? -13.890 10.106 36.891 1.00 70.15 177 VAL B N 1
ATOM 2895 C CA . VAL B 1 197 ? -14.420 10.451 35.575 1.00 75.29 177 VAL B CA 1
ATOM 2896 C C . VAL B 1 197 ? -14.109 9.334 34.573 1.00 78.59 177 VAL B C 1
ATOM 2897 O O . VAL B 1 197 ? -14.951 8.973 33.751 1.00 79.29 177 VAL B O 1
ATOM 2901 N N . HIS B 1 198 ? -12.903 8.780 34.659 1.00 75.98 178 HIS B N 1
ATOM 2902 C CA . HIS B 1 198 ? -12.489 7.700 33.765 1.00 75.33 178 HIS B CA 1
ATOM 2903 C C . HIS B 1 198 ? -13.285 6.408 33.967 1.00 81.93 178 HIS B C 1
ATOM 2904 O O . HIS B 1 198 ? -13.303 5.539 33.088 1.00 84.60 178 HIS B O 1
ATOM 2911 N N . ARG B 1 199 ? -13.941 6.297 35.126 1.00 82.68 179 ARG B N 1
ATOM 2912 C CA . ARG B 1 199 ? -14.700 5.103 35.498 1.00 79.07 179 ARG B CA 1
ATOM 2913 C C . ARG B 1 199 ? -16.118 5.152 34.960 1.00 81.91 179 ARG B C 1
ATOM 2914 O O . ARG B 1 199 ? -16.884 4.214 35.171 1.00 82.93 179 ARG B O 1
ATOM 2922 N N . LEU B 1 200 ? -16.472 6.312 34.448 1.00 84.10 180 LEU B N 1
ATOM 2923 C CA . LEU B 1 200 ? -17.814 6.565 33.973 1.00 90.62 180 LEU B CA 1
ATOM 2924 C C . LEU B 1 200 ? -18.392 5.449 33.134 1.00 91.57 180 LEU B C 1
ATOM 2925 O O . LEU B 1 200 ? -17.812 4.989 32.158 1.00 88.51 180 LEU B O 1
ATOM 2930 N N . PRO B 1 201 ? -19.574 5.022 33.585 1.00 92.39 181 PRO B N 1
ATOM 2931 C CA . PRO B 1 201 ? -20.350 3.992 32.902 1.00 93.41 181 PRO B CA 1
ATOM 2932 C C . PRO B 1 201 ? -20.208 4.359 31.453 1.00 101.96 181 PRO B C 1
ATOM 2933 O O . PRO B 1 201 ? -20.451 5.508 31.080 1.00 104.86 181 PRO B O 1
ATOM 2937 N N . ALA B 1 202 ? -19.777 3.400 30.638 1.00 108.21 182 ALA B N 1
ATOM 2938 C CA . ALA B 1 202 ? -19.593 3.627 29.210 1.00 103.41 182 ALA B CA 1
ATOM 2939 C C . ALA B 1 202 ? -20.946 3.746 28.526 1.00 103.12 182 ALA B C 1
ATOM 2940 O O . ALA B 1 202 ? -21.093 3.434 27.344 1.00 104.02 182 ALA B O 1
ATOM 2942 N N . SER B 1 203 ? -21.933 4.201 29.288 1.00 108.43 183 SER B N 1
ATOM 2943 C CA . SER B 1 203 ? -23.290 4.367 28.788 1.00 108.32 183 SER B CA 1
ATOM 2944 C C . SER B 1 203 ? -23.289 5.874 28.757 1.00 109.87 183 SER B C 1
ATOM 2945 O O . SER B 1 203 ? -23.515 6.507 27.725 1.00 107.74 183 SER B O 1
ATOM 2948 N N . CYS B 1 204 ? -23.103 6.414 29.963 1.00 109.64 184 CYS B N 1
ATOM 2949 C CA . CYS B 1 204 ? -22.977 7.827 30.226 1.00 103.71 184 CYS B CA 1
ATOM 2950 C C . CYS B 1 204 ? -21.598 7.974 29.655 1.00 105.16 184 CYS B C 1
ATOM 2951 O O . CYS B 1 204 ? -20.608 7.918 30.374 1.00 101.10 184 CYS B O 1
ATOM 2954 N N . SER B 1 205 ? -21.517 8.127 28.346 1.00 106.83 185 SER B N 1
ATOM 2955 C CA . SER B 1 205 ? -20.208 8.189 27.730 1.00 105.99 185 SER B CA 1
ATOM 2956 C C . SER B 1 205 ? -19.420 9.363 27.236 1.00 104.15 185 SER B C 1
ATOM 2957 O O . SER B 1 205 ? -18.490 9.823 27.873 1.00 107.57 185 SER B O 1
ATOM 2960 N N . THR B 1 206 ? -19.822 9.888 26.104 1.00 99.52 186 THR B N 1
ATOM 2961 C CA . THR B 1 206 ? -18.886 10.826 25.498 1.00 106.42 186 THR B CA 1
ATOM 2962 C C . THR B 1 206 ? -18.831 11.915 26.559 1.00 103.63 186 THR B C 1
ATOM 2963 O O . THR B 1 206 ? -17.806 12.572 26.697 1.00 103.40 186 THR B O 1
ATOM 2967 N N . GLU B 1 207 ? -19.905 12.052 27.325 1.00 102.16 187 GLU B N 1
ATOM 2968 C CA . GLU B 1 207 ? -19.928 13.011 28.428 1.00 101.47 187 GLU B CA 1
ATOM 2969 C C . GLU B 1 207 ? -18.669 12.914 29.273 1.00 97.37 187 GLU B C 1
ATOM 2970 O O . GLU B 1 207 ? -18.329 13.830 29.986 1.00 93.54 187 GLU B O 1
ATOM 2976 N N . LYS B 1 208 ? -17.996 11.782 29.198 1.00 99.52 188 LYS B N 1
ATOM 2977 C CA . LYS B 1 208 ? -16.776 11.539 29.913 1.00 97.02 188 LYS B CA 1
ATOM 2978 C C . LYS B 1 208 ? -15.698 12.331 29.211 1.00 94.91 188 LYS B C 1
ATOM 2979 O O . LYS B 1 208 ? -14.633 12.593 29.748 1.00 92.43 188 LYS B O 1
ATOM 2985 N N . MET B 1 209 ? -15.984 12.720 27.985 1.00 95.46 189 MET B N 1
ATOM 2986 C CA . MET B 1 209 ? -15.002 13.496 27.233 1.00 98.28 189 MET B CA 1
ATOM 2987 C C . MET B 1 209 ? -15.363 14.977 27.327 1.00 94.17 189 MET B C 1
ATOM 2988 O O . MET B 1 209 ? -14.499 15.847 27.211 1.00 93.18 189 MET B O 1
ATOM 2993 N N . VAL B 1 210 ? -16.642 15.259 27.560 1.00 90.71 190 VAL B N 1
ATOM 2994 C CA . VAL B 1 210 ? -17.061 16.623 27.853 1.00 89.50 190 VAL B CA 1
ATOM 2995 C C . VAL B 1 210 ? -16.465 17.018 29.202 1.00 88.29 190 VAL B C 1
ATOM 2996 O O . VAL B 1 210 ? -16.104 18.173 29.423 1.00 89.31 190 VAL B O 1
ATOM 3000 N N . LEU B 1 211 ? -16.360 16.043 30.103 1.00 91.67 191 LEU B N 1
ATOM 3001 C CA . LEU B 1 211 ? -15.778 16.279 31.418 1.00 86.44 191 LEU B CA 1
ATOM 3002 C C . LEU B 1 211 ? -14.257 16.246 31.339 1.00 88.58 191 LEU B C 1
ATOM 3003 O O . LEU B 1 211 ? -13.588 17.120 31.884 1.00 91.79 191 LEU B O 1
ATOM 3008 N N . LEU B 1 212 ? -13.711 15.244 30.652 1.00 88.21 192 LEU B N 1
ATOM 3009 C CA . LEU B 1 212 ? -12.260 15.123 30.530 1.00 88.66 192 LEU B CA 1
ATOM 3010 C C . LEU B 1 212 ? -11.714 16.219 29.628 1.00 89.71 192 LEU B C 1
ATOM 3011 O O . LEU B 1 212 ? -10.518 16.510 29.657 1.00 97.24 192 LEU B O 1
ATOM 3016 N N . GLY B 1 213 ? -12.592 16.818 28.827 1.00 87.56 193 GLY B N 1
ATOM 3017 C CA . GLY B 1 213 ? -12.201 17.887 27.927 1.00 94.95 193 GLY B CA 1
ATOM 3018 C C . GLY B 1 213 ? -11.584 19.044 28.688 1.00 102.47 193 GLY B C 1
ATOM 3019 O O . GLY B 1 213 ? -10.360 19.225 28.669 1.00 101.36 193 GLY B O 1
ATOM 3020 N N . TYR B 1 214 ? -12.425 19.821 29.369 1.00 101.37 194 TYR B N 1
ATOM 3021 C CA . TYR B 1 214 ? -11.937 20.924 30.185 1.00 102.60 194 TYR B CA 1
ATOM 3022 C C . TYR B 1 214 ? -11.407 20.395 31.518 1.00 95.33 194 TYR B C 1
ATOM 3023 O O . TYR B 1 214 ? -11.998 20.634 32.573 1.00 93.12 194 TYR B O 1
ATOM 3032 N N . LEU B 1 215 ? -10.348 19.627 31.434 1.00 94.85 195 LEU B N 1
ATOM 3033 C CA . LEU B 1 215 ? -9.680 19.098 32.589 1.00 93.45 195 LEU B CA 1
ATOM 3034 C C . LEU B 1 215 ? -8.439 18.921 31.769 1.00 99.56 195 LEU B C 1
ATOM 3035 O O . LEU B 1 215 ? -8.272 19.581 30.751 1.00 104.17 195 LEU B O 1
ATOM 3040 N N . LYS B 1 216 ? -7.569 18.019 32.172 1.00 98.94 196 LYS B N 1
ATOM 3041 C CA . LYS B 1 216 ? -6.378 17.772 31.399 1.00 97.20 196 LYS B CA 1
ATOM 3042 C C . LYS B 1 216 ? -6.328 16.535 30.516 1.00 101.85 196 LYS B C 1
ATOM 3043 O O . LYS B 1 216 ? -7.309 16.187 29.865 1.00 95.99 196 LYS B O 1
ATOM 3049 N N . MET C 1 21 ? -0.989 26.928 34.600 1.00 80.56 1 MET C N 1
ATOM 3050 C CA . MET C 1 21 ? -1.151 27.853 35.728 1.00 77.76 1 MET C CA 1
ATOM 3051 C C . MET C 1 21 ? -0.176 29.051 35.669 1.00 72.60 1 MET C C 1
ATOM 3052 O O . MET C 1 21 ? 1.049 28.873 35.568 1.00 67.62 1 MET C O 1
ATOM 3057 N N . ASN C 1 22 ? -0.725 30.267 35.710 1.00 67.61 2 ASN C N 1
ATOM 3058 C CA . ASN C 1 22 ? 0.094 31.479 35.817 1.00 63.34 2 ASN C CA 1
ATOM 3059 C C . ASN C 1 22 ? 0.470 31.717 37.275 1.00 61.54 2 ASN C C 1
ATOM 3060 O O . ASN C 1 22 ? -0.001 30.988 38.155 1.00 60.43 2 ASN C O 1
ATOM 3065 N N . GLU C 1 23 ? 1.287 32.743 37.527 1.00 57.47 3 GLU C N 1
ATOM 3066 C CA . GLU C 1 23 ? 1.899 32.952 38.843 1.00 55.72 3 GLU C CA 1
ATOM 3067 C C . GLU C 1 23 ? 0.942 33.412 39.928 1.00 54.31 3 GLU C C 1
ATOM 3068 O O . GLU C 1 23 ? 1.108 33.061 41.091 1.00 54.43 3 GLU C O 1
ATOM 3074 N N . SER C 1 24 ? -0.059 34.190 39.544 1.00 57.96 4 SER C N 1
ATOM 3075 C CA . SER C 1 24 ? -1.089 34.627 40.478 1.00 54.97 4 SER C CA 1
ATOM 3076 C C . SER C 1 24 ? -1.859 33.415 40.995 1.00 51.96 4 SER C C 1
ATOM 3077 O O . SER C 1 24 ? -1.892 33.149 42.194 1.00 54.50 4 SER C O 1
ATOM 3080 N N . GLN C 1 25 ? -2.473 32.691 40.072 1.00 51.43 5 GLN C N 1
ATOM 3081 C CA . GLN C 1 25 ? -3.061 31.401 40.360 1.00 56.46 5 GLN C CA 1
ATOM 3082 C C . GLN C 1 25 ? -2.128 30.484 41.144 1.00 56.77 5 GLN C C 1
ATOM 3083 O O . GLN C 1 25 ? -2.541 29.946 42.158 1.00 60.61 5 GLN C O 1
ATOM 3089 N N . TRP C 1 26 ? -0.887 30.303 40.686 1.00 54.76 6 TRP C N 1
ATOM 3090 C CA . TRP C 1 26 ? 0.061 29.442 41.403 1.00 56.47 6 TRP C CA 1
ATOM 3091 C C . TRP C 1 26 ? 0.175 29.815 42.876 1.00 56.09 6 TRP C C 1
ATOM 3092 O O . TRP C 1 26 ? 0.113 28.958 43.745 1.00 60.46 6 TRP C O 1
ATOM 3103 N N . ILE C 1 27 ? 0.413 31.094 43.134 1.00 55.47 7 ILE C N 1
ATOM 3104 C CA . ILE C 1 27 ? 0.602 31.597 44.486 1.00 57.75 7 ILE C CA 1
ATOM 3105 C C . ILE C 1 27 ? -0.628 31.319 45.384 1.00 59.53 7 ILE C C 1
ATOM 3106 O O . ILE C 1 27 ? -0.487 30.929 46.543 1.00 56.21 7 ILE C O 1
ATOM 3111 N N . GLN C 1 28 ? -1.831 31.488 44.849 1.00 56.46 8 GLN C N 1
ATOM 3112 C CA . GLN C 1 28 ? -3.014 31.346 45.698 1.00 62.32 8 GLN C CA 1
ATOM 3113 C C . GLN C 1 28 ? -3.356 29.899 46.000 1.00 58.87 8 GLN C C 1
ATOM 3114 O O . GLN C 1 28 ? -3.927 29.609 47.044 1.00 60.56 8 GLN C O 1
ATOM 3120 N N . LYS C 1 29 ? -2.983 28.992 45.104 1.00 59.95 9 LYS C N 1
ATOM 3121 C CA . LYS C 1 29 ? -3.233 27.567 45.332 1.00 65.63 9 LYS C CA 1
ATOM 3122 C C . LYS C 1 29 ? -2.240 26.949 46.320 1.00 67.55 9 LYS C C 1
ATOM 3123 O O . LYS C 1 29 ? -2.592 26.025 47.057 1.00 67.88 9 LYS C O 1
ATOM 3129 N N . HIS C 1 30 ? -1.014 27.475 46.343 1.00 62.68 10 HIS C N 1
ATOM 3130 C CA . HIS C 1 30 ? 0.049 26.929 47.185 1.00 64.69 10 HIS C CA 1
ATOM 3131 C C . HIS C 1 30 ? 0.305 27.749 48.461 1.00 67.66 10 HIS C C 1
ATOM 3132 O O . HIS C 1 30 ? 0.995 27.304 49.382 1.00 68.24 10 HIS C O 1
ATOM 3139 N N . LEU C 1 31 ? -0.265 28.944 48.518 1.00 64.84 11 LEU C N 1
ATOM 3140 C CA . LEU C 1 31 ? -0.164 29.759 49.721 1.00 66.75 11 LEU C CA 1
ATOM 3141 C C . LEU C 1 31 ? -1.552 30.161 50.210 1.00 67.02 11 LEU C C 1
ATOM 3142 O O . LEU C 1 31 ? -1.987 31.289 49.954 1.00 66.67 11 LEU C O 1
ATOM 3147 N N . PRO C 1 32 ? -2.244 29.246 50.927 1.00 67.63 12 PRO C N 1
ATOM 3148 C CA . PRO C 1 32 ? -3.661 29.403 51.320 1.00 63.70 12 PRO C CA 1
ATOM 3149 C C . PRO C 1 32 ? -4.011 30.784 51.896 1.00 62.92 12 PRO C C 1
ATOM 3150 O O . PRO C 1 32 ? -5.107 31.287 51.640 1.00 62.75 12 PRO C O 1
ATOM 3154 N N . CYS C 1 33 ? -3.084 31.395 52.634 1.00 64.02 13 CYS C N 1
ATOM 3155 C CA . CYS C 1 33 ? -3.291 32.743 53.189 1.00 75.77 13 CYS C CA 1
ATOM 3156 C C . CYS C 1 33 ? -3.355 33.881 52.147 1.00 77.70 13 CYS C C 1
ATOM 3157 O O . CYS C 1 33 ? -3.422 35.055 52.527 1.00 79.19 13 CYS C O 1
ATOM 3160 N N . MET C 1 34 ? -3.323 33.539 50.854 1.00 72.71 14 MET C N 1
ATOM 3161 C CA . MET C 1 34 ? -3.412 34.529 49.773 1.00 67.64 14 MET C CA 1
ATOM 3162 C C . MET C 1 34 ? -4.714 34.405 48.980 1.00 64.47 14 MET C C 1
ATOM 3163 O O . MET C 1 34 ? -4.975 35.206 48.088 1.00 67.38 14 MET C O 1
ATOM 3168 N N . ARG C 1 35 ? -5.534 33.412 49.304 1.00 64.60 15 ARG C N 1
ATOM 3169 C CA . ARG C 1 35 ? -6.740 33.135 48.515 1.00 66.21 15 ARG C CA 1
ATOM 3170 C C . ARG C 1 35 ? -7.824 34.212 48.582 1.00 64.27 15 ARG C C 1
ATOM 3171 O O . ARG C 1 35 ? -8.732 34.250 47.753 1.00 62.47 15 ARG C O 1
ATOM 3179 N N . GLU C 1 36 ? -7.726 35.084 49.571 1.00 71.66 16 GLU C N 1
ATOM 3180 C CA . GLU C 1 36 ? -8.777 36.062 49.837 1.00 78.13 16 GLU C CA 1
ATOM 3181 C C . GLU C 1 36 ? -8.405 37.425 49.268 1.00 78.50 16 GLU C C 1
ATOM 3182 O O . GLU C 1 36 ? -9.215 38.360 49.265 1.0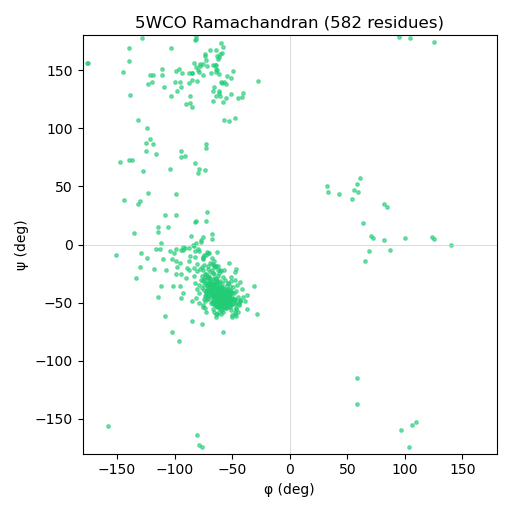0 83.94 16 GLU C O 1
ATOM 3188 N N . ALA C 1 37 ? -7.173 37.524 48.780 1.00 72.43 17 ALA C N 1
ATOM 3189 C CA . ALA C 1 37 ? -6.712 38.728 48.121 1.00 66.91 17 ALA C CA 1
ATOM 3190 C C . ALA C 1 37 ? -7.231 38.744 46.691 1.00 65.17 17 ALA C C 1
ATOM 3191 O O . ALA C 1 37 ? -7.434 37.687 46.083 1.00 60.08 17 ALA C O 1
ATOM 3193 N N . ASN C 1 38 ? -7.457 39.942 46.156 1.00 69.00 18 ASN C N 1
ATOM 3194 C CA . ASN C 1 38 ? -7.752 40.086 44.733 1.00 68.42 18 ASN C CA 1
ATOM 3195 C C . ASN C 1 38 ? -6.570 39.536 43.913 1.00 67.87 18 ASN C C 1
ATOM 3196 O O . ASN C 1 38 ? -5.395 39.720 44.279 1.00 64.56 18 ASN C O 1
ATOM 3201 N N . PRO C 1 39 ? -6.878 38.836 42.813 1.00 66.46 19 PRO C N 1
ATOM 3202 C CA . PRO C 1 39 ? -5.845 38.137 42.033 1.00 61.94 19 PRO C CA 1
ATOM 3203 C C . PRO C 1 39 ? -4.806 39.039 41.331 1.00 61.23 19 PRO C C 1
ATOM 3204 O O . PRO C 1 39 ? -3.750 38.538 40.954 1.00 59.50 19 PRO C O 1
ATOM 3208 N N . LYS C 1 40 ? -5.085 40.330 41.163 1.00 63.09 20 LYS C N 1
ATOM 3209 C CA . LYS C 1 40 ? -4.117 41.231 40.525 1.00 67.74 20 LYS C CA 1
ATOM 3210 C C . LYS C 1 40 ? -2.817 41.313 41.318 1.00 62.36 20 LYS C C 1
ATOM 3211 O O . LYS C 1 40 ? -2.844 41.516 42.530 1.00 65.18 20 LYS C O 1
ATOM 3217 N N . PRO C 1 41 ? -1.673 41.180 40.620 1.00 66.66 21 PRO C N 1
ATOM 3218 C CA . PRO C 1 41 ? -0.337 41.127 41.234 1.00 63.21 21 PRO C CA 1
ATOM 3219 C C . PRO C 1 41 ? -0.105 42.245 42.256 1.00 59.52 21 PRO C C 1
ATOM 3220 O O . PRO C 1 41 ? 0.451 41.977 43.316 1.00 59.67 21 PRO C O 1
ATOM 3224 N N . ARG C 1 42 ? -0.538 43.466 41.948 1.00 59.63 22 ARG C N 1
ATOM 3225 C CA . ARG C 1 42 ? -0.405 44.575 42.889 1.00 67.44 22 ARG C CA 1
ATOM 3226 C C . ARG C 1 42 ? -1.245 44.324 44.138 1.00 66.95 22 ARG C C 1
ATOM 3227 O O . ARG C 1 42 ? -0.787 44.526 45.262 1.00 64.05 22 ARG C O 1
ATOM 3235 N N . GLU C 1 43 ? -2.463 43.849 43.926 1.00 63.66 23 GLU C N 1
ATOM 3236 C CA . GLU C 1 43 ? -3.341 43.513 45.029 1.00 65.02 23 GLU C CA 1
ATOM 3237 C C . GLU C 1 43 ? -2.786 42.368 45.880 1.00 67.13 23 GLU C C 1
ATOM 3238 O O . GLU C 1 43 ? -2.913 42.396 47.107 1.00 64.91 23 GLU C O 1
ATOM 3244 N N . LEU C 1 44 ? -2.154 41.381 45.236 1.00 61.97 24 LEU C N 1
ATOM 3245 C CA . LEU C 1 44 ? -1.485 40.295 45.958 1.00 54.90 24 LEU C CA 1
ATOM 3246 C C . LEU C 1 44 ? -0.385 40.796 46.877 1.00 58.98 24 LEU C C 1
ATOM 3247 O O . LEU C 1 44 ? -0.385 40.494 48.069 1.00 64.15 24 LEU C O 1
ATOM 3252 N N . ILE C 1 45 ? 0.557 41.546 46.314 1.00 59.25 25 ILE C N 1
ATOM 3253 C CA . ILE C 1 45 ? 1.666 42.114 47.074 1.00 60.60 25 ILE C CA 1
ATOM 3254 C C . ILE C 1 45 ? 1.203 42.992 48.239 1.00 66.85 25 ILE C C 1
ATOM 3255 O O . ILE C 1 45 ? 1.721 42.875 49.363 1.00 67.37 25 ILE C O 1
ATOM 3260 N N . ARG C 1 46 ? 0.229 43.865 47.971 1.00 63.69 26 ARG C N 1
ATOM 3261 C CA . ARG C 1 46 ? -0.312 44.753 49.001 1.00 64.83 26 ARG C CA 1
ATOM 3262 C C . ARG C 1 46 ? -0.887 43.961 50.144 1.00 66.51 26 ARG C C 1
ATOM 3263 O O . ARG C 1 46 ? -0.584 44.239 51.295 1.00 69.23 26 ARG C O 1
ATOM 3271 N N . HIS C 1 47 ? -1.717 42.976 49.806 1.00 66.80 27 HIS C N 1
ATOM 3272 C CA . HIS C 1 47 ? -2.361 42.100 50.786 1.00 71.58 27 HIS C CA 1
ATOM 3273 C C . HIS C 1 47 ? -1.359 41.363 51.656 1.00 72.03 27 HIS C C 1
ATOM 3274 O O . HIS C 1 47 ? -1.505 41.323 52.872 1.00 71.86 27 HIS C O 1
ATOM 3281 N N . ALA C 1 48 ? -0.344 40.769 51.037 1.00 71.59 28 ALA C N 1
ATOM 3282 C CA . ALA C 1 48 ? 0.676 40.083 51.819 1.00 70.01 28 ALA C CA 1
ATOM 3283 C C . ALA C 1 48 ? 1.527 41.067 52.610 1.00 69.68 28 ALA C C 1
ATOM 3284 O O . ALA C 1 48 ? 2.116 40.700 53.613 1.00 75.41 28 ALA C O 1
ATOM 3286 N N . LEU C 1 49 ? 1.596 42.314 52.160 1.00 71.25 29 LEU C N 1
ATOM 3287 C CA . LEU C 1 49 ? 2.285 43.345 52.931 1.00 72.05 29 LEU C CA 1
ATOM 3288 C C . LEU C 1 49 ? 1.438 43.882 54.092 1.00 72.79 29 LEU C C 1
ATOM 3289 O O . LEU C 1 49 ? 1.969 44.090 55.180 1.00 76.23 29 LEU C O 1
ATOM 3294 N N . LYS C 1 50 ? 0.138 44.104 53.853 1.00 74.64 30 LYS C N 1
ATOM 3295 C CA . LYS C 1 50 ? -0.815 44.558 54.890 1.00 77.08 30 LYS C CA 1
ATOM 3296 C C . LYS C 1 50 ? -0.933 43.509 55.988 1.00 74.53 30 LYS C C 1
ATOM 3297 O O . LYS C 1 50 ? -0.772 43.804 57.175 1.00 78.60 30 LYS C O 1
ATOM 3303 N N . LYS C 1 51 ? -1.220 42.282 55.570 1.00 73.04 31 LYS C N 1
ATOM 3304 C CA . LYS C 1 51 ? -1.086 41.111 56.421 1.00 71.40 31 LYS C CA 1
ATOM 3305 C C . LYS C 1 51 ? 0.392 41.087 56.765 1.00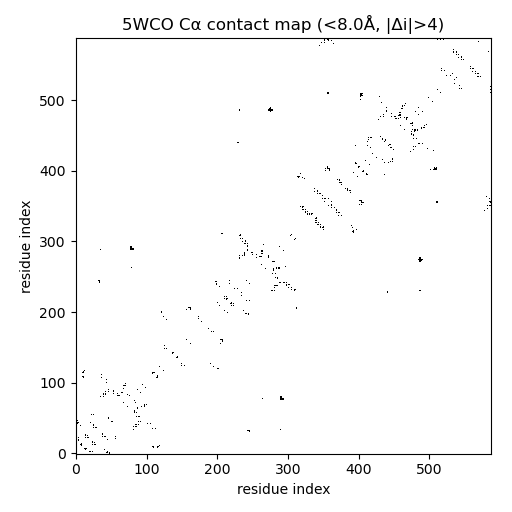 77.74 31 LYS C C 1
ATOM 3306 O O . LYS C 1 51 ? 1.219 41.533 55.972 1.00 83.94 31 LYS C O 1
ATOM 3312 N N . LYS C 1 52 ? 0.758 40.631 57.949 1.00 75.40 32 LYS C N 1
ATOM 3313 C CA . LYS C 1 52 ? 2.179 40.607 58.260 1.00 78.43 32 LYS C CA 1
ATOM 3314 C C . LYS C 1 52 ? 2.746 39.297 57.735 1.00 85.08 32 LYS C C 1
ATOM 3315 O O . LYS C 1 52 ? 2.247 38.224 58.091 1.00 89.63 32 LYS C O 1
ATOM 3321 N N . LYS C 1 53 ? 3.744 39.386 56.852 1.00 82.97 33 LYS C N 1
ATOM 3322 C CA . LYS C 1 53 ? 4.479 38.208 56.373 1.00 77.79 33 LYS C CA 1
ATOM 3323 C C . LYS C 1 53 ? 5.950 38.534 56.264 1.00 76.07 33 LYS C C 1
ATOM 3324 O O . LYS C 1 53 ? 6.333 39.705 56.157 1.00 77.30 33 LYS C O 1
ATOM 3330 N N . ARG C 1 54 ? 6.781 37.501 56.292 1.00 72.16 34 ARG C N 1
ATOM 3331 C CA . ARG C 1 54 ? 8.213 37.742 56.240 1.00 78.63 34 ARG C CA 1
ATOM 3332 C C . ARG C 1 54 ? 8.598 38.347 54.895 1.00 78.23 34 ARG C C 1
ATOM 3333 O O . ARG C 1 54 ? 8.094 37.914 53.847 1.00 73.90 34 ARG C O 1
ATOM 3341 N N . PRO C 1 55 ? 9.449 39.389 54.934 1.00 76.13 35 PRO C N 1
ATOM 3342 C CA . PRO C 1 55 ? 10.031 40.005 53.744 1.00 70.02 35 PRO C CA 1
ATOM 3343 C C . PRO C 1 55 ? 10.360 38.957 52.679 1.00 68.53 35 PRO C C 1
ATOM 3344 O O . PRO C 1 55 ? 9.854 39.063 51.565 1.00 65.98 35 PRO C O 1
ATOM 3348 N N . GLU C 1 56 ? 11.154 37.950 53.033 1.00 72.29 36 GLU C N 1
ATOM 3349 C CA . GLU C 1 56 ? 11.589 36.920 52.084 1.00 73.81 36 GLU C CA 1
ATOM 3350 C C . GLU C 1 56 ? 10.454 36.406 51.191 1.00 65.48 36 GLU C C 1
ATOM 3351 O O . GLU C 1 56 ? 10.574 36.404 49.962 1.00 64.93 36 GLU C O 1
ATOM 3357 N N . VAL C 1 57 ? 9.354 36.008 51.821 1.00 62.04 37 VAL C N 1
ATOM 3358 C CA . VAL C 1 57 ? 8.167 35.481 51.141 1.00 60.54 37 VAL C CA 1
ATOM 3359 C C . VAL C 1 57 ? 7.452 36.477 50.213 1.00 62.95 37 VAL C C 1
ATOM 3360 O O . VAL C 1 57 ? 7.030 36.116 49.106 1.00 65.72 37 VAL C O 1
ATOM 3364 N N . VAL C 1 58 ? 7.308 37.723 50.657 1.00 63.87 38 VAL C N 1
ATOM 3365 C CA . VAL C 1 58 ? 6.634 38.736 49.853 1.00 56.26 38 VAL C CA 1
ATOM 3366 C C . VAL C 1 58 ? 7.472 39.078 48.620 1.00 56.69 38 VAL C C 1
ATOM 3367 O O . VAL C 1 58 ? 6.980 39.045 47.485 1.00 54.70 38 VAL C O 1
ATOM 3371 N N . TYR C 1 59 ? 8.749 39.374 48.843 1.00 57.06 39 TYR C N 1
ATOM 3372 C CA . TYR C 1 59 ? 9.678 39.646 47.749 1.00 59.07 39 TYR C CA 1
ATOM 3373 C C . TYR C 1 59 ? 9.713 38.515 46.728 1.00 58.81 39 TYR C C 1
ATOM 3374 O O . TYR C 1 59 ? 9.780 38.789 45.518 1.00 56.14 39 TYR C O 1
ATOM 3383 N N . ALA C 1 60 ? 9.651 37.266 47.215 1.00 57.51 40 ALA C N 1
ATOM 3384 C CA . ALA C 1 60 ? 9.614 36.066 46.352 1.00 53.13 40 ALA C CA 1
ATOM 3385 C C . ALA C 1 60 ? 8.371 36.024 45.460 1.00 52.62 40 ALA C C 1
ATOM 3386 O O . ALA C 1 60 ? 8.468 35.698 44.260 1.00 49.55 40 ALA C O 1
ATOM 3388 N N . MET C 1 61 ? 7.210 36.345 46.043 1.00 50.07 41 MET C N 1
ATOM 3389 C CA . MET C 1 61 ? 6.003 36.555 45.246 1.00 55.55 41 MET C CA 1
ATOM 3390 C C . MET C 1 61 ? 6.246 37.644 44.186 1.00 54.73 41 MET C C 1
ATOM 3391 O O . MET C 1 61 ? 5.908 37.458 43.014 1.00 55.49 41 MET C O 1
ATOM 3396 N N . GLY C 1 62 ? 6.841 38.763 44.602 1.00 50.98 42 GLY C N 1
ATOM 3397 C CA . GLY C 1 62 ? 7.185 39.843 43.687 1.00 52.63 42 GLY C CA 1
ATOM 3398 C C . GLY C 1 62 ? 8.051 39.387 42.517 1.00 51.87 42 GLY C C 1
ATOM 3399 O O . GLY C 1 62 ? 7.798 39.751 41.372 1.00 48.56 42 GLY C O 1
ATOM 3400 N N . VAL C 1 63 ? 9.064 38.572 42.794 1.00 50.88 43 VAL C N 1
ATOM 3401 C CA . VAL C 1 63 ? 9.863 37.996 41.717 1.00 52.92 43 VAL C CA 1
ATOM 3402 C C . VAL C 1 63 ? 9.010 37.097 40.801 1.00 46.15 43 VAL C C 1
ATOM 3403 O O . VAL C 1 63 ? 9.111 37.171 39.580 1.00 42.33 43 VAL C O 1
ATOM 3407 N N . LEU C 1 64 ? 8.159 36.272 41.396 1.00 46.80 44 LEU C N 1
ATOM 3408 C CA . LEU C 1 64 ? 7.326 35.366 40.614 1.00 50.32 44 LEU C CA 1
ATOM 3409 C C . LEU C 1 64 ? 6.467 36.107 39.611 1.00 48.47 44 LEU C C 1
ATOM 3410 O O . LEU C 1 64 ? 6.381 35.715 38.443 1.00 51.25 44 LEU C O 1
ATOM 3415 N N . LEU C 1 65 ? 5.837 37.185 40.065 1.00 50.34 45 LEU C N 1
ATOM 3416 C CA . LEU C 1 65 ? 4.917 37.953 39.231 1.00 47.25 45 LEU C CA 1
ATOM 3417 C C . LEU C 1 65 ? 5.652 38.741 38.138 1.00 48.46 45 LEU C C 1
ATOM 3418 O O . LEU C 1 65 ? 5.223 38.750 36.972 1.00 49.42 45 LEU C O 1
ATOM 3423 N N . THR C 1 66 ? 6.767 39.376 38.515 1.00 49.14 46 THR C N 1
ATOM 3424 C CA . THR C 1 66 ? 7.698 39.991 37.556 1.00 45.60 46 THR C CA 1
ATOM 3425 C C . THR C 1 66 ? 8.169 38.963 36.522 1.00 50.86 46 THR C C 1
ATOM 3426 O O . THR C 1 66 ? 8.203 39.233 35.298 1.00 44.26 46 THR C O 1
ATOM 3430 N N . LEU C 1 67 ? 8.514 37.769 37.003 1.00 45.53 47 LEU C N 1
ATOM 3431 C CA . LEU C 1 67 ? 8.939 36.714 36.078 1.00 46.68 47 LEU C CA 1
ATOM 3432 C C . LEU C 1 67 ? 7.837 36.328 35.113 1.00 46.27 47 LEU C C 1
ATOM 3433 O O . LEU C 1 67 ? 8.106 36.107 33.926 1.00 43.22 47 LEU C O 1
ATOM 3438 N N . GLY C 1 68 ? 6.601 36.281 35.615 1.00 45.99 48 GLY C N 1
ATOM 3439 C CA . GLY C 1 68 ? 5.457 35.926 34.789 1.00 45.55 48 GLY C CA 1
ATOM 3440 C C . GLY C 1 68 ? 4.859 37.047 33.936 1.00 47.99 48 GLY C C 1
ATOM 3441 O O . GLY C 1 68 ? 3.932 36.814 33.150 1.00 49.72 48 GLY C O 1
ATOM 3442 N N . GLY C 1 69 ? 5.347 38.272 34.097 1.00 48.63 49 GLY C N 1
ATOM 3443 C CA . GLY C 1 69 ? 5.061 39.282 33.093 1.00 53.23 49 GLY C CA 1
ATOM 3444 C C . GLY C 1 69 ? 4.755 40.687 33.554 1.00 55.04 49 GLY C C 1
ATOM 3445 O O . GLY C 1 69 ? 4.532 41.564 32.715 1.00 55.44 49 GLY C O 1
ATOM 3446 N N . GLU C 1 70 ? 4.754 40.904 34.871 1.00 55.93 50 GLU C N 1
ATOM 3447 C CA . GLU C 1 70 ? 4.438 42.215 35.455 1.00 57.65 50 GLU C CA 1
ATOM 3448 C C . GLU C 1 70 ? 5.666 43.122 35.554 1.00 60.62 50 GLU C C 1
ATOM 3449 O O . GLU C 1 70 ? 6.682 42.736 36.147 1.00 61.40 50 GLU C O 1
ATOM 3455 N N . SER C 1 71 ? 5.556 44.340 35.023 1.00 63.16 51 SER C N 1
ATOM 3456 C CA . SER C 1 71 ? 6.747 45.146 34.725 1.00 65.22 51 SER C CA 1
ATOM 3457 C C . SER C 1 71 ? 7.193 46.227 35.730 1.00 75.47 51 SER C C 1
ATOM 3458 O O . SER C 1 71 ? 8.355 46.664 35.669 1.00 80.68 51 SER C O 1
ATOM 3461 N N . GLY C 1 72 ? 6.320 46.678 36.632 1.00 58.34 52 GLY C N 1
ATOM 3462 C CA . GLY C 1 72 ? 6.742 47.742 37.534 1.00 55.08 52 GLY C CA 1
ATOM 3463 C C . GLY C 1 72 ? 6.464 47.449 38.990 1.00 66.14 52 GLY C C 1
ATOM 3464 O O . GLY C 1 72 ? 6.105 48.341 39.763 1.00 66.78 52 GLY C O 1
ATOM 3465 N N . LEU C 1 73 ? 6.634 46.187 39.369 1.00 66.89 53 LEU C N 1
ATOM 3466 C CA . LEU C 1 73 ? 6.237 45.718 40.691 1.00 57.70 53 LEU C CA 1
ATOM 3467 C C . LEU C 1 73 ? 7.214 46.159 41.794 1.00 60.39 53 LEU C C 1
ATOM 3468 O O . LEU C 1 73 ? 6.871 46.171 42.975 1.00 57.34 53 LEU C O 1
ATOM 3473 N N . THR C 1 74 ? 8.428 46.517 41.379 1.00 60.64 54 THR C N 1
ATOM 3474 C CA . THR C 1 74 ? 9.461 47.073 42.251 1.00 58.85 54 THR C CA 1
ATOM 3475 C C . THR C 1 74 ? 8.946 48.195 43.172 1.00 63.31 54 THR C C 1
ATOM 3476 O O . THR C 1 74 ? 9.312 48.257 44.345 1.00 66.28 54 THR C O 1
ATOM 3480 N N . VAL C 1 75 ? 8.086 49.070 42.650 1.00 66.43 55 VAL C N 1
ATOM 3481 C CA . VAL C 1 75 ? 7.602 50.215 43.432 1.00 67.76 55 VAL C CA 1
ATOM 3482 C C . VAL C 1 75 ? 6.459 49.821 44.336 1.00 64.88 55 VAL C C 1
ATOM 3483 O O . VAL C 1 75 ? 5.699 50.660 44.793 1.00 71.73 55 VAL C O 1
ATOM 3487 N N . GLU C 1 76 ? 6.328 48.535 44.598 1.00 67.37 56 GLU C N 1
ATOM 3488 C CA . GLU C 1 76 ? 5.412 48.108 45.637 1.00 65.87 56 GLU C CA 1
ATOM 3489 C C . GLU C 1 76 ? 6.220 47.728 46.874 1.00 65.43 56 GLU C C 1
ATOM 3490 O O . GLU C 1 76 ? 5.671 47.454 47.935 1.00 69.32 56 GLU C O 1
ATOM 3496 N N . PHE C 1 77 ? 7.538 47.752 46.734 1.00 62.76 57 PHE C N 1
ATOM 3497 C CA . PHE C 1 77 ? 8.401 47.214 47.768 1.00 66.86 57 PHE C CA 1
ATOM 3498 C C . PHE C 1 77 ? 9.322 48.258 48.360 1.00 69.75 57 PHE C C 1
ATOM 3499 O O . PHE C 1 77 ? 9.764 49.168 47.660 1.00 71.79 57 PHE C O 1
ATOM 3507 N N . PRO C 1 78 ? 9.615 48.129 49.662 1.00 71.64 58 PRO C N 1
ATOM 3508 C CA . PRO C 1 78 ? 10.666 48.946 50.283 1.00 70.64 58 PRO C CA 1
ATOM 3509 C C . PRO C 1 78 ? 12.012 48.575 49.669 1.00 74.25 58 PRO C C 1
ATOM 3510 O O . PRO C 1 78 ? 12.153 47.455 49.178 1.00 73.30 58 PRO C O 1
ATOM 3514 N N . VAL C 1 79 ? 12.977 49.490 49.680 1.00 78.79 59 VAL C N 1
ATOM 3515 C CA . VAL C 1 79 ? 14.322 49.185 49.183 1.00 79.43 59 VAL C CA 1
ATOM 3516 C C . VAL C 1 79 ? 15.166 48.533 50.277 1.00 84.02 59 VAL C C 1
ATOM 3517 O O . VAL C 1 79 ? 15.407 49.147 51.316 1.00 88.63 59 VAL C O 1
ATOM 3521 N N . PRO C 1 80 ? 15.611 47.278 50.047 1.00 88.75 60 PRO C N 1
ATOM 3522 C CA . PRO C 1 80 ? 16.338 46.505 51.063 1.00 88.26 60 PRO C CA 1
ATOM 3523 C C . PRO C 1 80 ? 17.818 46.892 51.156 1.00 93.36 60 PRO C C 1
ATOM 3524 O O . PRO C 1 80 ? 18.249 47.923 50.629 1.00 89.05 60 PRO C O 1
ATOM 3528 N N . GLU C 1 81 ? 18.585 46.018 51.805 1.00 98.18 61 GLU C N 1
ATOM 3529 C CA . GLU C 1 81 ? 19.890 46.368 52.352 1.00 98.72 61 GLU C CA 1
ATOM 3530 C C . GLU C 1 81 ? 21.166 46.128 51.560 1.00 100.18 61 GLU C C 1
ATOM 3531 O O . GLU C 1 81 ? 21.356 45.063 50.968 1.00 106.03 61 GLU C O 1
ATOM 3537 N N . GLY C 1 82 ? 22.049 47.120 51.574 1.00 100.91 62 GLY C N 1
ATOM 3538 C CA . GLY C 1 82 ? 23.332 46.998 50.911 1.00 102.37 62 GLY C CA 1
ATOM 3539 C C . GLY C 1 82 ? 23.309 47.620 49.534 1.00 102.88 62 GLY C C 1
ATOM 3540 O O . GLY C 1 82 ? 22.449 48.454 49.241 1.00 99.03 62 GLY C O 1
ATOM 3541 N N . LYS C 1 83 ? 24.257 47.211 48.692 1.00 106.00 63 LYS C N 1
ATOM 3542 C CA . LYS C 1 83 ? 24.373 47.738 47.336 1.00 106.75 63 LYS C CA 1
ATOM 3543 C C . LYS 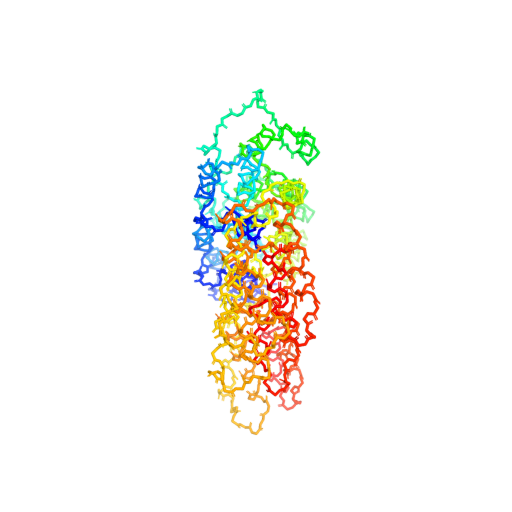C 1 83 ? 23.619 46.863 46.334 1.00 104.02 63 LYS C C 1
ATOM 3544 O O . LYS C 1 83 ? 23.518 45.641 46.520 1.00 99.80 63 LYS C O 1
ATOM 3550 N N . THR C 1 84 ? 23.078 47.496 45.291 1.00 100.52 64 THR C N 1
ATOM 3551 C CA . THR C 1 84 ? 22.397 46.772 44.223 1.00 98.26 64 THR C CA 1
ATOM 3552 C C . THR C 1 84 ? 23.364 45.765 43.617 1.00 104.22 64 THR C C 1
ATOM 3553 O O . THR C 1 84 ? 24.449 46.130 43.142 1.00 102.33 64 THR C O 1
ATOM 3557 N N . VAL C 1 85 ? 22.961 44.498 43.644 1.00 98.85 65 VAL C N 1
ATOM 3558 C CA . VAL C 1 85 ? 23.751 43.414 43.082 1.00 95.82 65 VAL C CA 1
ATOM 3559 C C . VAL C 1 85 ? 23.068 42.908 41.819 1.00 92.45 65 VAL C C 1
ATOM 3560 O O . VAL C 1 85 ? 21.854 42.745 41.806 1.00 91.41 65 VAL C O 1
ATOM 3564 N N . LYS C 1 86 ? 23.833 42.680 40.754 1.00 90.23 66 LYS C N 1
ATOM 3565 C CA . LYS C 1 86 ? 23.302 42.009 39.565 1.00 86.63 66 LYS C CA 1
ATOM 3566 C C . LYS C 1 86 ? 22.946 40.538 39.888 1.00 89.90 66 LYS C C 1
ATOM 3567 O O . LYS C 1 86 ? 23.729 39.818 40.527 1.00 93.44 66 LYS C O 1
ATOM 3573 N N . VAL C 1 87 ? 21.754 40.099 39.488 1.00 80.15 67 VAL C N 1
ATOM 3574 C CA . VAL C 1 87 ? 21.379 38.691 39.639 1.00 78.72 67 VAL C CA 1
ATOM 3575 C C . VAL C 1 87 ? 20.953 38.119 38.286 1.00 80.82 67 VAL C C 1
ATOM 3576 O O . VAL C 1 87 ? 19.762 38.106 37.943 1.00 75.36 67 VAL C O 1
ATOM 3580 N N . LYS C 1 88 ? 21.946 37.634 37.539 1.00 79.92 68 LYS C N 1
ATOM 3581 C CA . LYS C 1 88 ? 21.782 37.232 36.140 1.00 87.37 68 LYS C CA 1
ATOM 3582 C C . LYS C 1 88 ? 21.651 35.717 35.937 1.00 81.14 68 LYS C C 1
ATOM 3583 O O . LYS C 1 88 ? 20.914 35.245 35.056 1.00 73.02 68 LYS C O 1
ATOM 3589 N N . THR C 1 89 ? 22.386 34.968 36.752 1.00 75.79 69 THR C N 1
ATOM 3590 C CA . THR C 1 89 ? 22.400 33.513 36.675 1.00 69.56 69 THR C CA 1
ATOM 3591 C C . THR C 1 89 ? 21.568 32.851 37.781 1.00 71.29 69 THR C C 1
ATOM 3592 O O . THR C 1 89 ? 21.150 33.500 38.753 1.00 70.23 69 THR C O 1
ATOM 3596 N N . LEU C 1 90 ? 21.354 31.546 37.633 1.00 70.75 70 LEU C N 1
ATOM 3597 C CA . LEU C 1 90 ? 20.643 30.752 38.632 1.00 63.20 70 LEU C CA 1
ATOM 3598 C C . LEU C 1 90 ? 21.482 30.552 39.895 1.00 63.98 70 LEU C C 1
ATOM 3599 O O . LEU C 1 90 ? 20.949 30.608 41.006 1.00 65.85 70 LEU C O 1
ATOM 3604 N N . ASN C 1 91 ? 22.788 30.331 39.731 1.00 60.63 71 ASN C N 1
ATOM 3605 C CA . ASN C 1 91 ? 23.670 30.179 40.887 1.00 61.90 71 ASN C CA 1
ATOM 3606 C C . ASN C 1 91 ? 23.674 31.416 41.801 1.00 65.07 71 ASN C C 1
ATOM 3607 O O . ASN C 1 91 ? 23.547 31.278 43.020 1.00 67.96 71 ASN C O 1
ATOM 3612 N N . GLN C 1 92 ? 23.787 32.613 41.223 1.00 64.98 72 GLN C N 1
ATOM 3613 C CA . GLN C 1 92 ? 23.709 33.847 42.011 1.00 66.98 72 GLN C CA 1
ATOM 3614 C C . GLN C 1 92 ? 22.397 33.938 42.801 1.00 66.52 72 GLN C C 1
ATOM 3615 O O . GLN C 1 92 ? 22.396 34.363 43.961 1.00 63.47 72 GLN C O 1
ATOM 3621 N N . LEU C 1 93 ? 21.288 33.551 42.167 1.00 64.89 73 LEU C N 1
ATOM 3622 C CA . LEU C 1 93 ? 19.992 33.553 42.841 1.00 64.68 73 LEU C CA 1
ATOM 3623 C C . LEU C 1 93 ? 19.965 32.552 43.989 1.00 68.13 73 LEU C C 1
ATOM 3624 O O . LEU C 1 93 ? 19.542 32.885 45.099 1.00 68.95 73 LEU C O 1
ATOM 3629 N N . VAL C 1 94 ? 20.396 31.323 43.715 1.00 65.17 74 VAL C N 1
ATOM 3630 C CA . VAL C 1 94 ? 20.378 30.281 44.732 1.00 68.43 74 VAL C CA 1
ATOM 3631 C C . VAL C 1 94 ? 21.284 30.699 45.883 1.00 65.84 74 VAL C C 1
ATOM 3632 O O . VAL C 1 94 ? 20.912 30.596 47.052 1.00 65.66 74 VAL C O 1
ATOM 3636 N N . ASN C 1 95 ? 22.448 31.230 45.529 1.00 67.17 75 ASN C N 1
ATOM 3637 C CA . ASN C 1 95 ? 23.420 31.705 46.501 1.00 66.89 75 ASN C CA 1
ATOM 3638 C C . ASN C 1 95 ? 22.945 32.875 47.326 1.00 69.92 75 ASN C C 1
ATOM 3639 O O . ASN C 1 95 ? 23.024 32.842 48.554 1.00 72.19 75 ASN C O 1
ATOM 3644 N N . GLY C 1 96 ? 22.477 33.917 46.640 1.00 72.47 76 GLY C N 1
ATOM 3645 C CA . GLY C 1 96 ? 21.996 35.127 47.283 1.00 68.98 76 GLY C CA 1
ATOM 3646 C C . GLY C 1 96 ? 20.884 34.862 48.279 1.00 71.75 76 GLY C C 1
ATOM 3647 O O . GLY C 1 96 ? 20.743 35.575 49.273 1.00 75.93 76 GLY C O 1
ATOM 3648 N N . MET C 1 97 ? 20.088 33.832 48.016 1.00 69.70 77 MET C N 1
ATOM 3649 C CA . MET C 1 97 ? 19.132 33.361 49.005 1.00 73.75 77 MET C CA 1
ATOM 3650 C C . MET C 1 97 ? 19.836 32.480 50.047 1.00 81.71 77 MET C C 1
ATOM 3651 O O . MET C 1 97 ? 19.450 31.332 50.259 1.00 85.73 77 MET C O 1
ATOM 3656 N N . ILE C 1 98 ? 20.785 33.059 50.765 1.00 84.03 78 ILE C N 1
ATOM 3657 C CA . ILE C 1 98 ? 21.404 32.357 51.869 1.00 79.29 78 ILE C CA 1
ATOM 3658 C C . ILE C 1 98 ? 20.615 32.966 53.022 1.00 85.25 78 ILE C C 1
ATOM 3659 O O . ILE C 1 98 ? 21.172 33.320 54.061 1.00 89.60 78 ILE C O 1
ATOM 3664 N N . SER C 1 99 ? 19.301 33.083 52.816 1.00 89.13 79 SER C N 1
ATOM 3665 C CA . SER C 1 99 ? 18.407 33.739 53.784 1.00 83.10 79 SER C CA 1
ATOM 3666 C C . SER C 1 99 ? 18.713 35.259 53.746 1.00 84.59 79 SER C C 1
ATOM 3667 O O . SER C 1 99 ? 18.195 36.033 54.558 1.00 84.76 79 SER C O 1
ATOM 3670 N N . ARG C 1 100 ? 19.555 35.657 52.779 1.00 84.99 80 ARG C N 1
ATOM 3671 C CA . ARG C 1 100 ? 19.829 37.059 52.415 1.00 83.09 80 ARG C CA 1
ATOM 3672 C C . ARG C 1 100 ? 18.958 37.354 51.186 1.00 76.79 80 ARG C C 1
ATOM 3673 O O . ARG C 1 100 ? 19.236 38.236 50.360 1.00 72.30 80 ARG C O 1
ATOM 3681 N N . ALA C 1 101 ? 17.878 36.582 51.107 1.00 75.86 81 ALA C N 1
ATOM 3682 C CA . ALA C 1 101 ? 16.988 36.549 49.962 1.00 72.53 81 ALA C CA 1
ATOM 3683 C C . ALA C 1 101 ? 16.407 37.909 49.574 1.00 71.89 81 ALA C C 1
ATOM 3684 O O . ALA C 1 101 ? 16.419 38.257 48.388 1.00 72.94 81 ALA C O 1
ATOM 3686 N N . THR C 1 102 ? 15.917 38.673 50.552 1.00 66.79 82 THR C N 1
ATOM 3687 C CA . THR C 1 102 ? 15.159 39.888 50.244 1.00 68.25 82 THR C CA 1
ATOM 3688 C C . THR C 1 102 ? 15.905 40.883 49.340 1.00 68.09 82 THR C C 1
ATOM 3689 O O . THR C 1 102 ? 15.278 41.530 48.492 1.00 67.08 82 THR C O 1
ATOM 3693 N N . MET C 1 103 ? 17.223 41.003 49.493 1.00 62.08 83 MET C N 1
ATOM 3694 C CA . MET C 1 103 ? 17.963 41.905 48.607 1.00 68.74 83 MET C CA 1
ATOM 3695 C C . MET C 1 103 ? 18.110 41.252 47.247 1.00 68.14 83 MET C C 1
ATOM 3696 O O . MET C 1 103 ? 17.769 41.846 46.211 1.00 67.14 83 MET C O 1
ATOM 3701 N N . THR C 1 104 ? 18.615 40.020 47.270 1.00 66.61 84 THR C N 1
ATOM 3702 C CA . THR C 1 104 ? 18.702 39.186 46.071 1.00 70.53 84 THR C CA 1
ATOM 3703 C C . THR C 1 104 ? 17.388 39.199 45.277 1.00 63.62 84 THR C C 1
ATOM 3704 O O . THR C 1 104 ? 17.386 39.559 44.103 1.00 58.33 84 THR C O 1
ATOM 3708 N N . LEU C 1 105 ? 16.278 38.847 45.929 1.00 60.21 85 LEU C N 1
ATOM 3709 C CA . LEU C 1 105 ? 14.966 38.894 45.287 1.00 61.21 85 LEU C CA 1
ATOM 3710 C C . LEU C 1 105 ? 14.629 40.299 44.737 1.00 61.49 85 LEU C C 1
ATOM 3711 O O . LEU C 1 105 ? 14.183 40.445 43.589 1.00 56.99 85 LEU C O 1
ATOM 3716 N N . TYR C 1 106 ? 14.875 41.333 45.530 1.00 58.21 86 TYR C N 1
ATOM 3717 C CA . TYR C 1 106 ? 14.642 42.692 45.049 1.00 65.27 86 TYR C CA 1
ATOM 3718 C C . TYR C 1 106 ? 15.445 43.008 43.782 1.00 62.13 86 TYR C C 1
ATOM 3719 O O . TYR C 1 106 ? 14.931 43.640 42.851 1.00 58.10 86 TYR C O 1
ATOM 3728 N N . CYS C 1 107 ? 16.701 42.572 43.756 1.00 59.33 87 CYS C N 1
ATOM 3729 C CA . CYS C 1 107 ? 17.558 42.829 42.602 1.00 64.39 87 CYS C CA 1
ATOM 3730 C C . CYS C 1 107 ? 17.109 42.128 41.302 1.00 61.67 87 CYS C C 1
ATOM 3731 O O . CYS C 1 107 ? 17.150 42.736 40.230 1.00 59.11 87 CYS C O 1
ATOM 3734 N N . VAL C 1 108 ? 16.654 40.876 41.396 1.00 61.88 88 VAL C N 1
ATOM 3735 C CA . VAL C 1 108 ? 15.962 40.225 40.271 1.00 58.63 88 VAL C CA 1
ATOM 3736 C C . VAL C 1 108 ? 14.716 41.002 39.804 1.00 57.64 88 VAL C C 1
ATOM 3737 O O . VAL C 1 108 ? 14.557 41.239 38.612 1.00 53.38 88 VAL C O 1
ATOM 3741 N N . MET C 1 109 ? 13.842 41.385 40.741 1.00 54.63 89 MET C N 1
ATOM 3742 C CA . MET C 1 109 ? 12.670 42.227 40.443 1.00 51.88 89 MET C CA 1
ATOM 3743 C C . MET C 1 109 ? 13.016 43.509 39.698 1.00 56.78 89 MET C C 1
ATOM 3744 O O . MET C 1 109 ? 12.321 43.894 38.753 1.00 54.90 89 MET C O 1
ATOM 3749 N N . LYS C 1 110 ? 14.076 44.175 40.156 1.00 55.14 90 LYS C N 1
ATOM 3750 C CA . LYS C 1 110 ? 14.618 45.362 39.496 1.00 59.26 90 LYS C CA 1
ATOM 3751 C C . LYS C 1 110 ? 15.052 45.089 38.062 1.00 61.26 90 LYS C C 1
ATOM 3752 O O . LYS C 1 110 ? 14.746 45.861 37.152 1.00 66.07 90 LYS C O 1
ATOM 3758 N N . ASP C 1 111 ? 15.782 43.999 37.860 1.00 58.41 91 ASP C N 1
ATOM 3759 C CA . ASP C 1 111 ? 16.402 43.753 36.569 1.00 57.19 91 ASP C CA 1
ATOM 3760 C C . ASP C 1 111 ? 16.302 42.281 36.203 1.00 56.58 91 ASP C C 1
ATOM 3761 O O . ASP C 1 111 ? 17.311 41.563 36.238 1.00 54.78 91 ASP C O 1
ATOM 3766 N N . PRO C 1 112 ? 15.086 41.822 35.848 1.00 54.83 92 PRO C N 1
ATOM 3767 C CA . PRO C 1 112 ? 14.941 40.372 35.679 1.00 51.89 92 PRO C CA 1
ATOM 3768 C C . PRO C 1 112 ? 15.493 39.854 34.351 1.00 48.83 92 PRO C C 1
ATOM 3769 O O . PRO C 1 112 ? 15.461 40.543 33.326 1.00 54.67 92 PRO C O 1
ATOM 3773 N N . PRO C 1 113 ? 15.990 38.620 34.367 1.00 42.89 93 PRO C N 1
ATOM 3774 C CA . PRO C 1 113 ? 16.252 37.956 33.094 1.00 47.72 93 PRO C CA 1
ATOM 3775 C C . PRO C 1 113 ? 14.955 37.717 32.288 1.00 47.78 93 PRO C C 1
ATOM 3776 O O . PRO C 1 113 ? 13.839 37.850 32.800 1.00 43.61 93 PRO C O 1
ATOM 3780 N N . SER C 1 114 ? 15.126 37.367 31.017 1.00 48.28 94 SER C N 1
ATOM 3781 C CA . SER C 1 114 ? 14.017 37.111 30.115 1.00 44.78 94 SER C CA 1
ATOM 3782 C C . SER C 1 114 ? 14.358 35.877 29.266 1.00 47.77 94 SER C C 1
ATOM 3783 O O . SER C 1 114 ? 15.431 35.830 28.640 1.00 40.84 94 SER C O 1
ATOM 3786 N N . GLY C 1 115 ? 13.456 34.893 29.221 1.00 42.26 95 GLY C N 1
ATOM 3787 C CA . GLY C 1 115 ? 13.729 33.658 28.495 1.00 40.75 95 GLY C CA 1
ATOM 3788 C C . GLY C 1 115 ? 14.028 32.458 29.395 1.00 41.14 95 GLY C C 1
ATOM 3789 O O . GLY C 1 115 ? 13.611 32.425 30.541 1.00 44.66 95 GLY C O 1
ATOM 3790 N N . SER C 1 116 ? 14.749 31.471 28.877 1.00 45.76 96 SER C N 1
ATOM 3791 C CA . SER C 1 116 ? 15.027 30.221 29.600 1.00 43.54 96 SER C CA 1
ATOM 3792 C C . SER C 1 116 ? 15.457 30.406 31.065 1.00 43.98 96 SER C C 1
ATOM 3793 O O . SER C 1 116 ? 15.025 29.679 31.948 1.00 48.35 96 SER C O 1
ATOM 3796 N N . MET C 1 117 ? 16.358 31.349 31.307 1.00 44.25 97 MET C N 1
ATOM 3797 C CA . MET C 1 117 ? 16.893 31.559 32.641 1.00 43.04 97 MET C CA 1
ATOM 3798 C C . MET C 1 117 ? 15.790 31.998 33.601 1.00 45.25 97 MET C C 1
ATOM 3799 O O . MET C 1 117 ? 15.840 31.725 34.793 1.00 46.18 97 MET C O 1
ATOM 3804 N N . ALA C 1 118 ? 14.799 32.705 33.081 1.00 47.04 98 ALA C N 1
ATOM 3805 C CA . ALA C 1 118 ? 13.727 33.180 33.923 1.00 44.34 98 ALA C CA 1
ATOM 3806 C C . ALA C 1 118 ? 12.944 31.970 34.411 1.00 48.07 98 ALA C C 1
ATOM 3807 O O . ALA C 1 118 ? 12.563 31.895 35.591 1.00 47.70 98 ALA C O 1
ATOM 3809 N N . THR C 1 119 ? 12.705 31.029 33.501 1.00 37.69 99 THR C N 1
ATOM 3810 C CA . THR C 1 119 ? 12.000 29.809 33.862 1.00 45.20 99 THR C CA 1
ATOM 3811 C C . THR C 1 119 ? 12.713 29.039 34.983 1.00 50.12 99 THR C C 1
ATOM 3812 O O . THR C 1 119 ? 12.076 28.563 35.937 1.00 52.12 99 THR C O 1
ATOM 3816 N N . LEU C 1 120 ? 14.034 28.936 34.873 1.00 45.24 100 LEU C N 1
ATOM 3817 C CA . LEU C 1 120 ? 14.829 28.319 35.927 1.00 50.51 100 LEU C CA 1
ATOM 3818 C C . LEU C 1 120 ? 14.648 29.036 37.269 1.00 50.11 100 LEU C C 1
ATOM 3819 O O . LEU C 1 120 ? 14.326 28.395 38.270 1.00 52.72 100 LEU C O 1
ATOM 3824 N N . MET C 1 121 ? 14.825 30.357 37.283 1.00 44.47 101 MET C N 1
ATOM 3825 C CA . MET C 1 121 ? 14.673 31.125 38.511 1.00 46.03 101 MET C CA 1
ATOM 3826 C C . MET C 1 121 ? 13.265 30.967 39.078 1.00 49.68 101 MET C C 1
ATOM 3827 O O . MET C 1 121 ? 13.083 30.875 40.294 1.00 49.20 101 MET C O 1
ATOM 3832 N N . ARG C 1 122 ? 12.271 30.903 38.191 1.00 50.81 102 ARG C N 1
ATOM 3833 C CA . ARG C 1 122 ? 10.891 30.725 38.625 1.00 47.82 102 ARG C CA 1
ATOM 3834 C C . ARG C 1 122 ? 10.672 29.390 39.305 1.00 50.88 102 ARG C C 1
ATOM 3835 O O . ARG C 1 122 ? 10.072 29.327 40.383 1.00 52.94 102 ARG C O 1
ATOM 3843 N N . ASP C 1 123 ? 11.124 28.320 38.659 1.00 52.80 103 ASP C N 1
ATOM 3844 C CA . ASP C 1 123 ? 10.989 26.986 39.241 1.00 51.05 103 ASP C CA 1
ATOM 3845 C C . ASP C 1 123 ? 11.697 26.942 40.588 1.00 49.29 103 ASP C C 1
ATOM 3846 O O . ASP C 1 123 ? 11.186 26.390 41.570 1.00 53.29 103 ASP C O 1
ATOM 3851 N N . HIS C 1 124 ? 12.850 27.584 40.654 1.00 46.91 104 HIS C N 1
ATOM 3852 C CA . HIS C 1 124 ? 13.539 27.655 41.917 1.00 53.77 104 HIS C CA 1
ATOM 3853 C C . HIS C 1 124 ? 12.797 28.443 42.982 1.00 55.02 104 HIS C C 1
ATOM 3854 O O . HIS C 1 124 ? 12.775 28.028 44.124 1.00 58.32 104 HIS C O 1
ATOM 3861 N N . ILE C 1 125 ? 12.210 29.584 42.629 1.00 56.41 105 ILE C N 1
ATOM 3862 C CA . ILE C 1 125 ? 11.482 30.363 43.621 1.00 53.75 105 ILE C CA 1
ATOM 3863 C C . ILE C 1 125 ? 10.209 29.609 44.019 1.00 55.51 105 ILE C C 1
ATOM 3864 O O . ILE C 1 125 ? 9.814 29.607 45.182 1.00 56.83 105 ILE C O 1
ATOM 3866 N N . ARG C 1 126 ? 9.591 28.928 43.061 1.00 55.88 106 ARG C N 1
ATOM 3867 C CA . ARG C 1 126 ? 8.378 28.170 43.347 1.00 56.61 106 ARG C CA 1
ATOM 3868 C C . ARG C 1 126 ? 8.628 27.077 44.376 1.00 66.48 106 ARG C C 1
ATOM 3869 O O . ARG C 1 126 ? 7.989 27.065 45.438 1.00 67.14 106 ARG C O 1
ATOM 3877 N N . ASN C 1 127 ? 9.559 26.167 44.088 1.00 61.84 107 ASN C N 1
ATOM 3878 C CA . ASN C 1 127 ? 9.760 25.045 45.006 1.00 67.18 107 ASN C CA 1
ATOM 3879 C C . ASN C 1 127 ? 10.252 25.509 46.389 1.00 67.59 107 ASN C C 1
ATOM 3880 O O . ASN C 1 127 ? 10.141 24.795 47.381 1.00 71.34 107 ASN C O 1
ATOM 3885 N N . TRP C 1 128 ? 10.777 26.725 46.442 1.00 65.04 108 TRP C N 1
ATOM 3886 C CA . TRP C 1 128 ? 11.219 27.322 47.686 1.00 66.80 108 TRP C CA 1
ATOM 3887 C C . TRP C 1 128 ? 10.006 27.744 48.515 1.00 70.05 108 TRP C C 1
ATOM 3888 O O . TRP C 1 128 ? 9.915 27.437 49.695 1.00 74.53 108 TRP C O 1
ATOM 3899 N N . LEU C 1 129 ? 9.074 28.449 47.889 1.00 68.22 109 LEU C N 1
ATOM 3900 C CA . LEU C 1 129 ? 7.853 28.875 48.564 1.00 72.18 109 LEU C CA 1
ATOM 3901 C C . LEU C 1 129 ? 7.045 27.670 49.051 1.00 73.65 109 LEU C C 1
ATOM 3902 O O . LEU C 1 129 ? 6.575 27.641 50.190 1.00 78.11 109 LEU C O 1
ATOM 3907 N N . LYS C 1 130 ? 6.911 26.675 48.177 1.00 75.88 110 LYS C N 1
ATOM 3908 C CA . LYS C 1 130 ? 6.073 25.501 48.424 1.00 74.80 110 LYS C CA 1
ATOM 3909 C C . LYS C 1 130 ? 6.577 24.691 49.604 1.00 79.82 110 LYS C C 1
ATOM 3910 O O . LYS C 1 130 ? 5.836 24.405 50.547 1.00 88.79 110 LYS C O 1
ATOM 3916 N N . GLU C 1 131 ? 7.850 24.332 49.545 1.00 79.54 111 GLU C N 1
ATOM 3917 C CA . GLU C 1 131 ? 8.456 23.519 50.583 1.00 82.50 111 GLU C CA 1
ATOM 3918 C C . GLU C 1 131 ? 9.178 24.385 51.609 1.00 85.29 111 GLU C C 1
ATOM 3919 O O . GLU C 1 131 ? 8.605 24.716 52.648 1.00 96.28 111 GLU C O 1
ATOM 3925 N N . GLU C 1 132 ? 10.414 24.769 51.294 1.00 84.56 112 GLU C N 1
ATOM 3926 C CA . GLU C 1 132 ? 11.335 25.380 52.265 1.00 89.82 112 GLU C CA 1
ATOM 3927 C C . GLU C 1 132 ? 10.748 26.420 53.237 1.00 88.08 112 GLU C C 1
ATOM 3928 O O . GLU C 1 132 ? 11.137 26.437 54.407 1.00 93.41 112 GLU C O 1
ATOM 3934 N N . SER C 1 133 ? 9.826 27.266 52.772 1.00 85.74 113 SER C N 1
ATOM 3935 C CA . SER C 1 133 ? 9.313 28.361 53.609 1.00 89.46 113 SER C CA 1
ATOM 3936 C C . SER C 1 133 ? 8.187 29.170 52.976 1.00 92.07 113 SER C C 1
ATOM 3937 O O . SER C 1 133 ? 8.063 29.251 51.755 1.00 88.72 113 SER C O 1
ATOM 3940 N N . GLY C 1 134 ? 7.387 29.801 53.830 1.00 100.78 114 GLY C N 1
ATOM 3941 C CA . GLY C 1 134 ? 6.231 30.563 53.388 1.00 100.51 114 GLY C CA 1
ATOM 3942 C C . GLY C 1 134 ? 5.009 30.051 54.118 1.00 107.44 114 GLY C C 1
ATOM 3943 O O . GLY C 1 134 ? 5.108 29.064 54.861 1.00 107.92 114 GLY C O 1
ATOM 3944 N N . CYS C 1 135 ? 3.858 30.697 53.930 1.00 103.47 115 CYS C N 1
ATOM 3945 C CA . CYS C 1 135 ? 2.634 30.151 54.520 1.00 110.16 115 CYS C CA 1
ATOM 3946 C C . CYS C 1 135 ? 2.203 28.917 53.719 1.00 106.11 115 CYS C C 1
ATOM 3947 O O . CYS C 1 135 ? 1.147 28.901 53.075 1.00 99.81 115 CYS C O 1
ATOM 3950 N N . GLN C 1 136 ? 3.058 27.893 53.767 1.00 107.06 116 GLN C N 1
ATOM 3951 C CA . GLN C 1 136 ? 2.862 26.646 53.032 1.00 108.34 116 GLN C CA 1
ATOM 3952 C C . GLN C 1 136 ? 1.751 25.780 53.643 1.00 112.49 116 GLN C C 1
ATO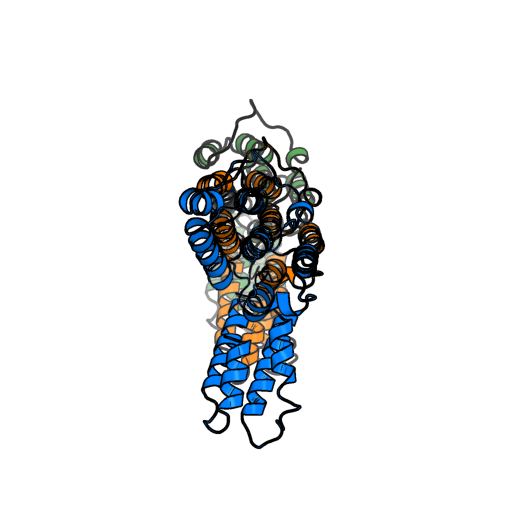M 3953 O O . GLN C 1 136 ? 0.769 25.460 52.964 1.00 104.84 116 GLN C O 1
ATOM 3959 N N . ASP C 1 137 ? 1.907 25.414 54.918 1.00 118.27 117 ASP C N 1
ATOM 3960 C CA . ASP C 1 137 ? 0.880 24.678 55.662 1.00 116.77 117 ASP C CA 1
ATOM 3961 C C . ASP C 1 137 ? -0.358 25.563 55.901 1.00 114.68 117 ASP C C 1
ATOM 3962 O O . ASP C 1 137 ? -0.247 26.786 56.054 1.00 111.09 117 ASP C O 1
ATOM 3967 N N . ALA C 1 138 ? -1.532 24.934 55.937 1.00 112.33 118 ALA C N 1
ATOM 3968 C CA . ALA C 1 138 ? -2.804 25.656 55.960 1.00 102.23 118 ALA C CA 1
ATOM 3969 C C . ALA C 1 138 ? -3.549 25.530 57.289 1.00 109.47 118 ALA C C 1
ATOM 3970 O O . ALA C 1 138 ? -3.416 24.521 57.986 1.00 115.73 118 ALA C O 1
ATOM 3972 N N . ASP C 1 139 ? -4.334 26.552 57.632 1.00 107.34 119 ASP C N 1
ATOM 3973 C CA . ASP C 1 139 ? -5.293 26.462 58.747 1.00 107.93 119 ASP C CA 1
ATOM 3974 C C . ASP C 1 139 ? -4.680 26.190 60.129 1.00 103.46 119 ASP C C 1
ATOM 3975 O O . ASP C 1 139 ? -5.051 25.218 60.793 1.00 99.50 119 ASP C O 1
ATOM 3980 N N . GLY C 1 140 ? -3.763 27.042 60.578 1.00 103.26 120 GLY C N 1
ATOM 3981 C CA . GLY C 1 140 ? -3.283 26.934 61.945 1.00 99.81 120 GLY C CA 1
ATOM 3982 C C . GLY C 1 140 ? -4.388 27.347 62.910 1.00 105.22 120 GLY C C 1
ATOM 3983 O O . GLY C 1 140 ? -4.262 27.192 64.133 1.00 106.48 120 GLY C O 1
ATOM 3984 N N . GLY C 1 141 ? -5.483 27.860 62.344 1.00 102.14 121 GLY C N 1
ATOM 3985 C CA . GLY C 1 141 ? -6.545 28.500 63.101 1.00 91.60 121 GLY C CA 1
ATOM 3986 C C . GLY C 1 141 ? -7.329 27.644 64.074 1.00 82.98 121 GLY C C 1
ATOM 3987 O O . GLY C 1 141 ? -7.496 26.443 63.889 1.00 81.95 121 GLY C O 1
ATOM 3988 N N . GLU C 1 142 ? -7.816 28.294 65.123 1.00 78.84 122 GLU C N 1
ATOM 3989 C CA . GLU C 1 142 ? -8.709 27.681 66.080 1.00 70.79 122 GLU C CA 1
ATOM 3990 C C . GLU C 1 142 ? -10.058 27.436 65.435 1.00 70.94 122 GLU C C 1
ATOM 3991 O O . GLU C 1 142 ? -10.761 26.495 65.792 1.00 72.75 122 GLU C O 1
ATOM 3997 N N . GLU C 1 143 ? -10.413 28.286 64.478 1.00 71.39 123 GLU C N 1
ATOM 3998 C CA . GLU C 1 143 ? -11.737 28.244 63.843 1.00 73.33 123 GLU C CA 1
ATOM 3999 C C . GLU C 1 143 ? -11.884 27.076 62.879 1.00 67.99 123 GLU C C 1
ATOM 4000 O O . GLU C 1 143 ? -12.985 26.804 62.391 1.00 62.46 123 GLU C O 1
ATOM 4006 N N . LYS C 1 144 ? -10.771 26.392 62.613 1.00 67.02 124 LYS C N 1
ATOM 4007 C CA . LYS C 1 144 ? -10.785 25.176 61.808 1.00 62.80 124 LYS C CA 1
ATOM 4008 C C . LYS C 1 144 ? -11.680 24.093 62.434 1.00 64.93 124 LYS C C 1
ATOM 4009 O O . LYS C 1 144 ? -12.372 23.360 61.719 1.00 61.66 124 LYS C O 1
ATOM 4015 N N . TRP C 1 145 ? -11.694 24.012 63.766 1.00 59.82 125 TRP C N 1
ATOM 4016 C CA . TRP C 1 145 ? -12.487 22.983 64.434 1.00 59.53 125 TRP C CA 1
ATOM 4017 C C . TRP C 1 145 ? -13.980 23.317 64.348 1.00 60.96 125 TRP C C 1
ATOM 4018 O O . TRP C 1 145 ? -14.806 22.442 64.052 1.00 59.35 125 TRP C O 1
ATOM 4029 N N . ALA C 1 146 ? -14.320 24.583 64.577 1.00 57.43 126 ALA C N 1
ATOM 4030 C CA . ALA C 1 146 ? -15.706 25.025 64.434 1.00 61.55 126 ALA C CA 1
ATOM 4031 C C . ALA C 1 146 ? -16.145 24.916 62.976 1.00 63.87 126 ALA C C 1
ATOM 4032 O O . ALA C 1 146 ? -17.304 24.593 62.679 1.00 66.03 126 ALA C O 1
ATOM 4034 N N . MET C 1 147 ? -15.206 25.158 62.069 1.00 59.10 127 MET C N 1
ATOM 4035 C CA . MET C 1 147 ? -15.485 25.039 60.650 1.00 62.44 127 MET C CA 1
ATOM 4036 C C . MET C 1 147 ? -15.878 23.608 60.274 1.00 67.33 127 MET C C 1
ATOM 4037 O O . MET C 1 147 ? -16.903 23.384 59.616 1.00 74.07 127 MET C O 1
ATOM 4042 N N . VAL C 1 148 ? -15.065 22.643 60.697 1.00 63.62 128 VAL C N 1
ATOM 4043 C CA . VAL C 1 148 ? -15.374 21.233 60.488 1.00 63.37 128 VAL C CA 1
ATOM 4044 C C . VAL C 1 148 ? -16.561 20.757 61.360 1.00 67.02 128 VAL C C 1
ATOM 4045 O O . VAL C 1 148 ? -17.287 19.837 60.981 1.00 68.04 128 VAL C O 1
ATOM 4049 N N . TYR C 1 149 ? -16.773 21.388 62.514 1.00 62.27 129 TYR C N 1
ATOM 4050 C CA . TYR C 1 149 ? -17.958 21.074 63.306 1.00 63.77 129 TYR C CA 1
ATOM 4051 C C . TYR C 1 149 ? -19.242 21.349 62.525 1.00 76.04 129 TYR C C 1
ATOM 4052 O O . TYR C 1 149 ? -20.267 20.668 62.729 1.00 76.83 129 TYR C O 1
ATOM 4061 N N . GLY C 1 150 ? -19.147 22.220 61.524 1.00 74.46 130 GLY C N 1
ATOM 4062 C CA . GLY C 1 150 ? -20.289 22.589 60.702 1.00 81.57 130 GLY C CA 1
ATOM 4063 C C . GLY C 1 150 ? -20.812 21.706 59.568 1.00 88.71 130 GLY C C 1
ATOM 4064 O O . GLY C 1 150 ? -22.015 21.448 59.517 1.00 94.09 130 GLY C O 1
ATOM 4065 N N . MET C 1 151 ? -19.912 21.285 58.687 1.00 85.60 131 MET C N 1
ATOM 4066 C CA . MET C 1 151 ? -20.265 20.458 57.544 1.00 86.04 131 MET C CA 1
ATOM 4067 C C . MET C 1 151 ? -20.845 19.108 57.942 1.00 91.02 131 MET C C 1
ATOM 4068 O O . MET C 1 151 ? -21.477 18.442 57.121 1.00 101.20 131 MET C O 1
ATOM 4073 N N . ILE C 1 152 ? -20.604 18.702 59.184 1.00 89.78 132 ILE C N 1
ATOM 4074 C CA . ILE C 1 152 ? -21.141 17.456 59.714 1.00 90.63 132 ILE C CA 1
ATOM 4075 C C . ILE C 1 152 ? -22.277 17.897 60.619 1.00 94.56 132 ILE C C 1
ATOM 4076 O O . ILE C 1 152 ? -22.186 17.817 61.844 1.00 100.73 132 ILE C O 1
ATOM 4081 N N . SER C 1 153 ? -23.296 18.483 60.018 1.00 99.20 133 SER C N 1
ATOM 4082 C CA . SER C 1 153 ? -24.414 18.916 60.818 1.00 108.23 133 SER C CA 1
ATOM 4083 C C . SER C 1 153 ? -25.205 17.662 61.146 1.00 112.05 133 SER C C 1
ATOM 4084 O O . SER C 1 153 ? -24.793 16.530 60.870 1.00 113.98 133 SER C O 1
ATOM 4087 N N . PRO C 1 154 ? -26.352 17.874 61.791 1.00 111.36 134 PRO C N 1
ATOM 4088 C CA . PRO C 1 154 ? -27.270 16.779 62.121 1.00 113.65 134 PRO C CA 1
ATOM 4089 C C . PRO C 1 154 ? -27.869 16.413 60.781 1.00 116.60 134 PRO C C 1
ATOM 4090 O O . PRO C 1 154 ? -28.932 16.905 60.402 1.00 118.64 134 PRO C O 1
ATOM 4094 N N . ASP C 1 155 ? -27.168 15.543 60.069 1.00 115.95 135 ASP C N 1
ATOM 4095 C CA . ASP C 1 155 ? -27.535 15.179 58.704 1.00 114.45 135 ASP C CA 1
ATOM 4096 C C . ASP C 1 155 ? -27.826 13.763 59.137 1.00 112.69 135 ASP C C 1
ATOM 4097 O O . ASP C 1 155 ? -27.951 12.827 58.348 1.00 116.45 135 ASP C O 1
ATOM 4102 N N . MET C 1 156 ? -27.924 13.670 60.454 1.00 111.47 136 MET C N 1
ATOM 4103 C CA . MET C 1 156 ? -28.149 12.460 61.237 1.00 113.75 136 MET C CA 1
ATOM 4104 C C . MET C 1 156 ? -26.977 11.590 61.688 1.00 111.08 136 MET C C 1
ATOM 4105 O O . MET C 1 156 ? -27.192 10.675 62.462 1.00 110.95 136 MET C O 1
ATOM 4110 N N . ALA C 1 157 ? -25.765 11.930 61.262 1.00 105.68 137 ALA C N 1
ATOM 4111 C CA . ALA C 1 157 ? -24.568 11.163 61.466 1.00 105.03 137 ALA C CA 1
ATOM 4112 C C . ALA C 1 157 ? -24.978 9.731 61.200 1.00 109.81 137 ALA C C 1
ATOM 4113 O O . ALA C 1 157 ? -24.899 8.877 62.080 1.00 108.36 137 ALA C O 1
ATOM 4115 N N . GLU C 1 158 ? -25.743 9.577 60.123 1.00 111.67 138 GLU C N 1
ATOM 4116 C CA . GLU C 1 158 ? -26.286 8.270 59.791 1.00 112.80 138 GLU C CA 1
ATOM 4117 C C . GLU C 1 158 ? -25.290 7.230 60.267 1.00 112.03 138 GLU C C 1
ATOM 4118 O O . GLU C 1 158 ? -25.670 6.192 60.773 1.00 111.50 138 GLU C O 1
ATOM 4124 N N . GLU C 1 159 ? -24.006 7.534 60.168 1.00 104.71 139 GLU C N 1
ATOM 4125 C CA . GLU C 1 159 ? -23.005 6.584 60.576 1.00 102.36 139 GLU C CA 1
ATOM 4126 C C . GLU C 1 159 ? -22.645 6.896 62.008 1.00 101.77 139 GLU C C 1
ATOM 4127 O O . GLU C 1 159 ? -21.590 7.470 62.282 1.00 101.23 139 GLU C O 1
ATOM 4133 N N . LYS C 1 160 ? -23.555 6.508 62.888 1.00 95.80 140 LYS C N 1
ATOM 4134 C CA . LYS C 1 160 ? -23.499 6.648 64.318 1.00 95.48 140 LYS C CA 1
ATOM 4135 C C . LYS C 1 160 ? -22.124 6.659 64.914 1.00 95.54 140 LYS C C 1
ATOM 4136 O O . LYS C 1 160 ? -21.726 7.631 65.519 1.00 91.82 140 LYS C O 1
ATOM 4142 N N . THR C 1 161 ? -21.396 5.575 64.689 1.00 100.42 141 THR C N 1
ATOM 4143 C CA . THR C 1 161 ? -20.055 5.385 65.242 1.00 100.68 141 THR C CA 1
ATOM 4144 C C . THR C 1 161 ? -19.108 6.592 65.259 1.00 94.76 141 THR C C 1
ATOM 4145 O O . THR C 1 161 ? -18.493 6.844 66.292 1.00 97.66 141 THR C O 1
ATOM 4149 N N . MET C 1 162 ? -18.984 7.372 64.196 1.00 86.16 142 MET C N 1
ATOM 4150 C CA . MET C 1 162 ? -18.087 8.466 64.407 1.00 85.53 142 MET C CA 1
ATOM 4151 C C . MET C 1 162 ? -18.843 9.619 63.873 1.00 83.82 142 MET C C 1
ATOM 4152 O O . MET C 1 162 ? -18.707 10.745 64.322 1.00 88.31 142 MET C O 1
ATOM 4157 N N . LEU C 1 163 ? -19.679 9.331 62.910 1.00 83.51 143 LEU C N 1
ATOM 4158 C CA . LEU C 1 163 ? -20.414 10.439 62.283 1.00 83.20 143 LEU C CA 1
ATOM 4159 C C . LEU C 1 163 ? -21.152 11.365 63.258 1.00 82.83 143 LEU C C 1
ATOM 4160 O O . LEU C 1 163 ? -21.197 12.574 63.044 1.00 84.32 143 LEU C O 1
ATOM 4165 N N . LYS C 1 164 ? -21.685 10.792 64.341 1.00 82.38 144 LYS C N 1
ATOM 4166 C CA . LYS C 1 164 ? -22.260 11.560 65.446 1.00 73.01 144 LYS C CA 1
ATOM 4167 C C . LYS C 1 164 ? -21.204 11.776 66.543 1.00 70.75 144 LYS C C 1
ATOM 4168 O O . LYS C 1 164 ? -21.041 12.880 67.076 1.00 69.20 144 LYS C O 1
ATOM 4174 N N . GLU C 1 165 ? -20.493 10.708 66.881 1.00 71.91 145 GLU C N 1
ATOM 4175 C CA . GLU C 1 165 ? -19.375 10.784 67.811 1.00 74.45 145 GLU C CA 1
ATOM 4176 C C . GLU C 1 165 ? -18.291 11.787 67.328 1.00 71.91 145 GLU C C 1
ATOM 4177 O O . GLU C 1 165 ? -17.766 12.576 68.118 1.00 70.51 145 GLU C O 1
ATOM 4183 N N . LEU C 1 166 ? -17.972 11.764 66.036 1.00 66.81 146 LEU C N 1
ATOM 4184 C CA . LEU C 1 166 ? -16.998 12.685 65.463 1.00 63.05 146 LEU C CA 1
ATOM 4185 C C . LEU C 1 166 ? -17.455 14.087 65.742 1.00 61.61 146 LEU C C 1
ATOM 4186 O O . LEU C 1 166 ? -16.719 14.885 66.319 1.00 62.95 146 LEU C O 1
ATOM 4191 N N . LYS C 1 167 ? -18.695 14.364 65.354 1.00 63.76 147 LYS C N 1
ATOM 4192 C CA . LYS C 1 167 ? -19.297 15.675 65.524 1.00 59.23 147 LYS C CA 1
ATOM 4193 C C . LYS C 1 167 ? -19.355 16.075 66.999 1.00 61.40 147 LYS C C 1
ATOM 4194 O O . LYS C 1 167 ? -19.116 17.234 67.344 1.00 57.41 147 LYS C O 1
ATOM 4200 N N . THR C 1 168 ? -19.656 15.120 67.876 1.00 63.20 148 THR C N 1
ATOM 4201 C CA . THR C 1 168 ? -19.681 15.421 69.306 1.00 60.90 148 THR C CA 1
ATOM 4202 C C . THR C 1 168 ? -18.285 15.839 69.752 1.00 51.74 148 THR C C 1
ATOM 4203 O O . THR C 1 168 ? -18.119 16.852 70.444 1.00 47.46 148 THR C O 1
ATOM 4207 N N . MET C 1 169 ? -17.295 15.054 69.327 1.00 54.79 149 MET C N 1
ATOM 4208 C CA . MET C 1 169 ? -15.887 15.310 69.619 1.00 54.79 149 MET C CA 1
ATOM 4209 C C . MET C 1 169 ? -15.421 16.687 69.138 1.00 49.06 149 MET C C 1
ATOM 4210 O O . MET C 1 169 ? -14.685 17.374 69.835 1.00 46.57 149 MET C O 1
ATOM 4215 N N . LEU C 1 170 ? -15.846 17.077 67.941 1.00 45.93 150 LEU C N 1
ATOM 4216 C CA . LEU C 1 170 ? -15.441 18.355 67.376 1.00 49.53 150 LEU C CA 1
ATOM 4217 C C . LEU C 1 170 ? -16.007 19.480 68.208 1.00 51.63 150 LEU C C 1
ATOM 4218 O O . LEU C 1 170 ? -15.296 20.434 68.573 1.00 45.69 150 LEU C O 1
ATOM 4223 N N . HIS C 1 171 ? -17.295 19.345 68.517 1.00 50.71 151 HIS C N 1
ATOM 4224 C CA . HIS C 1 171 ? -17.988 20.315 69.341 1.00 50.20 151 HIS C CA 1
ATOM 4225 C C . HIS C 1 171 ? -17.351 20.400 70.718 1.00 49.01 151 HIS C C 1
ATOM 4226 O O . HIS C 1 171 ? -17.236 21.487 71.294 1.00 47.83 151 HIS C O 1
ATOM 4233 N N . SER C 1 172 ? -16.953 19.259 71.262 1.00 47.75 152 SER C N 1
ATOM 4234 C CA . SER C 1 172 ? -16.352 19.294 72.589 1.00 50.42 152 SER C CA 1
ATOM 4235 C C . SER C 1 172 ? -15.015 20.060 72.496 1.00 49.53 152 SER C C 1
ATOM 4236 O O . SER C 1 172 ? -14.737 20.946 73.318 1.00 49.10 152 SER C O 1
ATOM 4238 N N . ARG C 1 173 ? -14.239 19.778 71.448 1.00 43.22 153 ARG C N 1
ATOM 4239 C CA . ARG C 1 173 ? -12.991 20.505 71.181 1.00 47.32 153 ARG C CA 1
ATOM 4240 C C . ARG C 1 173 ? -13.143 22.035 71.088 1.00 45.90 153 ARG C C 1
ATOM 4241 O O . ARG C 1 173 ? -12.294 22.761 71.616 1.00 40.60 153 ARG C O 1
ATOM 4249 N N . MET C 1 174 ? -14.207 22.526 70.436 1.00 42.52 154 MET C N 1
ATOM 4250 C CA . MET C 1 174 ? -14.470 23.980 70.398 1.00 47.04 154 MET C CA 1
ATOM 4251 C C . MET C 1 174 ? -14.770 24.505 71.789 1.00 48.44 154 MET C C 1
ATOM 4252 O O . MET C 1 174 ? -14.194 25.506 72.241 1.00 39.96 154 MET C O 1
ATOM 4257 N N . GLN C 1 175 ? -15.679 23.798 72.455 1.00 42.40 155 GLN C N 1
ATOM 4258 C CA . GLN C 1 175 ? -16.133 24.157 73.784 1.00 47.23 155 GLN C CA 1
ATOM 4259 C C . GLN C 1 175 ? -14.979 24.200 74.773 1.00 43.39 155 GLN C C 1
ATOM 4260 O O . GLN C 1 175 ? -14.797 25.202 75.466 1.00 45.19 155 GLN C O 1
ATOM 4266 N N . MET C 1 176 ? -14.202 23.120 74.826 1.00 44.53 156 MET C N 1
ATOM 4267 C CA . MET C 1 176 ? -13.034 23.038 75.709 1.00 44.56 156 MET C CA 1
ATOM 4268 C C . MET C 1 176 ? -12.038 24.203 75.578 1.00 46.44 156 MET C C 1
ATOM 4269 O O . MET C 1 176 ? -11.530 24.698 76.580 1.00 51.70 156 MET C O 1
ATOM 4274 N N . TYR C 1 177 ? -11.761 24.643 74.354 1.00 41.15 157 TYR C N 1
ATOM 4275 C CA . TYR C 1 177 ? -10.877 25.785 74.162 1.00 46.74 157 TYR C CA 1
ATOM 4276 C C . TYR C 1 177 ? -11.484 27.022 74.829 1.00 47.43 157 TYR C C 1
ATOM 4277 O O . TYR C 1 177 ? -10.832 27.680 75.638 1.00 44.67 157 TYR C O 1
ATOM 4286 N N . ALA C 1 178 ? -12.735 27.321 74.478 1.00 42.58 158 ALA C N 1
ATOM 4287 C CA . ALA C 1 178 ? -13.449 28.469 75.021 1.00 47.09 158 ALA C CA 1
ATOM 4288 C C . ALA C 1 178 ? -13.629 28.386 76.547 1.00 46.76 158 ALA C C 1
ATOM 4289 O O . ALA C 1 178 ? -13.526 29.384 77.254 1.00 47.24 158 ALA C O 1
ATOM 4291 N N . LEU C 1 179 ? -13.875 27.201 77.070 1.00 45.91 159 LEU C N 1
ATOM 4292 C CA . LEU C 1 179 ? -14.028 27.090 78.514 1.00 55.11 159 LEU C CA 1
ATOM 4293 C C . LEU C 1 179 ? -12.677 27.020 79.222 1.00 54.61 159 LEU C C 1
ATOM 4294 O O . LEU C 1 179 ? -12.615 26.871 80.448 1.00 60.70 159 LEU C O 1
ATOM 4299 N N . GLY C 1 180 ? -11.609 27.090 78.432 1.00 57.32 160 GLY C N 1
ATOM 4300 C CA . GLY C 1 180 ? -10.258 27.298 78.932 1.00 51.71 160 GLY C CA 1
ATOM 4301 C C . GLY C 1 180 ? -9.528 26.075 79.452 1.00 48.52 160 GLY C C 1
ATOM 4302 O O . GLY C 1 180 ? -8.748 26.198 80.393 1.00 49.75 160 GLY C O 1
ATOM 4303 N N . ALA C 1 181 ? -9.751 24.910 78.846 1.00 42.08 161 ALA C N 1
ATOM 4304 C CA . ALA C 1 181 ? -8.993 23.727 79.240 1.00 54.65 161 ALA C CA 1
ATOM 4305 C C . ALA C 1 181 ? -7.540 23.824 78.740 1.00 54.26 161 ALA C C 1
ATOM 4306 O O . ALA C 1 181 ? -7.253 24.563 77.804 1.00 50.36 161 ALA C O 1
ATOM 4308 N N . SER C 1 182 ? -6.637 23.072 79.375 1.00 59.75 162 SER C N 1
ATOM 4309 C CA . SER C 1 182 ? -5.217 23.032 79.011 1.00 51.81 162 SER C CA 1
ATOM 4310 C C . SER C 1 182 ? -4.993 22.514 77.600 1.00 55.07 162 SER C C 1
ATOM 4311 O O . SER C 1 182 ? -5.837 21.803 77.030 1.00 54.24 162 SER C O 1
ATOM 4314 N N . SER C 1 183 ? -3.823 22.834 77.059 1.00 53.96 163 SER C N 1
ATOM 4315 C CA . SER C 1 183 ? -3.469 22.454 75.703 1.00 51.33 163 SER C CA 1
ATOM 4316 C C . SER C 1 183 ? -3.186 20.965 75.617 1.00 52.69 163 SER C C 1
ATOM 4317 O O . SER C 1 183 ? -3.308 20.359 74.549 1.00 50.91 163 SER C O 1
ATOM 4320 N N . LYS C 1 184 ? -2.796 20.382 76.748 1.00 56.31 164 LYS C N 1
ATOM 4321 C CA . LYS C 1 184 ? -2.567 18.939 76.842 1.00 59.48 164 LYS C CA 1
ATOM 4322 C C . LYS C 1 184 ? -3.903 18.221 76.559 1.00 57.00 164 LYS C C 1
ATOM 4323 O O . LYS C 1 184 ? -3.982 17.317 75.712 1.00 50.07 164 LYS C O 1
ATOM 4329 N N . ALA C 1 185 ? -4.949 18.656 77.263 1.00 50.60 165 ALA C N 1
ATOM 4330 C CA . ALA C 1 185 ? -6.305 18.185 77.014 1.00 51.70 165 ALA C CA 1
ATOM 4331 C C . ALA C 1 185 ? -6.756 18.485 75.574 1.00 53.26 165 ALA C C 1
ATOM 4332 O O . ALA C 1 185 ? -7.268 17.593 74.869 1.00 53.29 165 ALA C O 1
ATOM 4334 N N . LEU C 1 186 ? -6.551 19.724 75.125 1.00 44.24 166 LEU C N 1
ATOM 4335 C CA . LEU C 1 186 ? -6.925 20.051 73.755 1.00 48.38 166 LEU C CA 1
ATOM 4336 C C . LEU C 1 186 ? -6.309 19.067 72.765 1.00 46.57 166 LEU C C 1
ATOM 4337 O O . LEU C 1 186 ? -7.018 18.477 71.975 1.00 46.97 166 LEU C O 1
ATOM 4342 N N . GLU C 1 187 ? -4.998 18.866 72.858 1.00 50.77 167 GLU C N 1
ATOM 4343 C CA . GLU C 1 187 ? -4.258 18.033 71.918 1.00 55.04 167 GLU C CA 1
ATOM 4344 C C . GLU C 1 187 ? -4.718 16.575 71.927 1.00 54.27 167 GLU C C 1
ATOM 4345 O O . GLU C 1 187 ? -4.855 15.970 70.869 1.00 46.70 167 GLU C O 1
ATOM 4351 N N . ASN C 1 188 ? -4.972 16.026 73.117 1.00 53.48 168 ASN C N 1
ATOM 4352 C CA . ASN C 1 188 ? -5.479 14.657 73.235 1.00 56.92 168 ASN C CA 1
ATOM 4353 C C . ASN C 1 188 ? -6.806 14.439 72.497 1.00 60.18 168 ASN C C 1
ATOM 4354 O O . ASN C 1 188 ? -6.975 13.454 71.763 1.00 61.43 168 ASN C O 1
ATOM 4359 N N . LEU C 1 189 ? -7.735 15.367 72.677 1.00 52.54 169 LEU C N 1
ATOM 4360 C CA . LEU C 1 189 ? -8.960 15.351 71.897 1.00 50.03 169 LEU C CA 1
ATOM 4361 C C . LEU C 1 189 ? -8.666 15.459 70.391 1.00 50.87 169 LEU C C 1
ATOM 4362 O O . LEU C 1 189 ? -9.170 14.666 69.580 1.00 51.17 169 LEU C O 1
ATOM 4367 N N . GLU C 1 190 ? -7.829 16.422 70.018 1.00 49.36 170 GLU C N 1
ATOM 4368 C CA . GLU C 1 190 ? -7.429 16.575 68.617 1.00 54.55 170 GLU C CA 1
ATOM 4369 C C . GLU C 1 190 ? -6.817 15.285 68.045 1.00 53.50 170 GLU C C 1
ATOM 4370 O O . GLU C 1 190 ? -7.083 14.924 66.896 1.00 49.61 170 GLU C O 1
ATOM 4376 N N . LYS C 1 191 ? -6.004 14.580 68.836 1.00 54.89 171 LYS C N 1
ATOM 4377 C CA . LYS C 1 191 ? -5.369 13.370 68.312 1.00 52.04 171 LYS C CA 1
ATOM 4378 C C . LYS C 1 191 ? -6.399 12.227 68.218 1.00 52.81 171 LYS C C 1
ATOM 4379 O O . LYS C 1 191 ? -6.337 11.382 67.314 1.00 47.91 171 LYS C O 1
ATOM 4385 N N . ALA C 1 192 ? -7.385 12.248 69.109 1.00 47.65 172 ALA C N 1
ATOM 4386 C CA . ALA C 1 192 ? -8.478 11.298 69.042 1.00 42.42 172 ALA C CA 1
ATOM 4387 C C . ALA C 1 192 ? -9.313 11.539 67.786 1.00 47.86 172 ALA C C 1
ATOM 4388 O O . ALA C 1 192 ? -9.572 10.609 67.004 1.00 51.64 172 ALA C O 1
ATOM 4390 N N . ILE C 1 193 ? -9.716 12.793 67.587 1.00 47.11 173 ILE C N 1
ATOM 4391 C CA . ILE C 1 193 ? -10.519 13.194 66.417 1.00 46.32 173 ILE C CA 1
ATOM 4392 C C . ILE C 1 193 ? -9.939 12.728 65.069 1.00 42.69 173 ILE C C 1
ATOM 4393 O O . ILE C 1 193 ? -10.657 12.151 64.240 1.00 43.99 173 ILE C O 1
ATOM 4398 N N . VAL C 1 194 ? -8.644 12.960 64.865 1.00 40.73 174 VAL C N 1
ATOM 4399 C CA . VAL C 1 194 ? -7.982 12.613 63.606 1.00 44.46 174 VAL C CA 1
ATOM 4400 C C . VAL C 1 194 ? -7.940 11.094 63.418 1.00 45.43 174 VAL C C 1
ATOM 4401 O O . VAL C 1 194 ? -8.246 10.574 62.339 1.00 45.88 174 VAL C O 1
ATOM 4405 N N . ALA C 1 195 ? -7.593 10.384 64.487 1.00 47.18 175 ALA C N 1
ATOM 4406 C CA . ALA C 1 195 ? -7.601 8.931 64.458 1.00 46.31 175 ALA C CA 1
ATOM 4407 C C . ALA C 1 195 ? -9.009 8.449 64.128 1.00 49.62 175 ALA C C 1
ATOM 4408 O O . ALA C 1 195 ? -9.190 7.585 63.272 1.00 54.61 175 ALA C O 1
ATOM 4410 N N . ALA C 1 196 ? -10.009 9.017 64.790 1.00 48.49 176 ALA C N 1
ATOM 4411 C CA . ALA C 1 196 ? -11.398 8.674 64.467 1.00 53.09 176 ALA C CA 1
ATOM 4412 C C . ALA C 1 196 ? -11.688 8.826 62.978 1.00 52.21 176 ALA C C 1
ATOM 4413 O O . ALA C 1 196 ? -12.321 7.963 62.382 1.00 55.60 176 ALA C O 1
ATOM 4415 N N . VAL C 1 197 ? -11.210 9.912 62.373 1.00 50.28 177 VAL C N 1
ATOM 4416 C CA . VAL C 1 197 ? -11.505 10.184 60.965 1.00 52.63 177 VAL C CA 1
ATOM 4417 C C . VAL C 1 197 ? -10.928 9.104 60.064 1.00 50.72 177 VAL C C 1
ATOM 4418 O O . VAL C 1 197 ? -11.641 8.552 59.221 1.00 50.79 177 VAL C O 1
ATOM 4422 N N . HIS C 1 198 ? -9.644 8.810 60.266 1.00 46.22 178 HIS C N 1
ATOM 4423 C CA . HIS C 1 198 ? -8.967 7.672 59.639 1.00 49.89 178 HIS C CA 1
ATOM 4424 C C . HIS C 1 198 ? -9.684 6.317 59.792 1.00 52.16 178 HIS C C 1
ATOM 4425 O O . HIS C 1 198 ? -9.513 5.444 58.955 1.00 55.86 178 HIS C O 1
ATOM 4432 N N . ARG C 1 199 ? -10.459 6.127 60.859 1.00 50.35 179 ARG C N 1
ATOM 4433 C CA . ARG C 1 199 ? -11.142 4.847 61.068 1.00 55.45 179 ARG C CA 1
ATOM 4434 C C . ARG C 1 199 ? -12.423 4.724 60.253 1.00 53.51 179 ARG C C 1
ATOM 4435 O O . ARG C 1 199 ? -12.943 3.623 60.114 1.00 58.97 179 ARG C O 1
ATOM 4443 N N . LEU C 1 200 ? -12.947 5.835 59.743 1.00 50.33 180 LEU C N 1
ATOM 4444 C CA . LEU C 1 200 ? -14.172 5.794 58.924 1.00 57.96 180 LEU C CA 1
ATOM 4445 C C . LEU C 1 200 ? -14.117 4.734 57.797 1.00 56.98 180 LEU C C 1
ATOM 4446 O O . LEU C 1 200 ? -13.031 4.434 57.276 1.00 55.96 180 LEU C O 1
ATOM 4451 N N . PRO C 1 201 ? -15.286 4.168 57.420 1.00 55.71 181 PRO C N 1
ATOM 4452 C CA . PRO C 1 201 ? -15.296 3.041 56.468 1.00 57.48 181 PRO C CA 1
ATOM 4453 C C . PRO C 1 201 ? -14.677 3.412 55.125 1.00 60.70 181 PRO C C 1
ATOM 4454 O O . PRO C 1 201 ? -14.365 4.583 54.932 1.00 66.04 181 PRO C O 1
ATOM 4458 N N . ALA C 1 202 ? -14.511 2.447 54.220 1.00 62.63 182 ALA C N 1
ATOM 4459 C CA . ALA C 1 202 ? -14.022 2.724 52.872 1.00 56.30 182 ALA C CA 1
ATOM 4460 C C . ALA C 1 202 ? -15.033 3.542 52.057 1.00 59.58 182 ALA C C 1
ATOM 4461 O O . ALA C 1 202 ? -14.644 4.418 51.289 1.00 66.37 182 ALA C O 1
ATOM 4463 N N . SER C 1 203 ? -16.326 3.269 52.217 1.00 57.74 183 SER C N 1
ATOM 4464 C CA . SER C 1 203 ? -17.339 4.251 51.819 1.00 62.14 183 SER C CA 1
ATOM 4465 C C . SER C 1 203 ? -17.042 5.417 52.749 1.00 66.48 183 SER C C 1
ATOM 4466 O O . SER C 1 203 ? -16.576 5.175 53.850 1.00 75.47 183 SER C O 1
ATOM 4469 N N . CYS C 1 204 ? -17.313 6.651 52.342 1.00 58.55 184 CYS C N 1
ATOM 4470 C CA . CYS C 1 204 ? -16.798 7.871 53.023 1.00 63.89 184 CYS C CA 1
ATOM 4471 C C . CYS C 1 204 ? -15.377 8.203 52.607 1.00 64.66 184 CYS C C 1
ATOM 4472 O O . CYS C 1 204 ? -14.775 9.127 53.157 1.00 62.54 184 CYS C O 1
ATOM 4475 N N . SER C 1 205 ? -14.844 7.425 51.668 1.00 65.32 185 SER C N 1
ATOM 4476 C CA . SER C 1 205 ? -13.557 7.721 51.038 1.00 67.51 185 SER C CA 1
ATOM 4477 C C . SER C 1 205 ? -13.328 9.216 50.765 1.00 63.83 185 SER C C 1
ATOM 4478 O O . SER C 1 205 ? -12.271 9.751 51.111 1.00 61.15 185 SER C O 1
ATOM 4481 N N . THR C 1 206 ? -14.312 9.891 50.163 1.00 61.19 186 THR C N 1
ATOM 4482 C CA . THR C 1 206 ? -14.091 11.283 49.745 1.00 68.23 186 THR C CA 1
ATOM 4483 C C . THR C 1 206 ? -14.282 12.291 50.891 1.00 63.47 186 THR C C 1
ATOM 4484 O O . THR C 1 206 ? -13.585 13.315 50.967 1.00 59.96 186 THR C O 1
ATOM 4488 N N . GLU C 1 207 ? -15.201 11.990 51.797 1.00 60.33 187 GLU C N 1
ATOM 4489 C CA . GLU C 1 207 ? -15.363 12.838 52.965 1.00 57.39 187 GLU C CA 1
ATOM 4490 C C . GLU C 1 207 ? -14.241 12.640 53.997 1.00 57.11 187 GLU C C 1
ATOM 4491 O O . GLU C 1 207 ? -14.117 13.430 54.924 1.00 58.73 187 GLU C O 1
ATOM 4497 N N . LYS C 1 208 ? -13.407 11.611 53.827 1.00 55.51 188 LYS C N 1
ATOM 4498 C CA . LYS C 1 208 ? -12.233 11.453 54.683 1.00 49.94 188 LYS C CA 1
ATOM 4499 C C . LYS C 1 208 ? -11.108 12.353 54.193 1.00 54.86 188 LYS C C 1
ATOM 4500 O O . LYS C 1 208 ? -10.369 12.940 54.989 1.00 53.94 188 LYS C O 1
ATOM 4506 N N . MET C 1 209 ? -10.986 12.457 52.873 1.00 56.75 189 MET C N 1
ATOM 4507 C CA . MET C 1 209 ? -10.016 13.347 52.248 1.00 53.88 189 MET C CA 1
ATOM 4508 C C . MET C 1 209 ? -10.321 14.796 52.616 1.00 55.10 189 MET C C 1
ATOM 4509 O O . MET C 1 209 ? -9.414 15.583 52.908 1.00 56.35 189 MET C O 1
ATOM 4514 N N . VAL C 1 210 ? -11.600 15.147 52.575 1.00 49.58 190 VAL C N 1
ATOM 4515 C CA . VAL C 1 210 ? -12.042 16.483 52.968 1.00 53.53 190 VAL C CA 1
ATOM 4516 C C . VAL C 1 210 ? -11.734 16.782 54.446 1.00 52.87 190 VAL C C 1
ATOM 4517 O O . VAL C 1 210 ? -11.131 17.807 54.769 1.00 52.40 190 VAL C O 1
ATOM 4521 N N . LEU C 1 211 ? -12.160 15.887 55.337 1.00 52.98 191 LEU C N 1
ATOM 4522 C CA . LEU C 1 211 ? -11.905 16.044 56.770 1.00 55.62 191 LEU C CA 1
ATOM 4523 C C . LEU C 1 211 ? -10.402 16.064 57.106 1.00 57.22 191 LEU C C 1
ATOM 4524 O O . LEU C 1 211 ? -9.928 16.955 57.821 1.00 58.81 191 LEU C O 1
ATOM 4529 N N . LEU C 1 212 ? -9.653 15.094 56.588 1.00 51.47 192 LEU C N 1
ATOM 4530 C CA . LEU C 1 212 ? -8.213 15.082 56.802 1.00 51.44 192 LEU C CA 1
ATOM 4531 C C . LEU C 1 212 ? -7.554 16.299 56.161 1.00 56.06 192 LEU C C 1
ATOM 4532 O O . LEU C 1 212 ? -6.538 16.794 56.657 1.00 59.68 192 LEU C O 1
ATOM 4537 N N . GLY C 1 213 ? -8.140 16.801 55.077 1.00 51.95 193 GLY C N 1
ATOM 4538 C CA . GLY C 1 213 ? -7.599 17.978 54.419 1.00 51.65 193 GLY C CA 1
ATOM 4539 C C . GLY C 1 213 ? -7.647 19.176 55.352 1.00 59.44 193 GLY C C 1
ATOM 4540 O O . GLY C 1 213 ? -6.695 19.952 55.436 1.00 59.00 193 GLY C O 1
ATOM 4541 N N . TYR C 1 214 ? -8.762 19.309 56.069 1.00 58.52 194 TYR C N 1
ATOM 4542 C CA . TYR C 1 214 ? -8.970 20.415 57.004 1.00 60.37 194 TYR C CA 1
ATOM 4543 C C . TYR C 1 214 ? -8.244 20.274 58.356 1.00 59.69 194 TYR C C 1
ATOM 4544 O O . TYR C 1 214 ? -8.045 21.256 59.063 1.00 62.37 194 TYR C O 1
ATOM 4553 N N . LEU C 1 215 ? -7.866 19.064 58.736 1.00 64.20 195 LEU C N 1
ATOM 4554 C CA . LEU C 1 215 ? -7.475 18.854 60.126 1.00 66.33 195 LEU C CA 1
ATOM 4555 C C . LEU C 1 215 ? -6.007 18.495 60.321 1.00 68.07 195 LEU C C 1
ATOM 4556 O O . LEU C 1 215 ? -5.339 19.046 61.202 1.00 76.35 195 LEU C O 1
ATOM 4561 N N . LYS C 1 216 ? -5.521 17.580 59.488 1.00 70.22 196 LYS C N 1
ATOM 4562 C CA . LYS C 1 216 ? -4.166 17.024 59.588 1.00 72.04 196 LYS C CA 1
ATOM 4563 C C . LYS C 1 216 ? -3.125 17.994 59.028 1.00 74.67 196 LYS C C 1
ATOM 4564 O O . LYS C 1 216 ? -3.281 18.541 57.924 1.00 74.14 196 LYS C O 1
#

Secondary structure (DSSP, 8-state):
--HHHHHHHH-GGGGGS-SSHHHHHHHHHHTT--HHHHHHHHHHHHTTT---GGGGSPP-SS------SHHHHHHHHHHBHHHHHHHHHHS---HHHHHHHHHHHHHHHHHTSS-SS---SHHHHHHHHTTSSSS---SSSSHHHHHHHHHHHHHHHHTT--HHHHHHHHHHHHHHHHTS-GGGHHHHHHHHHHH-/--HHHHHHHHSGGGTTS-SSHHHHHHHHHHTT--HHHHHHHHHHHHHTT-S--GGGSPPPSS------SHHHHHHHHHHBHHHHHHHHHHS--BSHHHHHHHHHHHHHHHHTS--TT---THHHHHHHHHH--GGGSS--SSTTHHHHHHHHHHHHHHTT--HHHHHHHHHHHHHHHHT--SSS-THHHHHHHT--/--HHHHHHHH-GGGTTS-SSHHHHHHHHHHS---HHHHHHHHHHHHHHT-S-GGGGS---SSS-----SHHHHHHHTTT-HHHHHHHHHHS--BSHHHHHHHHHHHHIIIIISSS-S----THHHHHHHHHS-SS--SSHHHHHHHHHHHHHHHHHHHTT--HHHHHHHHHHHHHHHHHS-STTHHHHHHHHHHH-

Radius of gyration: 31.42 Å; Cα contacts (8 Å, |Δi|>4): 731; chains: 3; bounding box: 60×48×100 Å

Nearest PDB structures (foldseek):
  5wco-assembly3_C  TM=9.258E-01  e=2.862E-23  Isavirus salaris
  5wco-assembly2_B  TM=9.272E-01  e=2.600E-23  Isavirus salaris
  5wco-assembly3_C  TM=1.005E+00  e=7.266E-27  Isavirus salaris
  5wco-assembly2_B  TM=8.371E-01  e=1.142E-22  Isavirus salaris
  5wco-assembly2_B  TM=1.005E+00  e=7.488E-28  Isavirus salaris

Solvent-accessible surface area: 30365 Å² total; per-residue (Å²): 207,104,13,15,97,33,0,20,128,48,0,28,35,0,135,130,9,75,74,131,27,88,57,0,1,89,42,0,48,159,78,96,26,46,49,2,0,1,11,0,0,0,0,0,6,18,17,49,66,60,110,28,3,24,126,28,8,81,112,28,148,61,173,76,70,79,9,156,41,55,100,73,0,61,63,0,10,66,22,126,0,15,13,4,0,11,0,1,9,114,83,62,24,90,57,90,58,9,63,89,0,56,75,45,0,39,78,31,0,76,114,121,6,56,15,48,57,47,82,14,19,45,115,29,8,43,86,2,60,46,59,6,75,108,62,151,15,158,77,197,63,114,35,115,80,5,34,65,35,2,84,33,1,66,84,75,38,81,126,35,29,23,4,131,32,0,59,100,24,23,153,43,0,37,54,9,2,104,169,23,84,85,104,19,68,94,86,48,141,67,20,34,53,92,21,174,132,85,12,14,51,18,0,15,37,17,0,34,35,0,30,132,13,81,74,138,28,86,58,0,0,112,33,0,66,173,82,174,34,60,46,9,2,0,12,0,0,0,0,0,6,10,9,28,10,34,73,33,4,28,131,28,12,83,106,18,160,67,181,75,76,110,2,66,34,50,103,80,0,63,73,4,9,73,30,144,0,20,10,4,0,27,0,0,8,75,20,48,6,13,0,63,32,1,36,86,0,62,63,61,0,32,100,26,0,91,134,81,7,58,21,53,108,78,40,33,1,47,102,21,0,32,72,4,55,38,94,6,80,67,27,187,54,129,87,112,67,28,13,73,57,0,55,66,8,0,86,16,0,46,63,0,32,76,67,14,0,28,8,124,16,0,42,90,0,14,154,28,0,43,54,11,0,98,163,7,40,97,101,31,44,100,84,61,120,90,12,31,36,160,13,144,66,84,12,17,54,25,0,14,15,9,0,12,23,0,30,113,10,74,79,123,27,74,54,0,0,115,42,0,73,192,88,172,32,152,65,43,8,0,12,1,0,0,1,0,7,16,17,33,32,42,118,30,2,18,120,33,16,86,111,16,142,63,174,112,81,132,10,114,48,54,93,48,0,64,85,4,24,113,100,134,1,29,19,9,1,11,3,0,8,115,107,48,14,17,3,46,34,5,36,84,0,64,63,42,2,32,83,31,0,54,110,135,39,21,30,64,113,28,37,86,21,54,120,33,10,42,42,0,62,34,72,12,47,117,89,119,3,144,36,160,72,15,35,127,86,1,38,80,45,0,73,35,8,54,90,50,117,86,146,60,42,67,70,167,40,16,101,81,30,40,150,36,0,26,45,0,1,79,153,8,56,94,85,27,61,24,86,42,43,17,9,31,15,4,14,166

Foldseek 3Di:
DLLLVLCCVQQVVQVPFDSDLLRSLVVVVVVVAPLLLSLLSLLLVLLVPDQPSLVSDDADDDDQDADEAPVCQVVCCPPNRNSHSSNCNVPPYDDPRSVVSNVVSSVCNRPPSVRRAPDDDLVLLVVLLVPQVVPVVVPPDCSVVLNVLSVVLSVCVVVPDDPVVSVVSLVVSLVVLVVDDCVCVVVSVVSVSSSD/DALLVLCCVLQVQLVPWDSPLLRSLVSCVVVVQDLLLSLLSLLSNQLRPDDQNLVSDDADDDDADAQEAPVSQVVCCPPPNNSSSSNCRVPNYDDPRSVVVSVVSSVCNNPVSCSPPNQPVLVLLVVLLVVLCPCVVPDPPPSVVLNVLSVCLNVCVVVPHDPVVNVVSVVVSLVSLVVPDCVCPPVSVVNVVSPD/DALLVLCCVQQVQQVVFDSPLLRSLVSCVVVDDDLLQSLLSLLRVLLRPDQPSLVSDDQDDDDQDADAAPVSQVVCPPCVNNSSSSNCSVPNDDPPRSVSNNVVSSVCCCPVDHSRDDDPDPCLLVVVLPVLPCPPLVVPQCSVVLNVLSVVLNVCVVVPHDVVVSVVSLVVSLVSLVVDDVVCVVVSCVSNSSRD

Sequence (588 aa):
MNESQWIQKHLPCMREANPKPRELIRHALKKKKRPEVVYAMGVLLTLGGESGLTVEFPVPEGKTVKVKTLNQLVNGMISRATMTLYCVMKDPPSGSMATLMRDHIRNWLKEESGCQDADGGEEKWAMVYGMISPDMAEEKTMLKELKTMLHSRMQMYALGASSKALENLEKAIVAAVHRLPASCSTEKMVLLGYLKMNESQWIQKHLPCMREANPKPRELIRHALKKKKRPEVVYAMGVLLTLGGESGLTVEFPVPEGKTVKVKTLNQLVNGMISRATMTLYCVMKDPPSGSMATLMRDHIRNWLKEESGCQDADGGEEKWAMVYGMISPDMAEEKTMLKELKTMLHSRMQMYALGASSKALENLEKAIVAAVHRLPASCSTEKMVLLGYLKMNESQWIQKHLPCMREANPKPRELIRHALKKKKRPEVVYAMGVLLTLGGESGLTVEFPVPEGKTVKVKTLNQLVNGMISRATMTLYCVMKDPPSGSMATLMRDHIRNWLKEESGCQDADGGEEKWAMVYGMISPDMAEEKTMLKELKTMLHSRMQMYALGASSKALENLEKAIVAAVHRLPASCSTEKMVLLGYLK

Organism: NCBI:txid55987